Protein AF-A0A812TVC8-F1 (afdb_monomer_lite)

Structure (mmCIF, N/CA/C/O backbone):
data_AF-A0A812TVC8-F1
#
_entry.id   AF-A0A812TVC8-F1
#
loop_
_atom_site.group_PDB
_atom_site.id
_atom_site.type_symbol
_atom_site.label_atom_id
_atom_site.label_alt_id
_atom_site.label_comp_id
_atom_site.label_asym_id
_atom_site.label_entity_id
_atom_site.label_seq_id
_atom_site.pdbx_PDB_ins_code
_atom_site.Cartn_x
_atom_site.Cartn_y
_atom_site.Cartn_z
_atom_site.occupancy
_atom_site.B_iso_or_equiv
_atom_site.auth_seq_id
_atom_site.auth_comp_id
_atom_site.auth_asym_id
_atom_site.auth_atom_id
_atom_site.pdbx_PDB_model_num
ATOM 1 N N . SER A 1 1 ? 29.551 -0.393 -5.820 1.00 38.16 1 SER A N 1
ATOM 2 C CA . SER A 1 1 ? 29.315 0.946 -6.394 1.00 38.16 1 SER A CA 1
ATOM 3 C C . SER A 1 1 ? 30.578 1.394 -7.109 1.00 38.16 1 SER A C 1
ATOM 5 O O . SER A 1 1 ? 31.666 1.016 -6.686 1.00 38.16 1 SER A O 1
ATOM 7 N N . LEU A 1 2 ? 30.450 2.122 -8.221 1.00 43.50 2 LEU A N 1
ATOM 8 C CA . LEU A 1 2 ? 31.591 2.760 -8.879 1.00 43.50 2 LEU A CA 1
ATOM 9 C C . LEU A 1 2 ? 31.985 3.988 -8.045 1.00 43.50 2 LEU A C 1
ATOM 11 O O . LEU A 1 2 ? 31.112 4.779 -7.695 1.00 43.50 2 LEU A O 1
ATOM 15 N N . ASP A 1 3 ? 33.259 4.116 -7.686 1.00 65.12 3 ASP A N 1
ATOM 16 C CA . ASP A 1 3 ? 33.740 5.249 -6.896 1.00 65.12 3 ASP A CA 1
ATOM 17 C C . ASP A 1 3 ? 34.135 6.397 -7.831 1.00 65.12 3 ASP A C 1
ATOM 19 O O . ASP A 1 3 ? 35.151 6.318 -8.528 1.00 65.12 3 ASP A O 1
ATOM 23 N N . GLY A 1 4 ? 33.321 7.456 -7.862 1.00 63.16 4 GLY A N 1
ATOM 24 C CA . GLY A 1 4 ? 33.544 8.623 -8.720 1.00 63.16 4 GLY A CA 1
ATOM 25 C C . GLY A 1 4 ? 34.904 9.291 -8.494 1.00 63.16 4 GLY A C 1
ATOM 26 O O . GLY A 1 4 ? 35.454 9.889 -9.417 1.00 63.16 4 GLY A O 1
ATOM 27 N N . ARG A 1 5 ? 35.497 9.121 -7.307 1.00 75.94 5 ARG A N 1
ATOM 28 C CA . ARG A 1 5 ? 36.811 9.668 -6.930 1.00 75.94 5 ARG A CA 1
ATOM 29 C C . ARG A 1 5 ? 37.983 9.069 -7.701 1.00 75.94 5 ARG A C 1
ATOM 31 O O . ARG A 1 5 ? 39.081 9.603 -7.662 1.00 75.94 5 ARG A O 1
ATOM 38 N N . ARG A 1 6 ? 37.767 7.942 -8.382 1.00 62.69 6 ARG A N 1
ATOM 39 C CA . ARG A 1 6 ? 38.802 7.224 -9.144 1.00 62.69 6 ARG A CA 1
ATOM 40 C C . ARG A 1 6 ? 38.420 6.991 -10.601 1.00 62.69 6 ARG A C 1
ATOM 42 O O . ARG A 1 6 ? 39.092 6.261 -11.321 1.00 62.69 6 ARG A O 1
ATOM 49 N N . PHE A 1 7 ? 37.312 7.575 -11.034 1.00 61.03 7 PHE A N 1
ATOM 50 C CA . PHE A 1 7 ? 36.757 7.376 -12.362 1.00 61.03 7 PHE A CA 1
ATOM 51 C C . PHE A 1 7 ? 37.639 7.934 -13.488 1.00 61.03 7 PHE A C 1
ATOM 53 O O . PHE A 1 7 ? 37.784 7.272 -14.512 1.00 61.03 7 PHE A O 1
ATOM 60 N N . GLY A 1 8 ? 38.288 9.085 -13.296 1.00 51.28 8 GLY A N 1
ATOM 61 C CA . GLY A 1 8 ? 39.205 9.655 -14.289 1.00 51.28 8 GLY A CA 1
ATOM 62 C C . GLY A 1 8 ? 40.413 8.790 -14.585 1.00 51.28 8 GLY A C 1
ATOM 63 O O . GLY A 1 8 ? 40.807 8.677 -15.740 1.00 51.28 8 GLY A O 1
ATOM 64 N N . GLU A 1 9 ? 40.939 8.091 -13.576 1.00 61.34 9 GLU A N 1
ATOM 65 C CA . GLU A 1 9 ? 42.008 7.102 -13.770 1.00 61.34 9 GLU A CA 1
ATOM 66 C C . GLU A 1 9 ? 41.560 5.960 -14.698 1.00 61.34 9 GLU A C 1
ATOM 68 O O . GLU A 1 9 ? 42.371 5.366 -15.405 1.00 61.34 9 GLU A O 1
ATOM 73 N N . LEU A 1 10 ? 40.262 5.639 -14.691 1.00 47.75 10 LEU A N 1
ATOM 74 C CA . LEU A 1 10 ? 39.676 4.528 -15.439 1.00 47.75 10 LEU A CA 1
ATOM 75 C C . LEU A 1 10 ? 39.182 4.937 -16.833 1.00 47.75 10 LEU A C 1
ATOM 77 O O . LEU A 1 10 ? 39.028 4.071 -17.695 1.00 47.75 10 LEU A O 1
ATOM 81 N N . CYS A 1 11 ? 38.879 6.218 -17.047 1.00 53.41 11 CYS A N 1
ATOM 82 C CA . CYS A 1 11 ? 38.308 6.760 -18.282 1.00 53.41 11 CYS A CA 1
ATOM 83 C C . CYS A 1 11 ? 38.910 8.141 -18.619 1.00 53.41 11 CYS A C 1
ATOM 85 O O . CYS A 1 11 ? 38.163 9.121 -18.670 1.00 53.41 11 CYS A O 1
ATOM 87 N N . PRO A 1 12 ? 40.238 8.245 -18.827 1.00 65.94 12 PRO A N 1
ATOM 88 C CA . PRO A 1 12 ? 40.891 9.524 -19.086 1.00 65.94 12 PRO A CA 1
ATOM 89 C C . PRO A 1 12 ? 40.427 10.119 -20.419 1.00 65.94 12 PRO A C 1
ATOM 91 O O . PRO A 1 12 ? 40.328 9.409 -21.418 1.00 65.94 12 PRO A O 1
ATOM 94 N N . GLU A 1 13 ? 40.149 11.423 -20.420 1.00 72.06 13 GLU A N 1
ATOM 95 C CA . GLU A 1 13 ? 39.767 12.215 -21.604 1.00 72.06 13 GLU A CA 1
ATOM 96 C C . GLU A 1 13 ? 38.592 11.657 -22.429 1.00 72.06 13 GLU A C 1
ATOM 98 O O . GLU A 1 13 ? 38.476 11.903 -23.630 1.00 72.06 13 GLU A O 1
ATOM 103 N N . ALA A 1 14 ? 37.701 10.905 -21.789 1.00 58.75 14 ALA A N 1
ATOM 104 C CA . ALA A 1 14 ? 36.600 10.214 -22.448 1.00 58.75 14 ALA A CA 1
ATOM 105 C C . ALA A 1 14 ? 35.333 11.071 -22.597 1.00 58.75 14 ALA A C 1
ATOM 107 O O . ALA A 1 14 ? 34.407 10.663 -23.300 1.00 58.75 14 ALA A O 1
ATOM 108 N N . PHE A 1 15 ? 35.269 12.229 -21.933 1.00 62.53 15 PHE A N 1
ATOM 109 C CA . PHE A 1 15 ? 34.038 13.008 -21.827 1.00 62.53 15 PHE A CA 1
ATOM 110 C C . PHE A 1 15 ? 34.186 14.436 -22.332 1.00 62.53 15 PHE A C 1
ATOM 112 O O . PHE A 1 15 ? 35.142 15.146 -22.018 1.00 62.53 15 PHE A O 1
ATOM 119 N N . ASP A 1 16 ? 33.166 14.856 -23.072 1.00 67.44 16 ASP A N 1
ATOM 120 C CA . ASP A 1 16 ? 33.021 16.191 -23.650 1.00 67.44 16 ASP A CA 1
ATOM 121 C C . ASP A 1 16 ? 32.506 17.195 -22.617 1.00 67.44 16 ASP A C 1
ATOM 123 O O . ASP A 1 16 ? 32.857 18.375 -22.643 1.00 67.44 16 ASP A O 1
ATOM 127 N N . ALA A 1 17 ? 31.667 16.707 -21.707 1.00 72.88 17 ALA A N 1
ATOM 128 C CA . ALA A 1 17 ? 31.116 17.454 -20.597 1.00 72.88 17 ALA A CA 1
ATOM 129 C C . ALA A 1 17 ? 30.914 16.526 -19.395 1.00 72.88 17 ALA A C 1
ATOM 131 O O . ALA A 1 17 ? 30.543 15.363 -19.569 1.00 72.88 17 ALA A O 1
ATOM 132 N N . ILE A 1 18 ? 31.140 17.032 -18.185 1.00 79.56 18 ILE A N 1
ATOM 133 C CA . ILE A 1 18 ? 30.958 16.276 -16.942 1.00 79.56 18 ILE A CA 1
ATOM 134 C C . ILE A 1 18 ? 30.238 17.158 -15.922 1.00 79.56 18 ILE A C 1
ATOM 136 O O . ILE A 1 18 ? 30.681 18.266 -15.630 1.00 79.56 18 ILE A O 1
ATOM 140 N N . LEU A 1 19 ? 29.143 16.651 -15.356 1.00 87.00 19 LEU A N 1
ATOM 141 C CA . LEU A 1 19 ? 28.493 17.246 -14.191 1.00 87.00 19 LEU A CA 1
ATOM 142 C C . LEU A 1 19 ? 29.013 16.558 -12.927 1.00 87.00 19 LEU A C 1
ATOM 144 O O . LEU A 1 19 ? 28.875 15.345 -12.774 1.00 87.00 19 LEU A O 1
ATOM 148 N N . VAL A 1 20 ? 29.589 17.339 -12.024 1.00 86.12 20 VAL A N 1
ATOM 149 C CA . VAL A 1 20 ? 30.042 16.904 -10.706 1.00 86.12 20 VAL A CA 1
ATOM 150 C C . VAL A 1 20 ? 29.033 17.408 -9.679 1.00 86.12 20 VAL A C 1
ATOM 152 O O . VAL A 1 20 ? 29.177 18.503 -9.138 1.00 86.12 20 VAL A O 1
ATOM 155 N N . ASP A 1 21 ? 27.998 16.600 -9.450 1.00 85.31 21 ASP A N 1
ATOM 156 C CA . ASP A 1 21 ? 27.045 16.774 -8.350 1.00 85.31 21 ASP A CA 1
ATOM 157 C C . ASP A 1 21 ? 27.645 16.155 -7.084 1.00 85.31 21 ASP A C 1
ATOM 159 O O . ASP A 1 21 ? 27.558 14.944 -6.854 1.00 85.31 21 ASP A O 1
ATOM 163 N N . ALA A 1 22 ? 28.393 16.964 -6.335 1.00 81.50 22 ALA A N 1
ATOM 164 C CA . ALA A 1 22 ? 29.203 16.453 -5.241 1.00 81.50 22 ALA A CA 1
ATOM 165 C C . ALA A 1 22 ? 28.414 16.385 -3.926 1.00 81.50 22 ALA A C 1
ATOM 167 O O . ALA A 1 22 ? 27.613 17.280 -3.631 1.00 81.50 22 ALA A O 1
ATOM 168 N N . PRO A 1 23 ? 28.664 15.356 -3.092 1.00 83.50 23 PRO A N 1
ATOM 169 C CA . PRO A 1 23 ? 28.097 15.317 -1.755 1.00 83.50 23 PRO A CA 1
ATOM 170 C C . PRO A 1 23 ? 28.577 16.545 -0.971 1.00 83.50 23 PRO A C 1
ATOM 172 O O . PRO A 1 23 ? 29.719 16.981 -1.115 1.00 83.50 23 PRO A O 1
ATOM 175 N N . CYS A 1 24 ? 27.669 17.143 -0.205 1.00 83.75 24 CYS A N 1
ATOM 176 C CA . CYS A 1 24 ? 27.845 18.455 0.403 1.00 83.75 24 CYS A CA 1
ATOM 177 C C . CYS A 1 24 ? 27.212 18.482 1.803 1.00 83.75 24 CYS A C 1
ATOM 179 O O . CYS A 1 24 ? 26.330 17.670 2.101 1.00 83.75 24 CYS A O 1
ATOM 181 N N . SER A 1 25 ? 27.615 19.426 2.652 1.00 80.12 25 SER A N 1
ATOM 182 C CA . SER A 1 25 ? 27.023 19.647 3.985 1.00 80.12 25 SER A CA 1
ATOM 183 C C . SER A 1 25 ? 25.516 19.979 3.961 1.00 80.12 25 SER A C 1
ATOM 185 O O . SER A 1 25 ? 24.783 19.646 4.894 1.00 80.12 25 SER A O 1
ATOM 187 N N . GLY A 1 26 ? 25.020 20.566 2.867 1.00 78.50 26 GLY A N 1
ATOM 188 C CA . GLY A 1 26 ? 23.594 20.624 2.530 1.00 78.50 26 GLY A CA 1
ATOM 189 C C . GLY A 1 26 ? 22.808 21.805 3.100 1.00 78.50 26 GLY A C 1
ATOM 190 O O . GLY A 1 26 ? 21.576 21.739 3.106 1.00 78.50 26 GLY A O 1
ATOM 191 N N . GLU A 1 27 ? 23.454 22.888 3.550 1.00 71.62 27 GLU A N 1
ATOM 192 C CA . GLU A 1 27 ? 22.769 24.040 4.170 1.00 71.62 27 GLU A CA 1
ATOM 193 C C . GLU A 1 27 ? 21.831 24.776 3.202 1.00 71.62 27 GLU A C 1
ATOM 195 O O . GLU A 1 27 ? 20.895 25.457 3.626 1.00 71.62 27 GLU A O 1
ATOM 200 N N . GLY A 1 28 ? 22.031 24.615 1.893 1.00 70.31 28 GLY A N 1
ATOM 201 C CA . GLY A 1 28 ? 21.137 25.139 0.866 1.00 70.31 28 GLY A CA 1
ATOM 202 C C . GLY A 1 28 ? 19.722 24.553 0.922 1.00 70.31 28 GLY A C 1
ATOM 203 O O . GLY A 1 28 ? 18.795 25.207 0.450 1.00 70.31 28 GLY A O 1
ATOM 204 N N . ASN A 1 29 ? 19.530 23.390 1.562 1.00 74.38 29 ASN A N 1
ATOM 205 C CA . ASN A 1 29 ? 18.238 22.699 1.693 1.00 74.38 29 ASN A CA 1
ATOM 206 C C . ASN A 1 29 ? 17.404 23.119 2.918 1.00 74.38 29 ASN A C 1
ATOM 208 O O . ASN A 1 29 ? 16.426 22.451 3.267 1.00 74.38 29 ASN A O 1
ATOM 212 N N . ILE A 1 30 ? 17.785 24.196 3.610 1.00 68.25 30 ILE A N 1
ATOM 213 C CA . ILE A 1 30 ? 17.183 24.619 4.883 1.00 68.25 30 ILE A CA 1
ATOM 214 C C . ILE A 1 30 ? 15.657 24.787 4.846 1.00 68.25 30 ILE A C 1
ATOM 216 O O . ILE A 1 30 ? 14.977 24.617 5.860 1.00 68.25 30 ILE A O 1
ATOM 220 N N . ARG A 1 31 ? 15.086 25.116 3.683 1.00 66.94 31 ARG A N 1
ATOM 221 C CA . ARG A 1 31 ? 13.638 25.313 3.562 1.00 66.94 31 ARG A CA 1
ATOM 222 C C . ARG A 1 31 ? 12.880 23.986 3.570 1.00 66.94 31 ARG A C 1
ATOM 224 O O . ARG A 1 31 ? 11.744 23.952 4.039 1.00 66.94 31 ARG A O 1
ATOM 231 N N . LYS A 1 32 ? 13.499 22.911 3.073 1.00 68.56 32 LYS A N 1
ATOM 232 C CA . LYS A 1 32 ? 12.971 21.536 3.112 1.00 68.56 32 LYS A CA 1
ATOM 233 C C . LYS A 1 32 ? 13.297 20.826 4.417 1.00 68.56 32 LYS A C 1
ATOM 235 O O . LYS A 1 32 ? 12.471 20.063 4.909 1.00 68.56 32 LYS A O 1
ATOM 240 N N . ASP A 1 33 ? 14.482 21.075 4.966 1.00 70.81 33 ASP A N 1
ATOM 241 C CA . ASP A 1 33 ? 14.923 20.495 6.228 1.00 70.81 33 ASP A CA 1
ATOM 242 C C . ASP A 1 33 ? 15.541 21.560 7.148 1.00 70.81 33 ASP A C 1
ATOM 244 O O . ASP A 1 33 ? 16.736 21.853 7.051 1.00 70.81 33 ASP A O 1
ATOM 248 N N . PRO A 1 34 ? 14.759 22.101 8.099 1.00 67.19 34 PRO A N 1
ATOM 249 C CA . PRO A 1 34 ? 15.251 23.066 9.080 1.00 67.19 34 PRO A CA 1
ATOM 250 C C . PRO A 1 34 ? 16.409 22.550 9.948 1.00 67.19 34 PRO A C 1
ATOM 252 O O . PRO A 1 34 ? 17.129 23.358 10.528 1.00 67.19 34 PRO A O 1
ATOM 255 N N . LYS A 1 35 ? 16.612 21.224 10.034 1.00 63.25 35 LYS A N 1
ATOM 256 C CA . LYS A 1 35 ? 17.720 20.596 10.775 1.00 63.25 35 LYS A CA 1
ATOM 257 C C . LYS A 1 35 ? 19.020 20.521 9.971 1.00 63.25 35 LYS A C 1
ATOM 259 O O . LYS A 1 35 ? 20.018 20.012 10.476 1.00 63.25 35 LYS A O 1
ATOM 264 N N . ALA A 1 36 ? 19.046 21.023 8.732 1.00 61.81 36 ALA A N 1
ATOM 265 C CA . ALA A 1 36 ? 20.266 21.101 7.926 1.00 61.81 36 ALA A CA 1
ATOM 266 C C . ALA A 1 36 ? 21.391 21.889 8.631 1.00 61.81 36 ALA A C 1
ATOM 268 O O . ALA A 1 36 ? 22.558 21.559 8.453 1.00 61.81 36 ALA A O 1
ATOM 269 N N . PHE A 1 37 ? 21.054 22.853 9.499 1.00 59.69 37 PHE A N 1
ATOM 270 C CA . PHE A 1 37 ? 22.034 23.590 10.307 1.00 59.69 37 PHE A CA 1
ATOM 271 C C . PHE A 1 37 ? 22.721 22.752 11.394 1.00 59.69 37 PHE A C 1
ATOM 273 O O . PHE A 1 37 ? 23.867 23.031 11.729 1.00 59.69 37 PHE A O 1
ATOM 280 N N . ASP A 1 38 ? 22.063 21.725 11.935 1.00 60.62 38 ASP A N 1
ATOM 281 C CA . ASP A 1 38 ? 22.617 20.930 13.040 1.00 60.62 38 ASP A CA 1
ATOM 282 C C . ASP A 1 38 ? 23.748 19.996 12.566 1.00 60.62 38 ASP A C 1
ATOM 284 O O . ASP A 1 38 ? 24.612 19.606 13.349 1.00 60.62 38 ASP A O 1
ATOM 288 N N . ARG A 1 39 ? 23.776 19.671 11.265 1.00 57.72 39 ARG A N 1
ATOM 289 C CA . ARG A 1 39 ? 24.796 18.828 10.609 1.00 57.72 39 ARG A CA 1
ATOM 290 C C . ARG A 1 39 ? 26.118 19.556 10.330 1.00 57.72 39 ARG A C 1
ATOM 292 O O . ARG A 1 39 ? 27.076 18.961 9.856 1.00 57.72 39 ARG A O 1
ATOM 299 N N . TRP A 1 40 ? 26.183 20.845 10.646 1.00 57.88 40 TRP A N 1
ATOM 300 C CA . TRP A 1 40 ? 27.311 21.728 10.354 1.00 57.88 40 TRP A CA 1
ATOM 301 C C . TRP A 1 40 ? 28.484 21.616 11.349 1.00 57.88 40 TRP A C 1
ATOM 303 O O . TRP A 1 40 ? 29.537 22.213 11.131 1.00 57.88 40 TRP A O 1
ATOM 313 N N . ALA A 1 41 ? 28.346 20.867 12.448 1.00 51.97 41 ALA A N 1
ATOM 314 C CA . ALA A 1 41 ? 29.351 20.814 13.512 1.00 51.97 41 ALA A CA 1
ATOM 315 C C . ALA A 1 41 ? 30.647 20.063 13.106 1.00 51.97 41 ALA A C 1
ATOM 317 O O . ALA A 1 41 ? 30.875 18.923 13.491 1.00 51.97 41 ALA A O 1
ATOM 318 N N . GLY A 1 42 ? 31.520 20.744 12.354 1.00 49.78 42 GLY A N 1
ATOM 319 C CA . GLY A 1 42 ? 32.983 20.593 12.312 1.00 49.78 42 GLY A CA 1
ATOM 320 C C . GLY A 1 42 ? 33.581 19.377 11.592 1.00 49.78 42 GLY A C 1
ATOM 321 O O . GLY A 1 42 ? 34.513 19.547 10.805 1.00 49.78 42 GLY A O 1
ATOM 322 N N . GLU A 1 43 ? 33.082 18.166 11.838 1.00 51.12 43 GLU A N 1
ATOM 323 C CA . GLU A 1 43 ? 33.714 16.928 11.344 1.00 51.12 43 GLU A CA 1
ATOM 324 C C . GLU A 1 43 ? 33.214 16.513 9.949 1.00 51.12 43 GLU A C 1
ATOM 326 O O . GLU A 1 43 ? 34.005 16.042 9.128 1.00 51.12 43 GLU A O 1
ATOM 331 N N . ASP A 1 44 ? 31.948 16.792 9.616 1.00 58.41 44 ASP A N 1
ATOM 332 C CA . ASP A 1 44 ? 31.373 16.412 8.318 1.00 58.41 44 ASP A CA 1
ATOM 333 C C . ASP A 1 44 ? 31.929 17.257 7.155 1.00 58.41 44 ASP A C 1
ATOM 335 O O . ASP A 1 44 ? 32.337 16.693 6.140 1.00 58.41 44 ASP A O 1
ATOM 339 N N . ALA A 1 45 ? 32.054 18.583 7.294 1.00 61.50 45 ALA A N 1
ATOM 340 C CA . ALA A 1 45 ? 32.452 19.471 6.188 1.00 61.50 45 ALA A CA 1
ATOM 341 C C . ALA A 1 45 ? 33.869 19.191 5.645 1.00 61.50 45 ALA A C 1
ATOM 343 O O . ALA A 1 45 ? 34.098 19.228 4.436 1.00 61.50 45 ALA A O 1
ATOM 344 N N . THR A 1 46 ? 34.820 18.855 6.522 1.00 68.50 46 THR A N 1
ATOM 345 C CA . THR A 1 46 ? 36.199 18.526 6.117 1.00 68.50 46 THR A CA 1
ATOM 346 C C . THR A 1 46 ? 36.251 17.213 5.330 1.00 68.50 46 THR A C 1
ATOM 348 O O . THR A 1 46 ? 36.948 17.125 4.318 1.00 68.50 46 THR A O 1
ATOM 351 N N . SER A 1 47 ? 35.471 16.209 5.749 1.00 74.19 47 SER A N 1
ATOM 352 C CA . SER A 1 47 ? 35.369 14.932 5.032 1.00 74.19 47 SER A CA 1
ATOM 353 C C . SER A 1 47 ? 34.710 15.096 3.655 1.00 74.19 47 SER A C 1
ATOM 355 O O . SER A 1 47 ? 35.174 14.507 2.678 1.00 74.19 47 SER A O 1
ATOM 357 N N . GLN A 1 48 ? 33.696 15.965 3.547 1.00 80.25 48 GLN A N 1
ATOM 358 C CA . GLN A 1 48 ? 33.050 16.289 2.273 1.00 80.25 48 GLN A CA 1
ATOM 359 C C . GLN A 1 48 ? 33.993 17.049 1.338 1.00 80.25 48 GLN A C 1
ATOM 361 O O . GLN A 1 48 ? 34.089 16.689 0.169 1.00 80.25 48 GLN A O 1
ATOM 366 N N . CYS A 1 49 ? 34.766 18.015 1.847 1.00 79.44 49 CYS A N 1
ATOM 367 C CA . CYS A 1 49 ? 35.772 18.739 1.060 1.00 79.44 49 CYS A CA 1
ATOM 368 C C . CYS A 1 49 ? 36.807 17.793 0.437 1.00 79.44 49 CYS A C 1
ATOM 370 O O . CYS A 1 49 ? 37.181 17.955 -0.724 1.00 79.44 49 CYS A O 1
ATOM 372 N N . GLN A 1 50 ? 37.259 16.786 1.190 1.00 80.81 50 GLN A N 1
ATOM 373 C CA . GLN A 1 50 ? 38.198 15.797 0.668 1.00 80.81 50 GLN A CA 1
ATOM 374 C C . GLN A 1 50 ? 37.572 14.983 -0.474 1.00 80.81 50 GLN A C 1
ATOM 376 O O . GLN A 1 50 ? 38.170 14.854 -1.542 1.00 80.81 50 GLN A O 1
ATOM 381 N N . VAL A 1 51 ? 36.346 14.491 -0.282 1.00 82.81 51 VAL A N 1
ATOM 382 C CA . VAL A 1 51 ? 35.619 13.736 -1.314 1.00 82.81 51 VAL A CA 1
ATOM 383 C C . VAL A 1 51 ? 35.346 14.599 -2.551 1.00 82.81 51 VAL A C 1
ATOM 385 O O . VAL A 1 51 ? 35.538 14.129 -3.670 1.00 82.81 51 VAL A O 1
ATOM 388 N N . GLN A 1 52 ? 34.951 15.861 -2.374 1.00 87.31 52 GLN A N 1
ATOM 389 C CA . GLN A 1 52 ? 34.738 16.835 -3.450 1.00 87.31 52 GLN A CA 1
ATOM 390 C C . GLN A 1 52 ? 36.018 17.075 -4.259 1.00 87.31 52 GLN A C 1
ATOM 392 O O . GLN A 1 52 ? 35.979 17.022 -5.489 1.00 87.31 52 GLN A O 1
ATOM 397 N N . SER A 1 53 ? 37.159 17.272 -3.589 1.00 85.31 53 SER A N 1
ATOM 398 C CA . SER A 1 53 ? 38.459 17.448 -4.251 1.00 85.31 53 SER A CA 1
ATOM 399 C C . SER A 1 53 ? 38.838 16.221 -5.083 1.00 85.31 53 SER A C 1
ATOM 401 O O . SER A 1 53 ? 39.206 16.339 -6.253 1.00 85.31 53 SER A O 1
ATOM 403 N N . GLU A 1 54 ? 38.693 15.025 -4.508 1.00 85.38 54 GLU A N 1
ATOM 404 C CA . GLU A 1 54 ? 38.982 13.757 -5.183 1.00 85.38 54 GLU A CA 1
ATOM 405 C C . GLU A 1 54 ? 38.059 13.545 -6.400 1.00 85.38 54 GLU A C 1
ATOM 407 O O . GLU A 1 54 ? 38.518 13.134 -7.468 1.00 85.38 54 GLU A O 1
ATOM 412 N N . LEU A 1 55 ? 36.773 13.898 -6.286 1.00 87.06 55 LEU A N 1
ATOM 413 C CA . LEU A 1 55 ? 35.813 13.862 -7.394 1.00 87.06 55 LEU A CA 1
ATOM 414 C C . LEU A 1 55 ? 36.163 14.852 -8.507 1.00 87.06 55 LEU A C 1
ATOM 416 O O . LEU A 1 55 ? 36.131 14.473 -9.675 1.00 87.06 55 LEU A O 1
ATOM 420 N N . LEU A 1 56 ? 36.515 16.092 -8.167 1.00 86.12 56 LEU A N 1
ATOM 421 C CA . LEU A 1 56 ? 36.855 17.128 -9.143 1.00 86.12 56 LEU A CA 1
ATOM 422 C C . LEU A 1 56 ? 38.140 16.802 -9.904 1.00 86.12 56 LEU A C 1
ATOM 424 O O . LEU A 1 56 ? 38.162 16.909 -11.128 1.00 86.12 56 LEU A O 1
ATOM 428 N N . ARG A 1 57 ? 39.184 16.331 -9.214 1.00 87.62 57 ARG A N 1
ATOM 429 C CA . ARG A 1 57 ? 40.435 15.882 -9.850 1.00 87.62 57 ARG A CA 1
ATOM 430 C C . ARG A 1 57 ? 40.192 14.685 -10.767 1.00 87.62 57 ARG A C 1
ATOM 432 O O . ARG A 1 57 ? 40.661 14.665 -11.901 1.00 87.62 57 ARG A O 1
ATOM 439 N N . SER A 1 58 ? 39.416 13.709 -10.298 1.00 83.38 58 SER A N 1
ATOM 440 C CA . SER A 1 58 ? 39.003 12.550 -11.093 1.00 83.38 58 SER A CA 1
ATOM 441 C C . SER A 1 58 ? 38.202 12.970 -12.332 1.00 83.38 58 SER A C 1
ATOM 443 O O . SER A 1 58 ? 38.507 12.539 -13.442 1.00 83.38 58 SER A O 1
ATOM 445 N N . ALA A 1 59 ? 37.233 13.874 -12.186 1.00 83.44 59 ALA A N 1
ATOM 446 C CA . ALA A 1 59 ? 36.483 14.421 -13.310 1.00 83.44 59 ALA A CA 1
ATOM 447 C C . ALA A 1 59 ? 37.397 15.161 -14.298 1.00 83.44 59 ALA A C 1
ATOM 449 O O . ALA A 1 59 ? 37.259 14.972 -15.503 1.00 83.44 59 ALA A O 1
ATOM 450 N N . TRP A 1 60 ? 38.365 15.946 -13.813 1.00 88.50 60 TRP A N 1
ATOM 451 C CA . TRP A 1 60 ? 39.300 16.689 -14.664 1.00 88.50 60 TRP A CA 1
ATOM 452 C C . TRP A 1 60 ? 40.144 15.774 -15.550 1.00 88.50 60 TRP A C 1
ATOM 454 O O . TRP A 1 60 ? 40.289 16.012 -16.749 1.00 88.50 60 TRP A O 1
ATOM 464 N N . VAL A 1 61 ? 40.648 14.678 -14.978 1.00 80.94 61 VAL A N 1
ATOM 465 C CA . VAL A 1 61 ? 41.392 13.654 -15.726 1.00 80.94 61 VAL A CA 1
ATOM 466 C C . VAL A 1 61 ? 40.491 12.963 -16.757 1.00 80.94 61 VAL A C 1
ATOM 468 O O . VAL A 1 61 ? 40.938 12.663 -17.863 1.00 80.94 61 VAL A O 1
ATOM 471 N N . ALA A 1 62 ? 39.212 12.756 -16.437 1.00 74.44 62 ALA A N 1
ATOM 472 C CA . ALA A 1 62 ? 38.237 12.173 -17.359 1.00 74.44 62 ALA A CA 1
ATOM 473 C C . ALA A 1 62 ? 37.822 13.118 -18.506 1.00 74.44 62 ALA A C 1
ATOM 475 O O . ALA A 1 62 ? 37.276 12.666 -19.515 1.00 74.44 62 ALA A O 1
ATOM 476 N N . LEU A 1 63 ? 38.052 14.425 -18.362 1.00 78.69 63 LEU A N 1
ATOM 477 C CA . LEU A 1 63 ? 37.596 15.440 -19.304 1.00 78.69 63 LEU A CA 1
ATOM 478 C C . LEU A 1 63 ? 38.567 15.600 -20.476 1.00 78.69 63 LEU A C 1
ATOM 480 O O . LEU A 1 63 ? 39.777 15.787 -20.297 1.00 78.69 63 LEU A O 1
ATOM 484 N N . ARG A 1 64 ? 38.030 15.565 -21.699 1.00 81.69 64 ARG A N 1
ATOM 485 C CA . ARG A 1 64 ? 38.830 15.776 -22.908 1.00 81.69 64 ARG A CA 1
ATOM 486 C C . ARG A 1 64 ? 39.321 17.227 -23.022 1.00 81.69 64 ARG A C 1
ATOM 488 O O . ARG A 1 64 ? 38.654 18.137 -22.517 1.00 81.69 64 ARG A O 1
ATOM 495 N N . PRO A 1 65 ? 40.419 17.491 -23.750 1.00 85.25 65 PRO A N 1
ATOM 496 C CA . PRO A 1 65 ? 40.802 18.852 -24.118 1.00 85.25 65 PRO A CA 1
ATOM 497 C C . PRO A 1 65 ? 39.655 19.580 -24.838 1.00 85.25 65 PRO A C 1
ATOM 499 O O . PRO A 1 65 ? 39.039 19.045 -25.759 1.00 85.25 65 PRO A O 1
ATOM 502 N N . GLY A 1 66 ? 39.340 20.800 -24.405 1.00 83.50 66 GLY A N 1
ATOM 503 C CA . GLY A 1 66 ? 38.190 21.575 -24.881 1.00 83.50 66 GLY A CA 1
ATOM 504 C C . GLY A 1 66 ? 36.848 21.213 -24.229 1.00 83.50 66 GLY A C 1
ATOM 505 O O . GLY A 1 66 ? 35.850 21.877 -24.513 1.00 83.50 66 GLY A O 1
ATOM 506 N N . GLY A 1 67 ? 36.804 20.186 -23.374 1.00 84.75 67 GLY A N 1
ATOM 507 C CA . GLY A 1 67 ? 35.611 19.789 -22.629 1.00 84.75 67 GLY A CA 1
ATOM 508 C C . GLY A 1 67 ? 35.283 20.721 -21.461 1.00 84.75 67 GLY A C 1
ATOM 509 O O . GLY A 1 67 ? 36.085 21.584 -21.087 1.00 84.75 67 GLY A O 1
ATOM 510 N N . VAL A 1 68 ? 34.091 20.538 -20.884 1.00 84.62 68 VAL A N 1
ATOM 511 C CA . VAL A 1 68 ? 33.562 21.377 -19.795 1.00 84.62 68 VAL A CA 1
ATOM 512 C C . VAL A 1 68 ? 33.176 20.557 -18.558 1.00 84.62 68 VAL A C 1
ATOM 514 O O . VAL A 1 68 ? 32.459 19.567 -18.662 1.00 84.62 68 VAL A O 1
ATOM 517 N N . ILE A 1 69 ? 33.589 20.997 -17.370 1.00 90.06 69 ILE A N 1
ATOM 518 C CA . ILE A 1 69 ? 33.070 20.506 -16.088 1.00 90.06 69 ILE A CA 1
ATOM 519 C C . ILE A 1 69 ? 32.110 21.527 -15.500 1.00 90.06 69 ILE A C 1
ATOM 521 O O . ILE A 1 69 ? 32.440 22.703 -15.396 1.00 90.06 69 ILE A O 1
ATOM 525 N N . VAL A 1 70 ? 30.950 21.059 -15.054 1.00 89.75 70 VAL A N 1
ATOM 526 C CA . VAL A 1 70 ? 30.053 21.820 -14.186 1.00 89.75 70 VAL A CA 1
ATOM 527 C C . VAL A 1 70 ? 30.145 21.211 -12.798 1.00 89.75 70 VAL A C 1
ATOM 529 O O . VAL A 1 70 ? 29.792 20.053 -12.603 1.00 89.75 70 VAL A O 1
ATOM 532 N N . TYR A 1 71 ? 30.645 21.976 -11.840 1.00 91.62 71 TYR A N 1
ATOM 533 C CA . TYR A 1 71 ? 30.676 21.617 -10.432 1.00 91.62 71 TYR A CA 1
ATOM 534 C C . TYR A 1 71 ? 29.474 22.237 -9.737 1.00 91.62 71 TYR A C 1
ATOM 536 O O . TYR A 1 71 ? 29.285 23.450 -9.827 1.00 91.62 71 TYR A O 1
ATOM 544 N N . SER A 1 72 ? 28.672 21.426 -9.052 1.00 87.50 72 SER A N 1
ATOM 545 C CA . SER A 1 72 ? 27.512 21.913 -8.315 1.00 87.50 72 SER A CA 1
ATOM 546 C C . SER A 1 72 ? 27.422 21.307 -6.929 1.00 87.50 72 SER A C 1
ATOM 548 O O . SER A 1 72 ? 27.672 20.116 -6.741 1.00 87.50 72 SER A O 1
ATOM 550 N N . THR A 1 73 ? 26.984 22.123 -5.976 1.00 87.62 73 THR A N 1
ATOM 551 C CA . THR A 1 73 ? 26.701 21.674 -4.617 1.00 87.62 73 THR A CA 1
ATOM 552 C C . THR A 1 73 ? 25.436 22.328 -4.068 1.00 87.62 73 THR A C 1
ATOM 554 O O . THR A 1 73 ? 24.996 23.406 -4.475 1.00 87.62 73 THR A O 1
ATOM 557 N N . CYS A 1 74 ? 24.871 21.659 -3.074 1.00 84.31 74 CYS A N 1
ATOM 558 C CA . CYS A 1 74 ? 23.742 22.091 -2.262 1.00 84.31 74 CYS A CA 1
ATOM 559 C C . CYS A 1 74 ? 24.151 22.906 -1.017 1.00 84.31 74 CYS A C 1
ATOM 561 O O . CYS A 1 74 ? 23.378 22.996 -0.060 1.00 84.31 74 CYS A O 1
ATOM 563 N N . THR A 1 75 ? 25.377 23.438 -0.980 1.00 79.50 75 THR A N 1
ATOM 564 C CA . THR A 1 75 ? 25.935 24.172 0.166 1.00 79.50 75 THR A CA 1
ATOM 565 C C . THR A 1 75 ? 26.194 25.627 -0.200 1.00 79.50 75 THR A C 1
ATOM 567 O O . THR A 1 75 ? 26.445 25.972 -1.354 1.00 79.50 75 THR A O 1
ATOM 570 N N . LEU A 1 76 ? 26.120 26.501 0.803 1.00 75.31 76 LEU A N 1
ATOM 571 C CA . LEU A 1 76 ? 26.468 27.920 0.687 1.00 75.31 76 LEU A CA 1
ATOM 572 C C . LEU A 1 76 ? 27.868 28.216 1.259 1.00 75.31 76 LEU A C 1
ATOM 574 O O . LEU A 1 76 ? 28.286 29.374 1.307 1.00 75.31 76 LEU A O 1
ATOM 578 N N . ASN A 1 77 ? 28.580 27.180 1.709 1.00 78.88 77 ASN A N 1
ATOM 579 C CA . ASN A 1 77 ? 29.873 27.266 2.365 1.00 78.88 77 ASN A CA 1
ATOM 580 C C . ASN A 1 77 ? 31.018 27.462 1.360 1.00 78.88 77 ASN A C 1
ATOM 582 O O . ASN A 1 77 ? 31.183 26.688 0.419 1.00 78.88 77 ASN A O 1
ATOM 586 N N . ALA A 1 78 ? 31.879 28.448 1.612 1.00 79.75 78 ALA A N 1
ATOM 587 C CA . ALA A 1 78 ? 33.010 28.733 0.737 1.00 79.75 78 ALA A CA 1
ATOM 588 C C . ALA A 1 78 ? 34.132 27.680 0.770 1.00 79.75 78 ALA A C 1
ATOM 590 O O . ALA A 1 78 ? 34.910 27.591 -0.180 1.00 79.75 78 ALA A O 1
ATOM 591 N N . PHE A 1 79 ? 34.219 26.866 1.830 1.00 80.31 79 PHE A N 1
ATOM 592 C CA . PHE A 1 79 ? 35.211 25.787 1.922 1.00 80.31 79 PHE A CA 1
ATOM 593 C C . PHE A 1 79 ? 34.942 24.646 0.930 1.00 80.31 79 PHE A C 1
ATOM 595 O O . PHE A 1 79 ? 35.878 24.121 0.328 1.00 80.31 79 PHE A O 1
ATOM 602 N N . GLU A 1 80 ? 33.671 24.309 0.726 1.00 84.38 80 GLU A N 1
ATOM 603 C CA . GLU A 1 80 ? 33.220 23.251 -0.188 1.00 84.38 80 GLU A CA 1
ATOM 604 C C . GLU A 1 80 ? 33.036 23.773 -1.623 1.00 84.38 80 GLU A C 1
ATOM 606 O O . GLU A 1 80 ? 33.085 23.013 -2.586 1.00 84.38 80 GLU A O 1
ATOM 611 N N . ASN A 1 81 ? 32.891 25.089 -1.787 1.00 87.06 81 ASN A N 1
ATOM 612 C CA . ASN A 1 81 ? 32.586 25.720 -3.068 1.00 87.06 81 ASN A CA 1
ATOM 613 C C . ASN A 1 81 ? 33.803 26.398 -3.698 1.00 87.06 81 ASN A C 1
ATOM 615 O O . ASN A 1 81 ? 34.492 25.819 -4.543 1.00 87.06 81 ASN A O 1
ATOM 619 N N . GLU A 1 82 ? 34.087 27.640 -3.303 1.00 87.56 82 GLU A N 1
ATOM 620 C CA . GLU A 1 82 ? 35.131 28.443 -3.933 1.00 87.56 82 GLU A CA 1
ATOM 621 C C . GLU A 1 82 ? 36.528 27.913 -3.634 1.00 87.56 82 GLU A C 1
ATOM 623 O O . GLU A 1 82 ? 37.398 27.996 -4.494 1.00 87.56 82 GLU A O 1
ATOM 628 N N . ASN A 1 83 ? 36.766 27.350 -2.450 1.00 86.50 83 ASN A N 1
ATOM 629 C CA . ASN A 1 83 ? 38.080 26.802 -2.129 1.00 86.50 83 ASN A CA 1
ATOM 630 C C . ASN A 1 83 ? 38.374 25.526 -2.929 1.00 86.50 83 ASN A C 1
ATOM 632 O O . ASN A 1 83 ? 39.488 25.392 -3.429 1.00 86.50 83 ASN A O 1
ATOM 636 N N . GLN A 1 84 ? 37.387 24.643 -3.136 1.00 89.44 84 GLN A N 1
ATOM 637 C CA . GLN A 1 84 ? 37.553 23.480 -4.023 1.00 89.44 84 GLN A CA 1
ATOM 638 C C . GLN A 1 84 ? 37.748 23.908 -5.479 1.00 89.44 84 GLN A C 1
ATOM 640 O O . GLN A 1 84 ? 38.613 23.388 -6.179 1.00 89.44 84 GLN A O 1
ATOM 645 N N . SER A 1 85 ? 36.991 24.920 -5.905 1.00 89.19 85 SER A N 1
ATOM 646 C CA . SER A 1 85 ? 37.103 25.514 -7.239 1.00 89.19 85 SER A CA 1
ATOM 647 C C . SER A 1 85 ? 38.487 26.117 -7.496 1.00 89.19 85 SER A C 1
ATOM 649 O O . SER A 1 85 ? 39.068 25.892 -8.553 1.00 89.19 85 SER A O 1
ATOM 651 N N . ARG A 1 86 ? 39.038 26.857 -6.524 1.00 89.62 86 ARG A N 1
ATOM 652 C CA . ARG A 1 86 ? 40.395 27.418 -6.604 1.00 89.62 86 ARG A CA 1
ATOM 653 C C . ARG A 1 86 ? 41.461 26.333 -6.565 1.00 89.62 86 ARG A C 1
ATOM 655 O O . ARG A 1 86 ? 42.354 26.382 -7.395 1.00 89.62 86 ARG A O 1
ATOM 662 N N . SER A 1 87 ? 41.320 25.335 -5.686 1.00 86.81 87 SER A N 1
ATOM 663 C CA . SER A 1 87 ? 42.240 24.190 -5.653 1.00 86.81 87 SER A CA 1
ATOM 664 C C . SER A 1 87 ? 42.343 23.556 -7.035 1.00 86.81 87 SER A C 1
ATOM 666 O O . SER A 1 87 ? 43.444 23.406 -7.537 1.00 86.81 87 SER A O 1
ATOM 668 N N . LEU A 1 88 ? 41.215 23.280 -7.700 1.00 86.44 88 LEU A N 1
ATOM 669 C CA . LEU A 1 88 ? 41.229 22.703 -9.045 1.00 86.44 88 LEU A CA 1
ATOM 670 C C . LEU A 1 88 ? 42.006 23.568 -10.056 1.00 86.44 88 LEU A C 1
ATOM 672 O O . LEU A 1 88 ? 42.768 23.027 -10.850 1.00 86.44 88 LEU A O 1
ATOM 676 N N . LEU A 1 89 ? 41.833 24.893 -10.022 1.00 89.06 89 LEU A N 1
ATOM 677 C CA . LEU A 1 89 ? 42.568 25.820 -10.894 1.00 89.06 89 LEU A CA 1
ATOM 678 C C . LEU A 1 89 ? 44.073 25.854 -10.578 1.00 89.06 89 LEU A C 1
ATOM 680 O O . LEU A 1 89 ? 44.884 25.963 -11.495 1.00 89.06 89 LEU A O 1
ATOM 684 N N . ASP A 1 90 ? 44.444 25.749 -9.301 1.00 88.00 90 ASP A N 1
ATOM 685 C CA . ASP A 1 90 ? 45.842 25.707 -8.858 1.00 88.00 90 ASP A CA 1
ATOM 686 C C . ASP A 1 90 ? 46.516 24.380 -9.249 1.00 88.00 90 ASP A C 1
ATOM 688 O O . ASP A 1 90 ? 47.676 24.353 -9.662 1.00 88.00 90 ASP A O 1
ATOM 692 N N . ASP A 1 91 ? 45.776 23.275 -9.141 1.00 82.88 91 ASP A N 1
ATOM 693 C CA . ASP A 1 91 ? 46.240 21.924 -9.457 1.00 82.88 91 ASP A CA 1
ATOM 694 C C . ASP A 1 91 ? 46.385 21.684 -10.966 1.00 82.88 91 ASP A C 1
ATOM 696 O O . ASP A 1 91 ? 47.236 20.897 -11.392 1.00 82.88 91 ASP A O 1
ATOM 700 N N . PHE A 1 92 ? 45.560 22.353 -11.776 1.00 87.06 92 PHE A N 1
ATOM 701 C CA . PHE A 1 92 ? 45.489 22.160 -13.220 1.00 87.06 92 PHE A CA 1
ATOM 702 C C . PHE A 1 92 ? 45.579 23.501 -13.966 1.00 87.06 92 PHE A C 1
ATOM 704 O O . PHE A 1 92 ? 44.565 24.154 -14.208 1.00 87.06 92 PHE A O 1
ATOM 711 N N . PRO A 1 93 ? 46.781 23.910 -14.416 1.00 87.56 93 PRO A N 1
ATOM 712 C CA . PRO A 1 93 ? 46.983 25.176 -15.137 1.00 87.56 93 PRO A CA 1
ATOM 713 C C . PRO A 1 93 ? 46.251 25.276 -16.491 1.00 87.56 93 PRO A C 1
ATOM 715 O O . PRO A 1 93 ? 46.108 26.363 -17.070 1.00 87.56 93 PRO A O 1
ATOM 718 N N . ASP A 1 94 ? 45.823 24.134 -17.034 1.00 87.38 94 ASP A N 1
ATOM 719 C CA . ASP A 1 94 ? 44.991 24.032 -18.230 1.00 87.38 94 ASP A CA 1
ATOM 720 C C . ASP A 1 94 ? 43.490 24.199 -17.934 1.00 87.38 94 ASP A C 1
ATOM 722 O O . ASP A 1 94 ? 42.694 24.217 -18.876 1.00 87.38 94 ASP A O 1
ATOM 726 N N . ALA A 1 95 ? 43.103 24.377 -16.668 1.00 89.38 95 ALA A N 1
ATOM 727 C CA . ALA A 1 95 ? 41.751 24.711 -16.251 1.00 89.38 95 ALA A CA 1
ATOM 728 C C . ALA A 1 95 ? 41.458 26.208 -16.371 1.00 89.38 95 ALA A C 1
ATOM 730 O O . ALA A 1 95 ? 42.253 27.069 -15.994 1.00 89.38 95 ALA A O 1
ATOM 731 N N . GLU A 1 96 ? 40.277 26.522 -16.894 1.00 91.75 96 GLU A N 1
ATOM 732 C CA . GLU A 1 96 ? 39.793 27.889 -17.045 1.00 91.75 96 GLU A CA 1
ATOM 733 C C . GLU A 1 96 ? 38.358 28.007 -16.531 1.00 91.75 96 GLU A C 1
ATOM 735 O O . GLU A 1 96 ? 37.435 27.414 -17.095 1.00 91.75 96 GLU A O 1
ATOM 740 N N . LEU A 1 97 ? 38.162 28.794 -15.470 1.00 90.69 97 LEU A N 1
ATOM 741 C CA . LEU A 1 97 ? 36.833 29.113 -14.952 1.00 90.69 97 LEU A CA 1
ATOM 742 C C . LEU A 1 97 ? 36.065 29.955 -15.979 1.00 90.69 97 LEU A C 1
ATOM 744 O O . LEU A 1 97 ? 36.567 30.953 -16.490 1.00 90.69 97 LEU A O 1
ATOM 748 N N . GLN A 1 98 ? 34.849 29.527 -16.289 1.00 87.94 98 GLN A N 1
ATOM 749 C CA . GLN A 1 98 ? 33.957 30.174 -17.238 1.00 87.94 98 GLN A CA 1
ATOM 750 C C . GLN A 1 98 ? 33.028 31.131 -16.487 1.00 87.94 98 GLN A C 1
ATOM 752 O O . GLN A 1 98 ? 32.306 30.706 -15.588 1.00 87.94 98 GLN A O 1
ATOM 757 N N . SER A 1 99 ? 33.020 32.400 -16.892 1.00 82.12 99 SER A N 1
ATOM 758 C CA . SER A 1 99 ? 32.079 33.422 -16.420 1.00 82.12 99 SER A CA 1
ATOM 759 C C . SER A 1 99 ? 30.979 33.700 -17.456 1.00 82.12 99 SER A C 1
ATOM 761 O O . SER A 1 99 ? 31.035 33.250 -18.603 1.00 82.12 99 SER A O 1
ATOM 763 N N . GLY A 1 100 ? 29.947 34.434 -17.051 1.00 72.19 100 GLY A N 1
ATOM 764 C CA . GLY A 1 100 ? 28.793 34.822 -17.857 1.00 72.19 100 GLY A CA 1
ATOM 765 C C . GLY A 1 100 ? 27.635 33.823 -17.843 1.00 72.19 100 GLY A C 1
ATOM 766 O O . GLY A 1 100 ? 26.674 34.013 -18.593 1.00 72.19 100 GLY A O 1
ATOM 767 N N . LEU A 1 101 ? 27.689 32.775 -17.013 1.00 70.81 101 LEU A N 1
ATOM 768 C CA . LEU A 1 101 ? 26.607 31.792 -16.887 1.00 70.81 101 LEU A CA 1
ATOM 769 C C . LEU A 1 101 ? 25.316 32.446 -16.370 1.00 70.81 101 LEU A C 1
ATOM 771 O O . LEU A 1 101 ? 24.232 32.153 -16.874 1.00 70.81 101 LEU A O 1
ATOM 775 N N . GLY A 1 102 ? 25.425 33.380 -15.420 1.00 65.69 102 GLY A N 1
ATOM 776 C CA . GLY A 1 102 ? 24.287 34.151 -14.928 1.00 65.69 102 GLY A CA 1
ATOM 777 C C . GLY A 1 102 ? 23.683 35.004 -16.038 1.00 65.69 102 GLY A C 1
ATOM 778 O O . GLY A 1 102 ? 22.473 34.983 -16.241 1.00 65.69 102 GLY A O 1
ATOM 779 N N . CYS A 1 103 ? 24.513 35.674 -16.840 1.00 69.75 103 CYS A N 1
ATOM 780 C CA . CYS A 1 103 ? 24.049 36.445 -17.997 1.00 69.75 103 CYS A CA 1
ATOM 781 C C . CYS A 1 103 ? 23.323 35.579 -19.045 1.00 69.75 103 CYS A C 1
ATOM 783 O O . CYS A 1 103 ? 22.292 35.999 -19.566 1.00 69.75 103 CYS A O 1
ATOM 785 N N . GLN A 1 104 ? 23.817 34.370 -19.333 1.00 67.81 104 GLN A N 1
ATOM 786 C CA . GLN A 1 104 ? 23.186 33.438 -20.282 1.00 67.81 104 GLN A CA 1
ATOM 787 C C . GLN A 1 104 ? 21.830 32.915 -19.796 1.00 67.81 104 GLN A C 1
ATOM 789 O O . GLN A 1 104 ? 20.932 32.681 -20.602 1.00 67.81 104 GLN A O 1
ATOM 794 N N . LEU A 1 105 ? 21.682 32.747 -18.482 1.00 67.00 105 LEU A N 1
ATOM 795 C CA . LEU A 1 105 ? 20.456 32.271 -17.845 1.00 67.00 105 LEU A CA 1
ATOM 796 C C . LEU A 1 105 ? 19.476 33.403 -17.488 1.00 67.00 105 LEU A C 1
ATOM 798 O O . LEU A 1 105 ? 18.403 33.127 -16.957 1.00 67.00 105 LEU A O 1
ATOM 802 N N . GLY A 1 106 ? 19.825 34.666 -17.763 1.00 73.06 106 GLY A N 1
ATOM 803 C CA . GLY A 1 106 ? 19.014 35.831 -17.389 1.00 73.06 106 GLY A CA 1
ATOM 804 C C . GLY A 1 106 ? 19.003 36.133 -15.884 1.00 73.06 106 GLY A C 1
ATOM 805 O O . GLY A 1 106 ? 18.050 36.730 -15.397 1.00 73.06 106 GLY A O 1
ATOM 806 N N . LEU A 1 107 ? 20.041 35.705 -15.163 1.00 75.50 107 LEU A N 1
ATOM 807 C CA . LEU A 1 107 ? 20.218 35.778 -13.707 1.00 75.50 107 LEU A CA 1
ATOM 808 C C . LEU A 1 107 ? 21.592 36.378 -13.346 1.00 75.50 107 LEU A C 1
ATOM 810 O O . LEU A 1 107 ? 22.314 35.866 -12.485 1.00 75.50 107 LEU A O 1
ATOM 814 N N . ALA A 1 108 ? 22.003 37.431 -14.055 1.00 77.06 108 ALA A N 1
ATOM 815 C CA . ALA A 1 108 ? 23.327 38.047 -13.916 1.00 77.06 108 ALA A CA 1
ATOM 816 C C . ALA A 1 108 ? 23.611 38.545 -12.485 1.00 77.06 108 ALA A C 1
ATOM 818 O O . ALA A 1 108 ? 24.750 38.545 -12.032 1.00 77.06 108 ALA A O 1
ATOM 819 N N . GLU A 1 109 ? 22.570 38.922 -11.744 1.00 78.50 109 GLU A N 1
ATOM 820 C CA . GLU A 1 109 ? 22.627 39.394 -10.359 1.00 78.50 109 GLU A CA 1
ATOM 821 C C . GLU A 1 109 ? 23.026 38.322 -9.328 1.00 78.50 109 GLU A C 1
ATOM 823 O O . GLU A 1 109 ? 23.267 38.640 -8.159 1.00 78.50 109 GLU A O 1
ATOM 828 N N . LEU A 1 110 ? 23.066 37.054 -9.743 1.00 77.12 110 LEU A N 1
ATOM 829 C CA . LEU A 1 110 ? 23.437 35.904 -8.916 1.00 77.12 110 LEU A CA 1
ATOM 830 C C . LEU A 1 110 ? 24.854 35.402 -9.197 1.00 77.12 110 LEU A C 1
ATOM 832 O O . LEU A 1 110 ? 25.331 34.490 -8.516 1.00 77.12 110 LEU A O 1
ATOM 836 N N . GLU A 1 111 ? 25.521 35.989 -10.189 1.00 81.19 111 GLU A N 1
ATOM 837 C CA . GLU A 1 111 ? 26.900 35.682 -10.524 1.00 81.19 111 GLU A CA 1
ATOM 838 C C . GLU A 1 111 ? 27.857 36.541 -9.689 1.00 81.19 111 GLU A C 1
ATOM 840 O O . GLU A 1 111 ? 27.659 37.746 -9.511 1.00 81.19 111 GLU A O 1
ATOM 845 N N . THR A 1 112 ? 28.890 35.919 -9.129 1.00 82.00 112 THR A N 1
ATOM 846 C CA . THR A 1 112 ? 29.935 36.629 -8.397 1.00 82.00 112 THR A CA 1
ATOM 847 C C . THR A 1 112 ? 30.931 37.262 -9.376 1.00 82.00 112 THR A C 1
ATOM 849 O O . THR A 1 112 ? 31.057 36.796 -10.510 1.00 82.00 112 THR A O 1
ATOM 852 N N . PRO A 1 113 ? 31.687 38.298 -8.964 1.00 79.06 113 PRO A N 1
ATOM 853 C CA . PRO A 1 113 ? 32.716 38.910 -9.811 1.00 79.06 113 PRO A CA 1
ATOM 854 C C . PRO A 1 113 ? 33.771 37.922 -10.326 1.00 79.06 113 PRO A C 1
ATOM 856 O O . PRO A 1 113 ? 34.373 38.142 -11.373 1.00 79.06 113 PRO A O 1
ATOM 859 N N . GLU A 1 114 ? 33.999 36.839 -9.587 1.00 80.19 114 GLU A N 1
ATOM 860 C CA . GLU A 1 114 ? 34.925 35.764 -9.930 1.00 80.19 114 GLU A CA 1
ATOM 861 C C . GLU A 1 114 ? 34.356 34.776 -10.964 1.00 80.19 114 GLU A C 1
ATOM 863 O O . GLU A 1 114 ? 35.116 33.965 -11.479 1.00 80.19 114 GLU A O 1
ATOM 868 N N . GLY A 1 115 ? 33.059 34.840 -11.292 1.00 80.81 115 GLY A N 1
ATOM 869 C CA . GLY A 1 115 ? 32.401 33.967 -12.274 1.00 80.81 115 GLY A CA 1
ATOM 870 C C . GLY A 1 115 ? 31.651 32.769 -11.681 1.00 80.81 115 GLY A C 1
ATOM 871 O O . GLY A 1 115 ? 31.259 31.864 -12.414 1.00 80.81 115 GLY A O 1
ATOM 872 N N . PHE A 1 116 ? 31.445 32.731 -10.360 1.00 85.06 116 PHE A N 1
ATOM 873 C CA . PHE A 1 116 ? 30.656 31.679 -9.716 1.00 85.06 116 PHE A CA 1
ATOM 874 C C . PHE A 1 116 ? 29.173 32.026 -9.687 1.00 85.06 116 PHE A C 1
ATOM 876 O O . PHE A 1 116 ? 28.808 33.185 -9.522 1.00 85.06 116 PHE A O 1
ATOM 883 N N . PHE A 1 117 ? 28.299 31.027 -9.752 1.00 84.19 117 PHE A N 1
ATOM 884 C CA . PHE A 1 117 ? 26.858 31.241 -9.678 1.00 84.19 117 PHE A CA 1
ATOM 885 C C . PHE A 1 117 ? 26.308 30.797 -8.321 1.00 84.19 117 PHE A C 1
ATOM 887 O O . PHE A 1 117 ? 26.500 29.651 -7.909 1.00 84.19 117 PHE A O 1
ATOM 894 N N . ARG A 1 118 ? 25.618 31.701 -7.615 1.00 80.81 118 ARG A N 1
ATOM 895 C CA . ARG A 1 118 ? 25.083 31.448 -6.270 1.00 80.81 118 ARG A CA 1
ATOM 896 C C . ARG A 1 118 ? 23.602 31.767 -6.177 1.00 80.81 118 ARG A C 1
ATOM 898 O O . ARG A 1 118 ? 23.187 32.923 -6.265 1.00 80.81 118 ARG A O 1
ATOM 905 N N . VAL A 1 119 ? 22.814 30.755 -5.838 1.00 78.50 119 VAL A N 1
ATOM 906 C CA . VAL A 1 119 ? 21.399 30.934 -5.525 1.00 78.50 119 VAL A CA 1
ATOM 907 C C . VAL A 1 119 ? 21.207 30.983 -4.022 1.00 78.50 119 VAL A C 1
ATOM 909 O O . VAL A 1 119 ? 21.470 30.024 -3.302 1.00 78.50 119 VAL A O 1
ATOM 912 N N . TRP A 1 120 ? 20.728 32.129 -3.544 1.00 73.75 120 TRP A N 1
ATOM 913 C CA . TRP A 1 120 ? 20.420 32.332 -2.135 1.00 73.75 120 TRP A CA 1
ATOM 914 C C . TRP A 1 120 ? 18.944 32.025 -1.859 1.00 73.75 120 TRP A C 1
ATOM 916 O O . TRP A 1 120 ? 18.078 32.651 -2.484 1.00 73.75 120 TRP A O 1
ATOM 926 N N . PRO A 1 121 ? 18.625 31.166 -0.868 1.00 71.75 121 PRO A N 1
ATOM 927 C CA . PRO A 1 121 ? 17.245 30.750 -0.613 1.00 71.75 121 PRO A CA 1
ATOM 928 C C . PRO A 1 121 ? 16.260 31.897 -0.343 1.00 71.75 121 PRO A C 1
ATOM 930 O O . PRO A 1 121 ? 15.072 31.814 -0.661 1.00 71.75 121 PRO A O 1
ATOM 933 N N . HIS A 1 122 ? 16.760 32.985 0.251 1.00 67.69 122 HIS A N 1
ATOM 934 C CA . HIS A 1 122 ? 15.983 34.171 0.613 1.00 67.69 122 HIS A CA 1
ATOM 935 C C . HIS A 1 122 ? 15.813 35.174 -0.538 1.00 67.69 122 HIS A C 1
ATOM 937 O O . HIS A 1 122 ? 14.934 36.025 -0.457 1.00 67.69 122 HIS A O 1
ATOM 943 N N . LYS A 1 123 ? 16.627 35.093 -1.602 1.00 65.88 123 LYS A N 1
ATOM 944 C CA . LYS A 1 123 ? 16.560 36.028 -2.740 1.00 65.88 123 LYS A CA 1
ATOM 945 C C . LYS A 1 123 ? 15.603 35.563 -3.833 1.00 65.88 123 LYS A C 1
ATOM 947 O O . LYS A 1 123 ? 14.912 36.388 -4.413 1.00 65.88 123 LYS A O 1
ATOM 952 N N . LEU A 1 124 ? 15.552 34.256 -4.088 1.00 65.69 124 LEU A N 1
ATOM 953 C CA . LEU A 1 124 ? 14.748 33.672 -5.171 1.00 65.69 124 LEU A CA 1
ATOM 954 C C . LEU A 1 124 ? 13.595 32.783 -4.692 1.00 65.69 124 LEU A C 1
ATOM 956 O O . LEU A 1 124 ? 12.884 32.196 -5.501 1.00 65.69 124 LEU A O 1
ATOM 960 N N . ASN A 1 125 ? 13.395 32.673 -3.379 1.00 70.88 125 ASN A N 1
ATOM 961 C CA . ASN A 1 125 ? 12.361 31.832 -2.783 1.00 70.88 125 ASN A CA 1
ATOM 962 C C . ASN A 1 125 ? 12.456 30.326 -3.155 1.00 70.88 125 ASN A C 1
ATOM 964 O O . ASN A 1 125 ? 11.442 29.629 -3.164 1.00 70.88 125 ASN A O 1
ATOM 968 N N . VAL A 1 126 ? 13.664 29.823 -3.428 1.00 74.00 126 VAL A N 1
ATOM 969 C CA . VAL A 1 126 ? 13.981 28.420 -3.782 1.00 74.00 126 VAL A CA 1
ATOM 970 C C . VAL A 1 126 ? 15.030 27.836 -2.822 1.00 74.00 126 VAL A C 1
ATOM 972 O O . VAL A 1 126 ? 15.430 28.516 -1.880 1.00 74.00 126 VAL A O 1
ATOM 975 N N . GLU A 1 127 ? 15.464 26.586 -3.015 1.00 75.75 127 GLU A N 1
ATOM 976 C CA . GLU A 1 127 ? 16.634 26.049 -2.295 1.00 75.75 127 GLU A CA 1
ATOM 977 C C . GLU A 1 127 ? 17.927 26.725 -2.768 1.00 75.75 127 GLU A C 1
ATOM 979 O O . GLU A 1 127 ? 18.021 27.205 -3.899 1.00 75.75 127 GLU A O 1
ATOM 984 N N . GLY A 1 128 ? 18.922 26.771 -1.890 1.00 75.19 128 GLY A N 1
ATOM 985 C CA . GLY A 1 128 ? 20.222 27.360 -2.174 1.00 75.19 128 GLY A CA 1
ATOM 986 C C . GLY A 1 128 ? 21.160 26.369 -2.844 1.00 75.19 128 GLY A C 1
ATOM 987 O O . GLY A 1 128 ? 21.195 25.198 -2.470 1.00 75.19 128 GLY A O 1
ATOM 988 N N . PHE A 1 129 ? 21.930 26.840 -3.818 1.00 83.62 129 PHE A N 1
ATOM 989 C CA . PHE A 1 129 ? 22.934 26.026 -4.497 1.00 83.62 129 PHE A CA 1
ATOM 990 C C . PHE A 1 129 ? 24.054 26.890 -5.077 1.00 83.62 129 PHE A C 1
ATOM 992 O O . PHE A 1 129 ? 23.876 28.087 -5.337 1.00 83.62 129 PHE A O 1
ATOM 999 N N . PHE A 1 130 ? 25.208 26.262 -5.269 1.00 88.12 130 PHE A N 1
ATOM 1000 C CA . PHE A 1 130 ? 26.402 26.843 -5.868 1.00 88.12 130 PHE A CA 1
ATOM 1001 C C . PHE A 1 130 ? 26.745 26.106 -7.161 1.00 88.12 130 PHE A C 1
ATOM 1003 O O . PHE A 1 130 ? 26.617 24.882 -7.223 1.00 88.12 130 PHE A O 1
ATOM 1010 N N . VAL A 1 131 ? 27.194 26.847 -8.178 1.00 88.12 131 VAL A N 1
ATOM 1011 C CA . VAL A 1 131 ? 27.691 26.284 -9.437 1.00 88.12 131 VAL A CA 1
ATOM 1012 C C . VAL A 1 131 ? 28.972 26.990 -9.879 1.00 88.12 131 VAL A C 1
ATOM 1014 O O . VAL A 1 131 ? 29.043 28.220 -9.900 1.00 88.12 131 VAL A O 1
ATOM 1017 N N . ALA A 1 132 ? 29.957 26.201 -10.301 1.00 88.62 132 ALA A N 1
ATOM 1018 C CA . ALA A 1 132 ? 31.153 26.650 -11.005 1.00 88.62 132 ALA A CA 1
ATOM 1019 C C . ALA A 1 132 ? 31.307 25.870 -12.317 1.00 88.62 132 ALA A C 1
ATOM 1021 O O . ALA A 1 132 ? 31.034 24.673 -12.371 1.00 88.62 132 ALA A O 1
ATOM 1022 N N . CYS A 1 133 ? 31.741 26.535 -13.385 1.00 90.75 133 CYS A N 1
ATOM 1023 C CA . CYS A 1 133 ? 31.910 25.920 -14.698 1.00 90.75 133 CYS A CA 1
ATOM 1024 C C . CYS A 1 133 ? 33.357 26.080 -15.157 1.00 90.75 133 CYS A C 1
ATOM 1026 O O . CYS A 1 133 ? 33.868 27.191 -15.192 1.00 90.75 133 CYS A O 1
ATOM 1028 N N . PHE A 1 134 ? 34.021 24.994 -15.526 1.00 91.50 134 PHE A N 1
ATOM 1029 C CA . PHE A 1 134 ? 35.430 24.986 -15.905 1.00 91.50 134 PHE A CA 1
ATOM 1030 C C . PHE A 1 134 ? 35.599 24.403 -17.300 1.00 91.50 134 PHE A C 1
ATOM 1032 O O . PHE A 1 134 ? 34.937 23.432 -17.654 1.00 91.50 134 PHE A O 1
ATOM 1039 N N . ARG A 1 135 ? 36.523 24.950 -18.085 1.00 91.19 135 ARG A N 1
ATOM 1040 C CA . ARG A 1 135 ? 36.891 24.435 -19.404 1.00 91.19 135 ARG A CA 1
ATOM 1041 C C . ARG A 1 135 ? 38.356 24.029 -19.420 1.00 91.19 135 ARG A C 1
ATOM 1043 O O . ARG A 1 135 ? 39.201 24.770 -18.925 1.00 91.19 135 ARG A O 1
ATOM 1050 N N . LYS A 1 136 ? 38.655 22.874 -20.013 1.00 91.88 136 LYS A N 1
ATOM 1051 C CA . LYS A 1 136 ? 40.034 22.410 -20.217 1.00 91.88 136 LYS A CA 1
ATOM 1052 C C . LYS A 1 136 ? 40.585 22.981 -21.521 1.00 91.88 136 LYS A C 1
ATOM 1054 O O . LYS A 1 136 ? 39.955 22.832 -22.570 1.00 91.88 136 LYS A O 1
ATOM 1059 N N . LYS A 1 137 ? 41.737 23.654 -21.489 1.00 87.25 137 LYS A N 1
ATOM 1060 C CA . LYS A 1 137 ? 42.349 24.279 -22.676 1.00 87.25 137 LYS A CA 1
ATOM 1061 C C . LYS A 1 137 ? 42.720 23.228 -23.727 1.00 87.25 137 LYS A C 1
ATOM 1063 O O . LYS A 1 137 ? 43.164 22.129 -23.413 1.00 87.25 137 LYS A O 1
ATOM 1068 N N . ALA A 1 138 ? 42.552 23.573 -25.003 1.00 66.75 138 ALA A N 1
ATOM 1069 C CA . ALA A 1 138 ? 42.665 22.634 -26.124 1.00 66.75 138 ALA A CA 1
ATOM 1070 C C . ALA A 1 138 ? 44.113 22.288 -26.557 1.00 66.75 138 ALA A C 1
ATOM 1072 O O . ALA A 1 138 ? 44.325 21.860 -27.688 1.00 66.75 138 ALA A O 1
ATOM 1073 N N . GLY A 1 139 ? 45.128 22.442 -25.701 1.00 61.62 139 GLY A N 1
ATOM 1074 C CA . GLY A 1 139 ? 46.497 22.087 -26.079 1.00 61.62 139 GLY A CA 1
ATOM 1075 C C . GLY A 1 139 ? 47.508 22.152 -24.940 1.00 61.62 139 GLY A C 1
ATOM 1076 O O . GLY A 1 139 ? 47.765 23.227 -24.409 1.00 61.62 139 GLY A O 1
ATOM 1077 N N . GLY A 1 140 ? 48.127 21.007 -24.630 1.00 47.25 140 GLY A N 1
ATOM 1078 C CA . GLY A 1 140 ? 49.334 20.939 -23.802 1.00 47.25 140 GLY A CA 1
ATOM 1079 C C . GLY A 1 140 ? 49.370 19.766 -22.827 1.00 47.25 140 GLY A C 1
ATOM 1080 O O . GLY A 1 140 ? 49.192 19.969 -21.636 1.00 47.25 140 GLY A O 1
ATOM 1081 N N . GLY A 1 141 ? 49.662 18.557 -23.319 1.00 40.34 141 GLY A N 1
ATOM 1082 C CA . GLY A 1 141 ? 50.028 17.426 -22.458 1.00 40.34 141 GLY A CA 1
ATOM 1083 C C . GLY A 1 141 ? 49.565 16.075 -22.986 1.00 40.34 141 GLY A C 1
ATOM 1084 O O . GLY A 1 141 ? 48.586 15.527 -22.502 1.00 40.34 141 GLY A O 1
ATOM 1085 N N . GLY A 1 142 ? 50.274 15.514 -23.969 1.00 50.34 142 GLY A N 1
ATOM 1086 C CA . GLY A 1 142 ? 50.131 14.088 -24.261 1.00 50.34 142 GLY A CA 1
ATOM 1087 C C . GLY A 1 142 ? 50.700 13.263 -23.103 1.00 50.34 142 GLY A C 1
ATOM 1088 O O . GLY A 1 142 ? 51.839 13.492 -22.697 1.00 50.34 142 GLY A O 1
ATOM 1089 N N . VAL A 1 143 ? 49.935 12.298 -22.590 1.00 42.22 143 VAL A N 1
ATOM 1090 C CA . VAL A 1 143 ? 50.425 11.270 -21.653 1.00 42.22 143 VAL A CA 1
ATOM 1091 C C . VAL A 1 143 ? 49.885 9.891 -22.081 1.00 42.22 143 VAL A C 1
ATOM 1093 O O . VAL A 1 143 ? 49.004 9.807 -22.934 1.00 42.22 143 VAL A O 1
ATOM 1096 N N . PRO A 1 144 ? 50.531 8.801 -21.641 1.00 35.31 144 PRO A N 1
ATOM 1097 C CA . PRO A 1 144 ? 51.063 7.746 -22.489 1.00 35.31 144 PRO A CA 1
ATOM 1098 C C . PRO A 1 144 ? 49.967 6.808 -23.006 1.00 35.31 144 PRO A C 1
ATOM 1100 O O . PRO A 1 144 ? 49.035 6.454 -22.287 1.00 35.31 144 PRO A O 1
ATOM 1103 N N . GLN A 1 145 ? 50.147 6.298 -24.225 1.00 38.00 145 GLN A N 1
ATOM 1104 C CA . GLN A 1 145 ? 49.418 5.114 -24.677 1.00 38.00 145 GLN A CA 1
ATOM 1105 C C . GLN A 1 145 ? 49.576 3.993 -23.642 1.00 38.00 145 GLN A C 1
ATOM 1107 O O . GLN A 1 145 ? 50.676 3.463 -23.450 1.00 38.00 145 GLN A O 1
ATOM 1112 N N . SER A 1 146 ? 48.478 3.606 -22.991 1.00 33.72 146 SER A N 1
ATOM 1113 C CA . SER A 1 146 ? 48.440 2.336 -22.286 1.00 33.72 146 SER A CA 1
ATOM 1114 C C . SER A 1 146 ? 48.530 1.232 -23.339 1.00 33.72 146 SER A C 1
ATOM 1116 O O . SER A 1 146 ? 47.731 1.143 -24.273 1.00 33.72 146 SER A O 1
ATOM 1118 N N . LYS A 1 147 ? 49.578 0.409 -23.230 1.00 31.97 147 LYS A N 1
ATOM 1119 C CA . LYS A 1 147 ? 49.674 -0.847 -23.975 1.00 31.97 147 LYS A CA 1
ATOM 1120 C C . LYS A 1 147 ? 48.407 -1.647 -23.694 1.00 31.97 147 LYS A C 1
ATOM 1122 O O . LYS A 1 147 ? 48.045 -1.818 -22.531 1.00 31.97 147 LYS A O 1
ATOM 1127 N N . GLY A 1 148 ? 47.758 -2.103 -24.764 1.00 46.09 148 GLY A N 1
ATOM 1128 C CA . GLY A 1 148 ? 46.526 -2.873 -24.688 1.00 46.09 148 GLY A CA 1
ATOM 1129 C C . GLY A 1 148 ? 46.641 -4.012 -23.681 1.00 46.09 148 GLY A C 1
ATOM 1130 O O . GLY A 1 148 ? 47.583 -4.802 -23.729 1.00 46.09 148 GLY A O 1
ATOM 1131 N N . SER A 1 149 ? 45.672 -4.089 -22.778 1.00 38.16 149 SER A N 1
ATOM 1132 C CA . SER A 1 149 ? 45.379 -5.309 -22.047 1.00 38.16 149 SER A CA 1
ATOM 1133 C C . SER A 1 149 ? 43.950 -5.730 -22.368 1.00 38.16 149 SER A C 1
ATOM 1135 O O . SER A 1 149 ? 43.021 -4.926 -22.447 1.00 38.16 149 SER A O 1
ATOM 1137 N N . GLU A 1 150 ? 43.830 -7.014 -22.668 1.00 46.88 150 GLU A N 1
ATOM 1138 C CA . GLU A 1 150 ? 42.636 -7.725 -23.092 1.00 46.88 150 GLU A CA 1
ATOM 1139 C C . GLU A 1 150 ? 41.522 -7.585 -22.048 1.00 46.88 150 GLU A C 1
ATOM 1141 O O . GLU A 1 150 ? 41.493 -8.297 -21.050 1.00 46.88 150 GLU A O 1
ATOM 1146 N N . LEU A 1 151 ? 40.577 -6.674 -22.273 1.00 43.53 151 LEU A N 1
ATOM 1147 C CA . LEU A 1 151 ? 39.389 -6.554 -21.421 1.00 43.53 151 LEU A CA 1
ATOM 1148 C C . LEU A 1 151 ? 38.280 -7.554 -21.796 1.00 43.53 151 LEU A C 1
ATOM 1150 O O . LEU A 1 151 ? 37.238 -7.554 -21.148 1.00 43.53 151 LEU A O 1
ATOM 1154 N N . TRP A 1 152 ? 38.479 -8.410 -22.811 1.00 53.91 152 TRP A N 1
ATOM 1155 C CA . TRP A 1 152 ? 37.454 -9.371 -23.239 1.00 53.91 152 TRP A CA 1
ATOM 1156 C C . TRP A 1 152 ? 38.008 -10.612 -23.978 1.00 53.91 152 TRP A C 1
ATOM 1158 O O . TRP A 1 152 ? 38.045 -10.638 -25.211 1.00 53.91 152 TRP A O 1
ATOM 1168 N N . PRO A 1 153 ? 38.446 -11.665 -23.266 1.00 56.56 153 PRO A N 1
ATOM 1169 C CA . PRO A 1 153 ? 39.086 -12.828 -23.886 1.00 56.56 153 PRO A CA 1
ATOM 1170 C C . PRO A 1 153 ? 38.138 -13.692 -24.735 1.00 56.56 153 PRO A C 1
ATOM 1172 O O . PRO A 1 153 ? 38.613 -14.362 -25.647 1.00 56.56 153 PRO A O 1
ATOM 1175 N N . GLN A 1 154 ? 36.818 -13.668 -24.501 1.00 61.25 154 GLN A N 1
ATOM 1176 C CA . GLN A 1 154 ? 35.861 -14.551 -25.192 1.00 61.25 154 GLN A CA 1
ATOM 1177 C C . GLN A 1 154 ? 35.336 -14.048 -26.549 1.00 61.25 154 GLN A C 1
ATOM 1179 O O . GLN A 1 154 ? 34.765 -14.840 -27.295 1.00 61.25 154 GLN A O 1
ATOM 1184 N N . PHE A 1 155 ? 35.541 -12.775 -26.905 1.00 67.69 155 PHE A N 1
ATOM 1185 C CA . PHE A 1 155 ? 35.121 -12.231 -28.205 1.00 67.69 155 PHE A CA 1
ATOM 1186 C C . PHE A 1 155 ? 36.325 -11.794 -29.034 1.00 67.69 155 PHE A C 1
ATOM 1188 O O . PHE A 1 155 ? 37.381 -11.415 -28.520 1.00 67.69 155 PHE A O 1
ATOM 1195 N N . GLN A 1 156 ? 36.161 -11.855 -30.348 1.00 76.00 156 GLN A N 1
ATOM 1196 C CA . GLN A 1 156 ? 37.118 -11.352 -31.320 1.00 76.00 156 GLN A CA 1
ATOM 1197 C C . GLN A 1 156 ? 36.386 -10.483 -32.337 1.00 76.00 156 GLN A C 1
ATOM 1199 O O . GLN A 1 156 ? 35.336 -10.861 -32.845 1.00 76.00 156 GLN A O 1
ATOM 1204 N N . ARG A 1 157 ? 36.943 -9.316 -32.665 1.00 73.81 157 ARG A N 1
ATOM 1205 C CA . ARG A 1 157 ? 36.381 -8.469 -33.720 1.00 73.81 157 ARG A CA 1
ATOM 1206 C C . ARG A 1 157 ? 36.444 -9.190 -35.069 1.00 73.81 157 ARG A C 1
ATOM 1208 O O . ARG A 1 157 ? 37.497 -9.730 -35.414 1.00 73.81 157 ARG A O 1
ATOM 1215 N N . LEU A 1 158 ? 35.342 -9.172 -35.825 1.00 77.69 158 LEU A N 1
ATOM 1216 C CA . LEU A 1 158 ? 35.342 -9.694 -37.192 1.00 77.69 158 LEU A CA 1
ATOM 1217 C C . LEU A 1 158 ? 36.289 -8.862 -38.070 1.00 77.69 158 LEU A C 1
ATOM 1219 O O . LEU A 1 158 ? 36.250 -7.628 -37.996 1.00 77.69 158 LEU A O 1
ATOM 1223 N N . PRO A 1 159 ? 37.107 -9.502 -38.923 1.00 82.06 159 PRO A N 1
ATOM 1224 C CA . PRO A 1 159 ? 37.833 -8.801 -39.974 1.00 82.06 159 PRO A CA 1
ATOM 1225 C C . PRO A 1 159 ? 36.871 -7.999 -40.857 1.00 82.06 159 PRO A C 1
ATOM 1227 O O . PRO A 1 159 ? 35.775 -8.463 -41.164 1.00 82.06 159 PRO A O 1
ATOM 1230 N N . GLU A 1 160 ? 37.289 -6.815 -41.305 1.00 77.69 160 GLU A N 1
ATOM 1231 C CA . GLU A 1 160 ? 36.409 -5.894 -42.043 1.00 77.69 160 GLU A CA 1
ATOM 1232 C C . GLU A 1 160 ? 35.879 -6.494 -43.356 1.00 77.69 160 GLU A C 1
ATOM 1234 O O . GLU A 1 160 ? 34.752 -6.220 -43.762 1.00 77.69 160 GLU A O 1
ATOM 1239 N N . THR A 1 161 ? 36.661 -7.367 -43.995 1.00 79.88 161 THR A N 1
ATOM 1240 C CA . THR A 1 161 ? 36.260 -8.108 -45.199 1.00 79.88 161 THR A CA 1
ATOM 1241 C C . THR A 1 161 ? 35.083 -9.047 -44.932 1.00 79.88 161 THR A C 1
ATOM 1243 O O . THR A 1 161 ? 34.131 -9.084 -45.709 1.00 79.88 161 THR A O 1
ATOM 1246 N N . GLU A 1 162 ? 35.118 -9.769 -43.812 1.00 81.44 162 GLU A N 1
ATOM 1247 C CA . GLU A 1 162 ? 34.063 -10.696 -43.402 1.00 81.44 162 GLU A CA 1
ATOM 1248 C C . GLU A 1 162 ? 32.840 -9.948 -42.858 1.00 81.44 162 GLU A C 1
ATOM 1250 O O . GLU A 1 162 ? 31.706 -10.265 -43.212 1.00 81.44 162 GLU A O 1
ATOM 1255 N N . ALA A 1 163 ? 33.071 -8.899 -42.063 1.00 78.88 163 ALA A N 1
ATOM 1256 C CA . ALA A 1 163 ? 32.019 -8.017 -41.574 1.00 78.88 163 ALA A CA 1
ATOM 1257 C C . ALA A 1 163 ? 31.238 -7.386 -42.737 1.00 78.88 163 ALA A C 1
ATOM 1259 O O . ALA A 1 163 ? 30.011 -7.366 -42.709 1.00 78.88 163 ALA A O 1
ATOM 1260 N N . SER A 1 164 ? 31.931 -6.917 -43.778 1.00 80.75 164 SER A N 1
ATOM 1261 C CA . SER A 1 164 ? 31.304 -6.309 -44.958 1.00 80.75 164 SER A CA 1
ATOM 1262 C C . SER A 1 164 ? 30.453 -7.307 -45.747 1.00 80.75 164 SER A C 1
ATOM 1264 O O . SER A 1 164 ? 29.334 -6.977 -46.135 1.00 80.75 164 SER A O 1
ATOM 1266 N N . ALA A 1 165 ? 30.942 -8.536 -45.942 1.00 82.75 165 ALA A N 1
ATOM 1267 C CA . ALA A 1 165 ? 30.188 -9.591 -46.619 1.00 82.75 165 ALA A CA 1
ATOM 1268 C C . ALA A 1 165 ? 28.928 -9.991 -45.834 1.00 82.75 165 ALA A C 1
ATOM 1270 O O . ALA A 1 165 ? 27.853 -10.142 -46.416 1.00 82.75 165 ALA A O 1
ATOM 1271 N N . LEU A 1 166 ? 29.037 -10.101 -44.506 1.00 80.06 166 LEU A N 1
ATOM 1272 C CA . LEU A 1 166 ? 27.895 -10.428 -43.658 1.00 80.06 166 LEU A CA 1
ATOM 1273 C C . LEU A 1 166 ? 26.859 -9.300 -43.632 1.00 80.06 166 LEU A C 1
ATOM 1275 O O . LEU A 1 166 ? 25.665 -9.574 -43.699 1.00 80.06 166 LEU A O 1
ATOM 1279 N N . ARG A 1 167 ? 27.302 -8.038 -43.589 1.00 80.81 167 ARG A N 1
ATOM 1280 C CA . ARG A 1 167 ? 26.403 -6.882 -43.713 1.00 80.81 167 ARG A CA 1
ATOM 1281 C C . ARG A 1 167 ? 25.673 -6.885 -45.047 1.00 80.81 167 ARG A C 1
ATOM 1283 O O . ARG A 1 167 ? 24.476 -6.646 -45.055 1.00 80.81 167 ARG A O 1
ATOM 1290 N N . ALA A 1 168 ? 26.364 -7.164 -46.153 1.00 81.56 168 ALA A N 1
ATOM 1291 C CA . ALA A 1 168 ? 25.739 -7.220 -47.473 1.00 81.56 168 ALA A CA 1
ATOM 1292 C C . ALA A 1 168 ? 24.635 -8.287 -47.527 1.00 81.56 168 ALA A C 1
ATOM 1294 O O . ALA A 1 168 ? 23.513 -7.975 -47.914 1.00 81.56 168 ALA A O 1
ATOM 1295 N N . ARG A 1 169 ? 24.923 -9.497 -47.032 1.00 81.12 169 ARG A N 1
ATOM 1296 C CA . ARG A 1 169 ? 23.934 -10.580 -46.918 1.00 81.12 169 ARG A CA 1
ATOM 1297 C C . ARG A 1 169 ? 22.768 -10.208 -45.993 1.00 81.12 169 ARG A C 1
ATOM 1299 O O . ARG A 1 169 ? 21.617 -10.406 -46.350 1.00 81.12 169 ARG A O 1
ATOM 1306 N N . ALA A 1 170 ? 23.044 -9.622 -44.827 1.00 71.00 170 ALA A N 1
ATOM 1307 C CA . ALA A 1 170 ? 22.000 -9.200 -43.892 1.00 71.00 170 ALA A CA 1
ATOM 1308 C C . ALA A 1 170 ? 21.120 -8.071 -44.459 1.00 71.00 170 ALA A C 1
ATOM 1310 O O . ALA A 1 170 ? 19.927 -8.041 -44.188 1.00 71.00 170 ALA A O 1
ATOM 1311 N N . ILE A 1 171 ? 21.675 -7.154 -45.258 1.00 76.81 171 ILE A N 1
ATOM 1312 C CA . ILE A 1 171 ? 20.906 -6.112 -45.957 1.00 76.81 171 ILE A CA 1
ATOM 1313 C C . ILE A 1 171 ? 20.026 -6.726 -47.050 1.00 76.81 171 ILE A C 1
ATOM 1315 O O . ILE A 1 171 ? 18.896 -6.279 -47.223 1.00 76.81 171 ILE A O 1
ATOM 1319 N N . GLU A 1 172 ? 20.518 -7.736 -47.767 1.00 78.94 172 GLU A N 1
ATOM 1320 C CA . GLU A 1 172 ? 19.746 -8.452 -48.788 1.00 78.94 172 GLU A CA 1
ATOM 1321 C C . GLU A 1 172 ? 18.558 -9.209 -48.172 1.00 78.94 172 GLU A C 1
ATOM 1323 O O . GLU A 1 172 ? 17.438 -9.093 -48.666 1.00 78.94 172 GLU A O 1
ATOM 1328 N N . ASP A 1 173 ? 18.776 -9.888 -47.042 1.00 65.38 173 ASP A N 1
ATOM 1329 C CA . ASP A 1 173 ? 17.749 -10.692 -46.369 1.00 65.38 173 ASP A CA 1
ATOM 1330 C C . ASP A 1 173 ? 16.780 -9.853 -45.501 1.00 65.38 173 ASP A C 1
ATOM 1332 O O . ASP A 1 173 ? 15.606 -10.200 -45.371 1.00 65.38 173 ASP A O 1
ATOM 1336 N N . LEU A 1 174 ? 17.242 -8.747 -44.894 1.00 59.25 174 LEU A N 1
ATOM 1337 C CA . LEU A 1 174 ? 16.482 -7.952 -43.904 1.00 59.25 174 LEU A CA 1
ATOM 1338 C C . LEU A 1 174 ? 16.131 -6.527 -44.372 1.00 59.25 174 LEU A C 1
ATOM 1340 O O . LEU A 1 174 ? 15.485 -5.771 -43.644 1.00 59.25 174 LEU A O 1
ATOM 1344 N N . GLY A 1 175 ? 16.578 -6.115 -45.558 1.00 62.59 175 GLY A N 1
ATOM 1345 C CA . GLY A 1 175 ? 16.307 -4.806 -46.164 1.00 62.59 175 GLY A CA 1
ATOM 1346 C C . GLY A 1 175 ? 17.109 -3.625 -45.597 1.00 62.59 175 GLY A C 1
ATOM 1347 O O . GLY A 1 175 ? 17.362 -2.661 -46.318 1.00 62.59 175 GLY A O 1
ATOM 1348 N N . SER A 1 176 ? 17.541 -3.661 -44.332 1.00 60.44 176 SER A N 1
ATOM 1349 C CA . SER A 1 176 ? 18.402 -2.622 -43.745 1.00 60.44 176 SER A CA 1
ATOM 1350 C C . SER A 1 176 ? 19.255 -3.158 -42.595 1.00 60.44 176 SER A C 1
ATOM 1352 O O . SER A 1 176 ? 18.821 -4.032 -41.849 1.00 60.44 176 SER A O 1
ATOM 1354 N N . PHE A 1 177 ? 20.474 -2.631 -42.441 1.00 64.19 177 PHE A N 1
ATOM 1355 C CA . PHE A 1 177 ? 21.397 -3.064 -41.392 1.00 64.19 177 PHE A CA 1
ATOM 1356 C C . PHE A 1 177 ? 22.366 -1.933 -40.988 1.00 64.19 177 PHE A C 1
ATOM 1358 O O . PHE A 1 177 ? 22.861 -1.218 -41.865 1.00 64.19 177 PHE A O 1
ATOM 1365 N N . PRO A 1 178 ? 22.669 -1.740 -39.690 1.00 59.31 178 PRO A N 1
ATOM 1366 C CA . PRO A 1 178 ? 23.534 -0.651 -39.236 1.00 59.31 178 PRO A CA 1
ATOM 1367 C C . PRO A 1 178 ? 24.969 -0.796 -39.764 1.00 59.31 178 PRO A C 1
ATOM 1369 O O . PRO A 1 178 ? 25.632 -1.816 -39.562 1.00 59.31 178 PRO A O 1
ATOM 1372 N N . SER A 1 179 ? 25.470 0.246 -40.434 1.00 58.31 179 SER A N 1
ATOM 1373 C CA . SER A 1 179 ? 26.761 0.226 -41.138 1.00 58.31 179 SER A CA 1
ATOM 1374 C C . SER A 1 179 ? 27.976 0.461 -40.234 1.00 58.31 179 SER A C 1
ATOM 1376 O O . SER A 1 179 ? 29.062 -0.011 -40.553 1.00 58.31 179 SER A O 1
ATOM 1378 N N . SER A 1 180 ? 27.808 1.144 -39.097 1.00 59.75 180 SER A N 1
ATOM 1379 C CA . SER A 1 180 ? 28.912 1.579 -38.222 1.00 59.75 180 SER A CA 1
ATOM 1380 C C . SER A 1 180 ? 29.141 0.710 -36.979 1.00 59.75 180 SER A C 1
ATOM 1382 O O . SER A 1 180 ? 30.176 0.837 -36.328 1.00 59.75 180 SER A O 1
ATOM 1384 N N . ALA A 1 181 ? 28.203 -0.174 -36.632 1.00 60.62 181 ALA A N 1
ATOM 1385 C CA . ALA A 1 181 ? 28.277 -0.977 -35.412 1.00 60.62 181 ALA A CA 1
ATOM 1386 C C . ALA A 1 181 ? 29.277 -2.140 -35.565 1.00 60.62 181 ALA A C 1
ATOM 1388 O O . ALA A 1 181 ? 29.163 -2.888 -36.540 1.00 60.62 181 ALA A O 1
ATOM 1389 N N . PRO A 1 182 ? 30.245 -2.339 -34.651 1.00 66.69 182 PRO A N 1
ATOM 1390 C CA . PRO A 1 182 ? 31.222 -3.416 -34.769 1.00 66.69 182 PRO A CA 1
ATOM 1391 C C . PRO A 1 182 ? 30.568 -4.800 -34.637 1.00 66.69 182 PRO A C 1
ATOM 1393 O O . PRO A 1 182 ? 29.695 -5.011 -33.795 1.00 66.69 182 PRO A O 1
ATOM 1396 N N . LEU A 1 183 ? 31.019 -5.743 -35.471 1.00 73.69 183 LEU A N 1
ATOM 1397 C CA . LEU A 1 183 ? 30.618 -7.150 -35.423 1.00 73.69 183 LEU A CA 1
ATOM 1398 C C . LEU A 1 183 ? 31.672 -7.969 -34.677 1.00 73.69 183 LEU A C 1
ATOM 1400 O O . LEU A 1 183 ? 32.873 -7.834 -34.937 1.00 73.69 183 LEU A O 1
ATOM 1404 N N . LEU A 1 184 ? 31.223 -8.807 -33.747 1.00 74.31 184 LEU A N 1
ATOM 1405 C CA . LEU A 1 184 ? 32.088 -9.596 -32.870 1.00 74.31 184 LEU A CA 1
ATOM 1406 C C . LEU A 1 184 ? 31.772 -11.085 -33.029 1.00 74.31 184 LEU A C 1
ATOM 1408 O O . LEU A 1 184 ? 30.607 -11.465 -33.026 1.00 74.31 184 LEU A O 1
ATOM 1412 N N . ARG A 1 185 ? 32.801 -11.926 -33.143 1.00 80.88 185 ARG A N 1
ATOM 1413 C CA . ARG A 1 185 ? 32.679 -13.385 -33.095 1.00 80.88 185 ARG A CA 1
ATOM 1414 C C . ARG A 1 185 ? 32.929 -13.883 -31.689 1.00 80.88 185 ARG A C 1
ATOM 1416 O O . ARG A 1 185 ? 33.951 -13.542 -31.085 1.00 80.88 185 ARG A O 1
ATOM 1423 N N . GLU A 1 186 ? 32.038 -14.725 -31.196 1.00 76.25 186 GLU A N 1
ATOM 1424 C CA . GLU A 1 186 ? 32.269 -15.481 -29.974 1.00 76.25 186 GLU A CA 1
ATOM 1425 C C . GLU A 1 186 ? 33.266 -16.609 -30.229 1.00 76.25 186 GLU A C 1
ATOM 1427 O O . GLU A 1 186 ? 33.078 -17.435 -31.121 1.00 76.25 186 GLU A O 1
ATOM 1432 N N . ARG A 1 187 ? 34.342 -16.669 -29.441 1.00 73.19 187 ARG A N 1
ATOM 1433 C CA . ARG A 1 187 ? 35.421 -17.644 -29.654 1.00 73.19 187 ARG A CA 1
ATOM 1434 C C . ARG A 1 187 ? 35.011 -19.088 -29.362 1.00 73.19 187 ARG A C 1
ATOM 1436 O O . ARG A 1 187 ? 35.635 -19.993 -29.905 1.00 73.19 187 ARG A O 1
ATOM 1443 N N . HIS A 1 188 ? 34.011 -19.306 -28.506 1.00 69.50 188 HIS A N 1
ATOM 1444 C CA . HIS A 1 188 ? 33.602 -20.648 -28.077 1.00 69.50 188 HIS A CA 1
ATOM 1445 C C . HIS A 1 188 ? 32.476 -21.249 -28.925 1.00 69.50 188 HIS A C 1
ATOM 1447 O O . HIS A 1 188 ? 32.557 -22.426 -29.259 1.00 69.50 188 HIS A O 1
ATOM 1453 N N . GLN A 1 189 ? 31.453 -20.464 -29.280 1.00 70.06 189 GLN A N 1
ATOM 1454 C CA . GLN A 1 189 ? 30.287 -20.953 -30.035 1.00 70.06 189 GLN A CA 1
ATOM 1455 C C . GLN A 1 189 ? 30.366 -20.635 -31.535 1.00 70.06 189 GLN A C 1
ATOM 1457 O O . GLN A 1 189 ? 29.764 -21.332 -32.341 1.00 70.06 189 GLN A O 1
ATOM 1462 N N . GLY A 1 190 ? 31.153 -19.629 -31.932 1.00 74.56 190 GLY A N 1
ATOM 1463 C CA . GLY A 1 190 ? 31.281 -19.208 -33.330 1.00 74.56 190 GLY A CA 1
ATOM 1464 C C . GLY A 1 190 ? 30.223 -18.202 -33.789 1.00 74.56 190 GLY A C 1
ATOM 1465 O O . GLY A 1 190 ? 30.382 -17.651 -34.883 1.00 74.56 190 GLY A O 1
ATOM 1466 N N . ASP A 1 191 ? 29.226 -17.923 -32.943 1.00 81.25 191 ASP A N 1
ATOM 1467 C CA . ASP A 1 191 ? 28.166 -16.937 -33.159 1.00 81.25 191 ASP A CA 1
ATOM 1468 C C . ASP A 1 191 ? 28.737 -15.546 -33.476 1.00 81.25 191 ASP A C 1
ATOM 1470 O O . ASP A 1 191 ? 29.767 -15.124 -32.927 1.00 81.25 191 ASP A O 1
ATOM 1474 N N . VAL A 1 192 ? 28.049 -14.811 -34.355 1.00 81.12 192 VAL A N 1
ATOM 1475 C CA . VAL A 1 192 ? 28.397 -13.433 -34.727 1.00 81.12 192 VAL A CA 1
ATOM 1476 C C . VAL A 1 192 ? 27.350 -12.463 -34.203 1.00 81.12 192 VAL A C 1
ATOM 1478 O O . VAL A 1 192 ? 26.155 -12.599 -34.459 1.00 81.12 192 VAL A O 1
ATOM 1481 N N . TRP A 1 193 ? 27.831 -11.438 -33.509 1.00 73.62 193 TRP A N 1
ATOM 1482 C CA . TRP A 1 193 ? 27.031 -10.534 -32.700 1.00 73.62 193 TRP A CA 1
ATOM 1483 C C . TRP A 1 193 ? 27.122 -9.095 -33.192 1.00 73.62 193 TRP A C 1
ATOM 1485 O O . TRP A 1 193 ? 28.204 -8.622 -33.561 1.00 73.62 193 TRP A O 1
ATOM 1495 N N . LEU A 1 194 ? 26.000 -8.376 -33.116 1.00 68.00 194 LEU A N 1
ATOM 1496 C CA . LEU A 1 194 ? 25.965 -6.926 -33.264 1.00 68.00 194 LEU A CA 1
ATOM 1497 C C . LEU A 1 194 ? 26.270 -6.278 -31.923 1.00 68.00 194 LEU A C 1
ATOM 1499 O O . LEU A 1 194 ? 25.502 -6.425 -30.970 1.00 68.00 194 LEU A O 1
ATOM 1503 N N . CYS A 1 195 ? 27.353 -5.511 -31.855 1.00 63.16 195 CYS A N 1
ATOM 1504 C CA . CYS A 1 195 ? 27.592 -4.676 -30.692 1.00 63.16 195 CYS A CA 1
ATOM 1505 C C . CYS A 1 195 ? 26.713 -3.422 -30.774 1.00 63.16 195 CYS A C 1
ATOM 1507 O O . CYS A 1 195 ? 26.811 -2.653 -31.730 1.00 63.16 195 CYS A O 1
ATOM 1509 N N . ALA A 1 196 ? 25.888 -3.186 -29.751 1.00 50.97 196 ALA A N 1
ATOM 1510 C CA . ALA A 1 196 ? 25.045 -1.991 -29.655 1.00 50.97 196 ALA A CA 1
ATOM 1511 C C . ALA A 1 196 ? 25.850 -0.688 -29.455 1.00 50.97 196 ALA A C 1
ATOM 1513 O O . ALA A 1 196 ? 25.288 0.402 -29.543 1.00 50.97 196 ALA A O 1
ATOM 1514 N N . PHE A 1 197 ? 27.162 -0.787 -29.202 1.00 52.03 197 PHE A N 1
ATOM 1515 C CA . PHE A 1 197 ? 28.037 0.357 -28.966 1.00 52.03 197 PHE A CA 1
ATOM 1516 C C . PHE A 1 197 ? 28.972 0.613 -30.157 1.00 52.03 197 PHE A C 1
ATOM 1518 O O . PHE A 1 197 ? 29.647 -0.309 -30.619 1.00 52.03 197 PHE A O 1
ATOM 1525 N N . PRO A 1 198 ? 29.073 1.865 -30.636 1.00 46.56 198 PRO A N 1
ATOM 1526 C CA . PRO A 1 198 ? 29.864 2.199 -31.819 1.00 46.56 198 PRO A CA 1
ATOM 1527 C C . PRO A 1 198 ? 31.391 2.194 -31.601 1.00 46.56 198 PRO A C 1
ATOM 1529 O O . PRO A 1 198 ? 32.126 2.320 -32.577 1.00 46.56 198 PRO A O 1
ATOM 1532 N N . CYS A 1 199 ? 31.901 2.046 -30.369 1.00 47.75 199 CYS A N 1
ATOM 1533 C CA . CYS A 1 199 ? 33.339 2.109 -30.062 1.00 47.75 199 CYS A CA 1
ATOM 1534 C C . CYS A 1 199 ? 33.905 0.803 -29.462 1.00 47.75 199 CYS A C 1
ATOM 1536 O O . CYS A 1 199 ? 33.254 0.130 -28.664 1.00 47.75 199 CYS A O 1
ATOM 1538 N N . TRP A 1 200 ? 35.143 0.451 -29.848 1.00 48.03 200 TRP A N 1
ATOM 1539 C CA . TRP A 1 200 ? 35.901 -0.688 -29.310 1.00 48.03 200 TRP A CA 1
ATOM 1540 C C . TRP A 1 200 ? 37.361 -0.300 -28.998 1.00 48.03 200 TRP A C 1
ATOM 1542 O O . TRP A 1 200 ? 38.002 0.289 -29.875 1.00 48.03 200 TRP A O 1
ATOM 1552 N N . PRO A 1 201 ? 37.925 -0.698 -27.834 1.00 50.78 201 PRO A N 1
ATOM 1553 C CA . PRO A 1 201 ? 37.269 -1.424 -26.735 1.00 50.78 201 PRO A CA 1
ATOM 1554 C C . PRO A 1 201 ? 36.232 -0.550 -26.000 1.00 50.78 201 PRO A C 1
ATOM 1556 O O . PRO A 1 201 ? 36.373 0.674 -26.007 1.00 50.78 201 PRO A O 1
ATOM 1559 N N . PRO A 1 202 ? 35.181 -1.135 -25.387 1.00 45.56 202 PRO A N 1
ATOM 1560 C CA . PRO A 1 202 ? 34.249 -0.370 -24.565 1.00 45.56 202 PRO A CA 1
ATOM 1561 C C . PRO A 1 202 ? 34.989 0.254 -23.365 1.00 45.56 202 PRO A C 1
ATOM 1563 O O . PRO A 1 202 ? 35.964 -0.329 -22.880 1.00 45.56 202 PRO A O 1
ATOM 1566 N N . PRO A 1 203 ? 34.545 1.416 -22.852 1.00 47.31 203 PRO A N 1
ATOM 1567 C CA . PRO A 1 203 ? 35.174 2.058 -21.698 1.00 47.31 203 PRO A CA 1
ATOM 1568 C C . PRO A 1 203 ? 35.241 1.115 -20.482 1.00 47.31 203 PRO A C 1
ATOM 1570 O O . PRO A 1 203 ? 34.283 0.394 -20.199 1.00 47.31 203 PRO A O 1
ATOM 1573 N N . ALA A 1 204 ? 36.329 1.144 -19.703 1.00 40.44 204 ALA A N 1
ATOM 1574 C CA . ALA A 1 204 ? 36.528 0.244 -18.553 1.00 40.44 204 ALA A CA 1
ATOM 1575 C C . ALA A 1 204 ? 35.441 0.368 -17.458 1.00 40.44 204 ALA A C 1
ATOM 1577 O O . ALA A 1 204 ? 35.219 -0.559 -16.677 1.00 40.44 204 ALA A O 1
ATOM 1578 N N . ALA A 1 205 ? 34.721 1.493 -17.414 1.00 39.09 205 ALA A N 1
ATOM 1579 C CA . ALA A 1 205 ? 33.560 1.684 -16.548 1.00 39.09 205 ALA A CA 1
ATOM 1580 C C . ALA A 1 205 ? 32.348 0.827 -16.953 1.00 39.09 205 ALA A C 1
ATOM 1582 O O . ALA A 1 205 ? 31.621 0.357 -16.076 1.00 39.09 205 ALA A O 1
ATOM 1583 N N . PHE A 1 206 ? 32.177 0.552 -18.253 1.00 38.03 206 PHE A N 1
ATOM 1584 C CA . PHE A 1 206 ? 31.214 -0.440 -18.726 1.00 38.03 206 PHE A CA 1
ATOM 1585 C C . PHE A 1 206 ? 31.680 -1.848 -18.352 1.00 38.03 206 PHE A C 1
ATOM 1587 O O . PHE A 1 206 ? 30.869 -2.587 -17.813 1.00 38.03 206 PHE A O 1
ATOM 1594 N N . ALA A 1 207 ? 32.983 -2.156 -18.465 1.00 37.78 207 ALA A N 1
ATOM 1595 C CA . ALA A 1 207 ? 33.580 -3.460 -18.126 1.00 37.78 207 ALA A CA 1
ATOM 1596 C C . ALA A 1 207 ? 33.275 -3.969 -16.690 1.00 37.78 207 ALA A C 1
ATOM 1598 O O . ALA A 1 207 ? 33.192 -5.175 -16.457 1.00 37.78 207 ALA A O 1
ATOM 1599 N N . ARG A 1 208 ? 33.102 -3.065 -15.707 1.00 35.16 208 ARG A N 1
ATOM 1600 C CA . ARG A 1 208 ? 32.804 -3.421 -14.298 1.00 35.16 208 ARG A CA 1
ATOM 1601 C C . ARG A 1 208 ? 31.315 -3.565 -13.969 1.00 35.16 208 ARG A C 1
ATOM 1603 O O . ARG A 1 208 ? 30.996 -4.265 -13.014 1.00 35.16 208 ARG A O 1
ATOM 1610 N N . LEU A 1 209 ? 30.423 -2.920 -14.724 1.00 35.53 209 LEU A N 1
ATOM 1611 C CA . LEU A 1 209 ? 28.973 -3.169 -14.664 1.00 35.53 209 LEU A CA 1
ATOM 1612 C C . LEU A 1 209 ? 28.580 -4.358 -15.564 1.00 35.53 209 LEU A C 1
ATOM 1614 O O . LEU A 1 209 ? 27.603 -5.046 -15.288 1.00 35.53 209 LEU A O 1
ATOM 1618 N N . SER A 1 210 ? 29.384 -4.627 -16.597 1.00 38.44 210 SER A N 1
ATOM 1619 C CA . SER A 1 210 ? 29.201 -5.659 -17.619 1.00 38.44 210 SER A CA 1
ATOM 1620 C C . SER A 1 210 ? 29.860 -6.999 -17.329 1.00 38.44 210 SER A C 1
ATOM 1622 O O . SER A 1 210 ? 29.636 -7.946 -18.076 1.00 38.44 210 SER A O 1
ATOM 1624 N N . SER A 1 211 ? 30.711 -7.103 -16.307 1.00 41.22 211 SER A N 1
ATOM 1625 C CA . SER A 1 211 ? 31.397 -8.364 -15.993 1.00 41.22 211 SER A CA 1
ATOM 1626 C C . SER A 1 211 ? 30.423 -9.480 -15.599 1.00 41.22 211 SER A C 1
ATOM 1628 O O . SER A 1 211 ? 30.797 -10.652 -15.599 1.00 41.22 211 SER A O 1
ATOM 1630 N N . LEU A 1 212 ? 29.171 -9.120 -15.296 1.00 43.09 212 LEU A N 1
ATOM 1631 C CA . LEU A 1 212 ? 28.117 -10.047 -14.922 1.00 43.09 212 LEU A CA 1
ATOM 1632 C C . LEU A 1 212 ? 26.972 -10.163 -15.923 1.00 43.09 212 LEU A C 1
ATOM 1634 O O . LEU A 1 212 ? 26.301 -11.166 -15.810 1.00 43.09 212 LEU A O 1
ATOM 1638 N N . VAL A 1 213 ? 26.701 -9.223 -16.840 1.00 43.62 213 VAL A N 1
ATOM 1639 C CA . VAL A 1 213 ? 25.585 -9.321 -17.815 1.00 43.62 213 VAL A CA 1
ATOM 1640 C C . VAL A 1 213 ? 25.834 -8.374 -19.003 1.00 43.62 213 VAL A C 1
ATOM 1642 O O . VAL A 1 213 ? 26.034 -7.182 -18.765 1.00 43.62 213 VAL A O 1
ATOM 1645 N N . GLN A 1 214 ? 25.776 -8.833 -20.264 1.00 55.88 214 GLN A N 1
ATOM 1646 C CA . GLN A 1 214 ? 25.818 -7.959 -21.461 1.00 55.88 214 GLN A CA 1
ATOM 1647 C C . GLN A 1 214 ? 24.831 -8.343 -22.568 1.00 55.88 214 GLN A C 1
ATOM 1649 O O . GLN A 1 214 ? 24.910 -9.480 -23.023 1.00 55.88 214 GLN A O 1
ATOM 1654 N N . PRO A 1 215 ? 23.965 -7.418 -23.038 1.00 49.28 215 PRO A N 1
ATOM 1655 C CA . PRO A 1 215 ? 23.054 -7.664 -24.154 1.00 49.28 215 PRO A CA 1
ATOM 1656 C C . PRO A 1 215 ? 23.778 -7.551 -25.496 1.00 49.28 215 PRO A C 1
ATOM 1658 O O . PRO A 1 215 ? 24.453 -6.557 -25.767 1.00 49.28 215 PRO A O 1
ATOM 1661 N N . GLY A 1 216 ? 23.576 -8.532 -26.366 1.00 59.72 216 GLY A N 1
ATOM 1662 C CA . GLY A 1 216 ? 23.952 -8.461 -27.771 1.00 59.72 216 GLY A CA 1
ATOM 1663 C C . GLY A 1 216 ? 22.873 -9.088 -28.647 1.00 59.72 216 GLY A C 1
ATOM 1664 O O . GLY A 1 216 ? 22.128 -9.962 -28.203 1.00 59.72 216 GLY A O 1
ATOM 1665 N N . ILE A 1 217 ? 22.774 -8.623 -29.891 1.00 61.12 217 ILE A N 1
ATOM 1666 C CA . ILE A 1 217 ? 21.909 -9.254 -30.892 1.00 61.12 217 ILE A CA 1
ATOM 1667 C C . ILE A 1 217 ? 22.765 -10.302 -31.593 1.00 61.12 217 ILE A C 1
ATOM 1669 O O . ILE A 1 217 ? 23.748 -9.938 -32.247 1.00 61.12 217 ILE A O 1
ATOM 1673 N N . CYS A 1 218 ? 22.434 -11.583 -31.430 1.00 71.31 218 CYS A N 1
ATOM 1674 C CA . CYS A 1 218 ? 23.029 -12.633 -32.245 1.00 71.31 218 CYS A CA 1
ATOM 1675 C C . CYS A 1 218 ? 22.449 -12.491 -33.652 1.00 71.31 218 CYS A C 1
ATOM 1677 O O . CYS A 1 218 ? 21.236 -12.392 -33.813 1.00 71.31 218 CYS A O 1
ATOM 1679 N N . ILE A 1 219 ? 23.319 -12.399 -34.653 1.00 72.62 219 ILE A N 1
ATOM 1680 C CA . ILE A 1 219 ? 22.922 -12.213 -36.053 1.00 72.62 219 ILE A CA 1
ATOM 1681 C C . ILE A 1 219 ? 23.197 -13.474 -36.847 1.00 72.62 219 ILE A C 1
ATOM 1683 O O . ILE A 1 219 ? 22.473 -13.756 -37.790 1.00 72.62 219 ILE A O 1
ATOM 1687 N N . VAL A 1 220 ? 24.237 -14.223 -36.483 1.00 80.38 220 VAL A N 1
ATOM 1688 C CA . VAL A 1 220 ? 24.567 -15.507 -37.098 1.00 80.38 220 VAL A CA 1
ATOM 1689 C C . VAL A 1 220 ? 24.810 -16.506 -35.991 1.00 80.38 220 VAL A C 1
ATOM 1691 O O . VAL A 1 220 ? 25.682 -16.272 -35.155 1.00 80.38 220 VAL A O 1
ATOM 1694 N N . ASP A 1 221 ? 24.059 -17.598 -36.006 1.00 78.62 221 ASP A N 1
ATOM 1695 C CA . ASP A 1 221 ? 24.264 -18.702 -35.076 1.00 78.62 221 ASP A CA 1
ATOM 1696 C C . ASP A 1 221 ? 25.460 -19.585 -35.485 1.00 78.62 221 ASP A C 1
ATOM 1698 O O . ASP A 1 221 ? 26.025 -19.462 -36.578 1.00 78.62 221 ASP A O 1
ATOM 1702 N N . ALA A 1 222 ? 25.834 -20.523 -34.618 1.00 75.25 222 ALA A N 1
ATOM 1703 C CA . ALA A 1 222 ? 26.924 -21.470 -34.840 1.00 75.25 222 ALA A CA 1
ATOM 1704 C C . ALA A 1 222 ? 26.775 -22.315 -36.123 1.00 75.25 222 ALA A C 1
ATOM 1706 O O . ALA A 1 222 ? 27.764 -22.850 -36.628 1.00 75.25 222 ALA A O 1
ATOM 1707 N N . ASN A 1 223 ? 25.559 -22.428 -36.670 1.00 77.12 223 ASN A N 1
ATOM 1708 C CA . ASN A 1 223 ? 25.267 -23.169 -37.897 1.00 77.12 223 ASN A CA 1
ATOM 1709 C C . ASN A 1 223 ? 25.348 -22.287 -39.157 1.00 77.12 223 ASN A C 1
ATOM 1711 O O . ASN A 1 223 ? 25.183 -22.788 -40.271 1.00 77.12 223 ASN A O 1
ATOM 1715 N N . GLY A 1 224 ? 25.610 -20.984 -39.010 1.00 76.94 224 GLY A N 1
ATOM 1716 C CA . GLY A 1 224 ? 25.708 -20.030 -40.115 1.00 76.94 224 GLY A CA 1
ATOM 1717 C C . GLY A 1 224 ? 24.363 -19.457 -40.579 1.00 76.94 224 GLY A C 1
ATOM 1718 O O . GLY A 1 224 ? 24.314 -18.767 -41.613 1.00 76.94 224 GLY A O 1
ATOM 1719 N N . ALA A 1 225 ? 23.279 -19.728 -39.847 1.00 77.00 225 ALA A N 1
ATOM 1720 C CA . ALA A 1 225 ? 21.950 -19.205 -40.132 1.00 77.00 225 ALA A CA 1
ATOM 1721 C C . ALA A 1 225 ? 21.779 -17.805 -39.533 1.00 77.00 225 ALA A C 1
ATOM 1723 O O . ALA A 1 225 ? 22.304 -17.507 -38.460 1.00 77.00 225 ALA A O 1
ATOM 1724 N N . LEU A 1 226 ? 21.044 -16.937 -40.238 1.00 76.38 226 LEU A N 1
ATOM 1725 C CA . LEU A 1 226 ? 20.704 -15.622 -39.701 1.00 76.38 226 LEU A CA 1
ATOM 1726 C C . LEU A 1 226 ? 19.647 -15.767 -38.602 1.00 76.38 226 LEU A C 1
ATOM 1728 O O . LEU A 1 226 ? 18.667 -16.488 -38.778 1.00 76.38 226 LEU A O 1
ATOM 1732 N N . THR A 1 227 ? 19.833 -15.055 -37.495 1.00 67.56 227 THR A N 1
ATOM 1733 C CA . THR A 1 227 ? 18.905 -15.036 -36.358 1.00 67.56 227 THR A CA 1
ATOM 1734 C C . THR A 1 227 ? 18.676 -13.603 -35.870 1.00 67.56 227 THR A C 1
ATOM 1736 O O . THR A 1 227 ? 19.469 -12.705 -36.145 1.00 67.56 227 THR A O 1
ATOM 1739 N N . SER A 1 228 ? 17.544 -13.369 -35.203 1.00 59.28 228 SER A N 1
ATOM 1740 C CA . SER A 1 228 ? 17.173 -12.086 -34.583 1.00 59.28 228 SER A CA 1
ATOM 1741 C C . SER A 1 228 ? 17.114 -12.190 -33.056 1.00 59.28 228 SER A C 1
ATOM 1743 O O . SER A 1 228 ? 16.393 -11.442 -32.395 1.00 59.28 228 SER A O 1
ATOM 1745 N N . GLU A 1 229 ? 17.804 -13.179 -32.496 1.00 55.88 229 GLU A N 1
ATOM 1746 C CA . GLU A 1 229 ? 17.729 -13.527 -31.085 1.00 55.88 229 GLU A CA 1
ATOM 1747 C C . GLU A 1 229 ? 18.619 -12.605 -30.236 1.00 55.88 229 GLU A C 1
ATOM 1749 O O . GLU A 1 229 ? 19.807 -12.421 -30.513 1.00 55.88 229 GLU A O 1
ATOM 1754 N N . ILE A 1 230 ? 18.050 -12.025 -29.175 1.00 55.09 230 ILE A N 1
ATOM 1755 C CA . ILE A 1 230 ? 18.801 -11.221 -28.206 1.00 55.09 230 ILE A CA 1
ATOM 1756 C C . ILE A 1 230 ? 19.314 -12.154 -27.116 1.00 55.09 230 ILE A C 1
ATOM 1758 O O . ILE A 1 230 ? 18.540 -12.891 -26.499 1.00 55.09 230 ILE A O 1
ATOM 1762 N N . ARG A 1 231 ? 20.617 -12.110 -26.855 1.00 58.44 231 ARG A N 1
ATOM 1763 C CA . ARG A 1 231 ? 21.253 -12.957 -25.848 1.00 58.44 231 ARG A CA 1
ATOM 1764 C C . ARG A 1 231 ? 22.101 -12.126 -24.894 1.00 58.44 231 ARG A C 1
ATOM 1766 O O . ARG A 1 231 ? 22.640 -11.078 -25.253 1.00 58.44 231 ARG A O 1
ATOM 1773 N N . LEU A 1 232 ? 22.179 -12.586 -23.650 1.00 56.19 232 LEU A N 1
ATOM 1774 C CA . LEU A 1 232 ? 22.836 -11.901 -22.545 1.00 56.19 232 LEU A CA 1
ATOM 1775 C C . LEU A 1 232 ? 23.991 -12.737 -22.004 1.00 56.19 232 LEU A C 1
ATOM 1777 O O . LEU A 1 232 ? 23.789 -13.865 -21.573 1.00 56.19 232 LEU A O 1
ATOM 1781 N N . VAL A 1 233 ? 25.205 -12.191 -21.983 1.00 54.00 233 VAL A N 1
ATOM 1782 C CA . VAL A 1 233 ? 26.374 -12.911 -21.451 1.00 54.00 233 VAL A CA 1
ATOM 1783 C C . VAL A 1 233 ? 26.523 -12.631 -19.964 1.00 54.00 233 VAL A C 1
ATOM 1785 O O . VAL A 1 233 ? 26.879 -11.514 -19.592 1.00 54.00 233 VAL A O 1
ATOM 1788 N N . VAL A 1 234 ? 26.282 -13.643 -19.128 1.00 52.62 234 VAL A N 1
ATOM 1789 C CA . VAL A 1 234 ? 26.356 -13.573 -17.667 1.00 52.62 234 VAL A CA 1
ATOM 1790 C C . VAL A 1 234 ? 27.503 -14.417 -17.136 1.00 52.62 234 VAL A C 1
ATOM 1792 O O . VAL A 1 234 ? 27.459 -15.641 -17.210 1.00 52.62 234 VAL A O 1
ATOM 1795 N N . GLY A 1 235 ? 28.558 -13.781 -16.612 1.00 52.50 235 GLY A N 1
ATOM 1796 C CA . GLY A 1 235 ? 29.666 -14.492 -15.957 1.00 52.50 235 GLY A CA 1
ATOM 1797 C C . GLY A 1 235 ? 30.327 -15.585 -16.814 1.00 52.50 235 GLY A C 1
ATOM 1798 O O . GLY A 1 235 ? 30.770 -16.595 -16.276 1.00 52.50 235 GLY A O 1
ATOM 1799 N N . GLY A 1 236 ? 30.356 -15.412 -18.142 1.00 55.81 236 GLY A N 1
ATOM 1800 C CA . GLY A 1 236 ? 30.911 -16.381 -19.098 1.00 55.81 236 GLY A CA 1
ATOM 1801 C C . GLY A 1 236 ? 29.909 -17.379 -19.695 1.00 55.81 236 GLY A C 1
ATOM 1802 O O . GLY A 1 236 ? 30.315 -18.187 -20.521 1.00 55.81 236 GLY A O 1
ATOM 1803 N N . SER A 1 237 ? 28.626 -17.320 -19.324 1.00 55.12 237 SER A N 1
ATOM 1804 C CA . SER A 1 237 ? 27.545 -18.131 -19.916 1.00 55.12 237 SER A CA 1
ATOM 1805 C C . SER A 1 237 ? 26.582 -17.254 -20.719 1.00 55.12 237 SER A C 1
ATOM 1807 O O . SER A 1 237 ? 26.295 -16.132 -20.308 1.00 55.12 237 SER A O 1
ATOM 1809 N N . SER A 1 238 ? 26.072 -17.735 -21.853 1.00 59.22 238 SER A N 1
ATOM 1810 C CA . SER A 1 238 ? 25.058 -17.037 -22.655 1.00 59.22 238 SER A CA 1
ATOM 1811 C C . SER A 1 238 ? 23.651 -17.426 -22.198 1.00 59.22 238 SER A C 1
ATOM 1813 O O . SER A 1 238 ? 23.334 -18.611 -22.187 1.00 59.22 238 SER A O 1
ATOM 1815 N N . LEU A 1 239 ? 22.814 -16.447 -21.862 1.00 57.06 239 LEU A N 1
ATOM 1816 C CA . LEU A 1 239 ? 21.380 -16.617 -21.636 1.00 57.06 239 LEU A CA 1
ATOM 1817 C C . LEU A 1 239 ? 20.610 -16.147 -22.867 1.00 57.06 239 LEU A C 1
ATOM 1819 O O . LEU A 1 239 ? 20.893 -15.080 -23.420 1.00 57.06 239 LEU A O 1
ATOM 1823 N N . THR A 1 240 ? 19.617 -16.921 -23.272 1.00 62.16 240 THR A N 1
ATOM 1824 C CA . THR A 1 240 ? 18.633 -16.536 -24.286 1.00 62.16 240 THR A CA 1
ATOM 1825 C C . THR A 1 240 ? 17.662 -15.481 -23.750 1.00 62.16 240 THR A C 1
ATOM 1827 O O . THR A 1 240 ? 17.587 -15.216 -22.545 1.00 62.16 240 THR A O 1
ATOM 1830 N N . SER A 1 241 ? 16.893 -14.863 -24.650 1.00 48.22 241 SER A N 1
ATOM 1831 C CA . SER A 1 241 ? 15.832 -13.915 -24.271 1.00 48.22 241 SER A CA 1
ATOM 1832 C C . SER A 1 241 ? 14.817 -14.532 -23.295 1.00 48.22 241 SER A C 1
ATOM 1834 O O . SER A 1 241 ? 14.325 -13.843 -22.403 1.00 48.22 241 SER A O 1
ATOM 1836 N N . GLU A 1 242 ? 14.528 -15.827 -23.446 1.00 51.59 242 GLU A N 1
ATOM 1837 C CA . GLU A 1 242 ? 13.584 -16.576 -22.611 1.00 51.59 242 GLU A CA 1
ATOM 1838 C C . GLU A 1 242 ? 14.155 -16.831 -21.205 1.00 51.59 242 GLU A C 1
ATOM 1840 O O . GLU A 1 242 ? 13.518 -16.504 -20.204 1.00 51.59 242 GLU A O 1
ATOM 1845 N N . GLU A 1 243 ? 15.408 -17.284 -21.115 1.00 50.69 243 GLU A N 1
ATOM 1846 C CA . GLU A 1 243 ? 16.090 -17.543 -19.837 1.00 50.69 243 GLU A CA 1
ATOM 1847 C C . GLU A 1 243 ? 16.345 -16.262 -19.026 1.00 50.69 243 GLU A C 1
ATOM 1849 O O . GLU A 1 243 ? 16.335 -16.278 -17.792 1.00 50.69 243 GLU A O 1
ATOM 1854 N N . TRP A 1 244 ? 16.552 -15.124 -19.696 1.00 52.28 244 TRP A N 1
ATOM 1855 C CA . TRP A 1 244 ? 16.688 -13.839 -19.013 1.00 52.28 244 TRP A CA 1
ATOM 1856 C C . TRP A 1 244 ? 15.380 -13.352 -18.391 1.00 52.28 244 TRP A C 1
ATOM 1858 O O . TRP A 1 244 ? 15.403 -12.857 -17.262 1.00 52.28 244 TRP A O 1
ATOM 1868 N N . LEU A 1 245 ? 14.254 -13.490 -19.099 1.00 44.06 245 LEU A N 1
ATOM 1869 C CA . LEU A 1 245 ? 12.943 -13.097 -18.576 1.00 44.06 245 LEU A CA 1
ATOM 1870 C C . LEU A 1 245 ? 12.627 -13.862 -17.286 1.00 44.06 245 LEU A C 1
ATOM 1872 O O . LEU A 1 245 ? 12.242 -13.244 -16.292 1.00 44.06 245 LEU A O 1
ATOM 1876 N N . GLU A 1 246 ? 12.907 -15.167 -17.256 1.00 46.28 246 GLU A N 1
ATOM 1877 C CA . GLU A 1 246 ? 12.756 -15.978 -16.044 1.00 46.28 246 GLU A CA 1
ATOM 1878 C C . GLU A 1 246 ? 13.683 -15.539 -14.897 1.00 46.28 246 GLU A C 1
ATOM 1880 O O . GLU A 1 246 ? 13.299 -15.592 -13.724 1.00 46.28 246 GLU A O 1
ATOM 1885 N N . LEU A 1 247 ? 14.915 -15.117 -15.199 1.00 43.69 247 LEU A N 1
ATOM 1886 C CA . LEU A 1 247 ? 15.882 -14.663 -14.195 1.00 43.69 247 LEU A CA 1
ATOM 1887 C C . LEU A 1 247 ? 15.514 -13.281 -13.631 1.00 43.69 247 LEU A C 1
ATOM 1889 O O . LEU A 1 247 ? 15.642 -13.043 -12.430 1.00 43.69 247 LEU A O 1
ATOM 1893 N N . HIS A 1 248 ? 15.038 -12.375 -14.487 1.00 43.31 248 HIS A N 1
ATOM 1894 C CA . HIS A 1 248 ? 14.617 -11.027 -14.112 1.00 43.31 248 HIS A CA 1
ATOM 1895 C C . HIS A 1 248 ? 13.359 -11.048 -13.234 1.00 43.31 248 HIS A C 1
ATOM 1897 O O . HIS A 1 248 ? 13.312 -10.366 -12.208 1.00 43.31 248 HIS A O 1
ATOM 1903 N N . GLU A 1 249 ? 12.385 -11.897 -13.576 1.00 40.19 249 GLU A N 1
ATOM 1904 C CA . GLU A 1 249 ? 11.160 -12.107 -12.796 1.00 40.19 249 GLU A CA 1
ATOM 1905 C C . GLU A 1 249 ? 11.462 -12.660 -11.390 1.00 40.19 249 GLU A C 1
ATOM 1907 O O . GLU A 1 249 ? 10.823 -12.275 -10.410 1.00 40.19 249 GLU A O 1
ATOM 1912 N N . LYS A 1 250 ? 12.517 -13.477 -11.260 1.00 37.69 250 LYS A N 1
ATOM 1913 C CA . LYS A 1 250 ? 13.012 -13.994 -9.972 1.00 37.69 250 LYS A CA 1
ATOM 1914 C C . LYS A 1 250 ? 13.855 -12.986 -9.170 1.00 37.69 250 LYS A C 1
ATOM 1916 O O . LYS A 1 250 ? 13.989 -13.165 -7.960 1.00 37.69 250 LYS A O 1
ATOM 1921 N N . ALA A 1 251 ? 14.423 -11.950 -9.799 1.00 32.19 251 ALA A N 1
ATOM 1922 C CA . ALA A 1 251 ? 15.412 -11.047 -9.185 1.00 32.19 251 ALA A CA 1
ATOM 1923 C C . ALA A 1 251 ? 14.899 -9.634 -8.816 1.00 32.19 251 ALA A C 1
ATOM 1925 O O . ALA A 1 251 ? 15.612 -8.894 -8.139 1.00 32.19 251 ALA A O 1
ATOM 1926 N N . GLY A 1 252 ? 13.682 -9.246 -9.215 1.00 36.81 252 GLY A N 1
ATOM 1927 C CA . GLY A 1 252 ? 12.962 -8.090 -8.650 1.00 36.81 252 GLY A CA 1
ATOM 1928 C C . GLY A 1 252 ? 13.598 -6.690 -8.809 1.00 36.81 252 GLY A C 1
ATOM 1929 O O . GLY A 1 252 ? 13.503 -5.883 -7.884 1.00 36.81 252 GLY A O 1
ATOM 1930 N N . GLY A 1 253 ? 14.249 -6.365 -9.935 1.00 36.44 253 GLY A N 1
ATOM 1931 C CA . GLY A 1 253 ? 14.818 -5.019 -10.197 1.00 36.44 253 GLY A CA 1
ATOM 1932 C C . GLY A 1 253 ? 13.792 -4.014 -10.768 1.00 36.44 253 GLY A C 1
ATOM 1933 O O . GLY A 1 253 ? 12.832 -4.430 -11.396 1.00 36.44 253 GLY A O 1
ATOM 1934 N N . GLY A 1 254 ? 13.885 -2.682 -10.641 1.00 36.97 254 GLY A N 1
ATOM 1935 C CA . GLY A 1 254 ? 14.836 -1.804 -9.957 1.00 36.97 254 GLY A CA 1
ATOM 1936 C C . GLY A 1 254 ? 14.925 -0.415 -10.629 1.00 36.97 254 GLY A C 1
ATOM 1937 O O . GLY A 1 254 ? 15.696 -0.279 -11.565 1.00 36.97 254 GLY A O 1
ATOM 1938 N N . LEU A 1 255 ? 14.205 0.608 -10.127 1.00 38.03 255 LEU A N 1
ATOM 1939 C CA . LEU A 1 255 ? 14.494 2.066 -10.206 1.00 38.03 255 LEU A CA 1
ATOM 1940 C C . LEU A 1 255 ? 13.682 2.815 -9.109 1.00 38.03 255 LEU A C 1
ATOM 1942 O O . LEU A 1 255 ? 12.763 3.599 -9.346 1.00 38.03 255 LEU A O 1
ATOM 1946 N N . GLY A 1 256 ? 14.009 2.540 -7.840 1.00 39.22 256 GLY A N 1
ATOM 1947 C CA . GLY A 1 256 ? 13.219 2.952 -6.664 1.00 39.22 256 GLY A CA 1
ATOM 1948 C C . GLY A 1 256 ? 13.313 4.423 -6.216 1.00 39.22 256 GLY A C 1
ATOM 1949 O O . GLY A 1 256 ? 12.532 4.838 -5.365 1.00 39.22 256 GLY A O 1
ATOM 1950 N N . ALA A 1 257 ? 14.248 5.229 -6.733 1.00 35.88 257 ALA A N 1
ATOM 1951 C CA . ALA A 1 257 ? 14.547 6.546 -6.144 1.00 35.88 257 ALA A CA 1
ATOM 1952 C C . ALA A 1 257 ? 13.633 7.697 -6.622 1.00 35.88 257 ALA A C 1
ATOM 1954 O O . ALA A 1 257 ? 13.265 8.545 -5.813 1.00 35.88 257 ALA A O 1
ATOM 1955 N N . LYS A 1 258 ? 13.210 7.725 -7.898 1.00 38.25 258 LYS A N 1
ATOM 1956 C CA . LYS A 1 258 ? 12.214 8.703 -8.398 1.00 38.25 258 LYS A CA 1
ATOM 1957 C C . LYS A 1 258 ? 10.769 8.208 -8.267 1.00 38.25 258 LYS A C 1
ATOM 1959 O O . LYS A 1 258 ? 9.879 9.021 -8.049 1.00 38.25 258 LYS A O 1
ATOM 1964 N N . SER A 1 259 ? 10.536 6.894 -8.281 1.00 40.44 259 SER A N 1
ATOM 1965 C CA . SER A 1 259 ? 9.214 6.311 -8.006 1.00 40.44 259 SER A CA 1
ATOM 1966 C C . SER A 1 259 ? 8.762 6.528 -6.553 1.00 40.44 259 SER A C 1
ATOM 1968 O O . SER A 1 259 ? 7.569 6.674 -6.296 1.00 40.44 259 SER A O 1
ATOM 1970 N N . LEU A 1 260 ? 9.696 6.670 -5.598 1.00 38.19 260 LEU A N 1
ATOM 1971 C CA . LEU A 1 260 ? 9.372 7.108 -4.234 1.00 38.19 260 LEU A CA 1
ATOM 1972 C C . LEU A 1 260 ? 8.857 8.557 -4.169 1.00 38.19 260 LEU A C 1
ATOM 1974 O O . LEU A 1 260 ? 8.025 8.848 -3.314 1.00 38.19 260 LEU A O 1
ATOM 1978 N N . ALA A 1 261 ? 9.305 9.447 -5.066 1.00 41.28 261 ALA A N 1
ATOM 1979 C CA . ALA A 1 261 ? 8.863 10.846 -5.114 1.00 41.28 261 ALA A CA 1
ATOM 1980 C C . ALA A 1 261 ? 7.406 10.999 -5.595 1.00 41.28 261 ALA A C 1
ATOM 1982 O O . ALA A 1 261 ? 6.782 12.030 -5.357 1.00 41.28 261 ALA A O 1
ATOM 1983 N N . LEU A 1 262 ? 6.846 9.956 -6.217 1.00 47.81 262 LEU A N 1
ATOM 1984 C CA . LEU A 1 262 ? 5.437 9.884 -6.609 1.00 47.81 262 LEU A CA 1
ATOM 1985 C C . LEU A 1 262 ? 4.512 9.549 -5.423 1.00 47.81 262 LEU A C 1
ATOM 1987 O O . LEU A 1 262 ? 3.305 9.787 -5.490 1.00 47.81 262 LEU A O 1
ATOM 1991 N N . ARG A 1 263 ? 5.043 8.997 -4.319 1.00 45.62 263 ARG A N 1
ATOM 1992 C CA . ARG A 1 263 ? 4.227 8.617 -3.157 1.00 45.62 263 ARG A CA 1
ATOM 1993 C C . ARG A 1 263 ? 3.769 9.860 -2.393 1.00 45.62 263 ARG A C 1
ATOM 1995 O O . ARG A 1 263 ? 4.575 10.558 -1.790 1.00 45.62 263 ARG A O 1
ATOM 2002 N N . GLY A 1 264 ? 2.454 10.077 -2.351 1.00 51.22 264 GLY A N 1
ATOM 2003 C CA . GLY A 1 264 ? 1.820 11.161 -1.586 1.00 51.22 264 GLY A CA 1
ATOM 2004 C C . GLY A 1 264 ? 1.229 12.281 -2.442 1.00 51.22 264 GLY A C 1
ATOM 2005 O O . GLY A 1 264 ? 0.531 13.139 -1.908 1.00 51.22 264 GLY A O 1
ATOM 2006 N N . LEU A 1 265 ? 1.448 12.247 -3.758 1.00 62.66 265 LEU A N 1
ATOM 2007 C CA . LEU A 1 265 ? 0.700 13.061 -4.712 1.00 62.66 265 LEU A CA 1
ATOM 2008 C C . LEU A 1 265 ? -0.695 12.448 -4.930 1.00 62.66 265 LEU A C 1
ATOM 2010 O O . LEU A 1 265 ? -0.838 11.225 -4.951 1.00 62.66 265 LEU A O 1
ATOM 2014 N N . GLY A 1 266 ? -1.722 13.288 -5.096 1.00 74.06 266 GLY A N 1
ATOM 2015 C CA . GLY A 1 266 ? -3.024 12.839 -5.613 1.00 74.06 266 GLY A CA 1
ATOM 2016 C C . GLY A 1 266 ? -2.899 12.333 -7.054 1.00 74.06 266 GLY A C 1
ATOM 2017 O O . GLY A 1 266 ? -1.872 12.562 -7.699 1.00 74.06 266 GLY A O 1
ATOM 2018 N N . ALA A 1 267 ? -3.927 11.680 -7.588 1.00 82.81 267 ALA A N 1
ATOM 2019 C CA . ALA A 1 267 ? -3.883 10.991 -8.878 1.00 82.81 267 ALA A CA 1
ATOM 2020 C C . ALA A 1 267 ? -3.409 11.899 -10.030 1.00 82.81 267 ALA A C 1
ATOM 2022 O O . ALA A 1 267 ? -2.510 11.538 -10.792 1.00 82.81 267 ALA A O 1
ATOM 2023 N N . ALA A 1 268 ? -3.907 13.139 -10.086 1.00 81.00 268 ALA A N 1
ATOM 2024 C CA . ALA A 1 268 ? -3.481 14.142 -11.068 1.00 81.00 268 ALA A CA 1
ATOM 2025 C C . ALA A 1 268 ? -2.022 14.617 -10.890 1.00 81.00 268 ALA A C 1
ATOM 2027 O O . ALA A 1 268 ? -1.385 15.071 -11.840 1.00 81.00 268 ALA A O 1
ATOM 2028 N N . GLY A 1 269 ? -1.485 14.568 -9.668 1.00 77.31 269 GLY A N 1
ATOM 2029 C CA . GLY A 1 269 ? -0.075 14.857 -9.399 1.00 77.31 269 GLY A CA 1
ATOM 2030 C C . GLY A 1 269 ? 0.819 13.687 -9.804 1.00 77.31 269 GLY A C 1
ATOM 2031 O O . GLY A 1 269 ? 1.788 13.887 -10.527 1.00 77.31 269 GLY A O 1
ATOM 2032 N N . ALA A 1 270 ? 0.443 12.467 -9.414 1.00 78.19 270 ALA A N 1
ATOM 2033 C CA . ALA A 1 270 ? 1.168 11.252 -9.769 1.00 78.19 270 ALA A CA 1
ATOM 2034 C C . ALA A 1 270 ? 1.237 11.056 -11.295 1.00 78.19 270 ALA A C 1
ATOM 2036 O O . ALA A 1 270 ? 2.298 10.725 -11.823 1.00 78.19 270 ALA A O 1
ATOM 2037 N N . ARG A 1 271 ? 0.140 11.339 -12.015 1.00 82.75 271 ARG A N 1
ATOM 2038 C CA . ARG A 1 271 ? 0.101 11.258 -13.480 1.00 82.75 271 ARG A CA 1
ATOM 2039 C C . ARG A 1 271 ? 1.002 12.286 -14.164 1.00 82.75 271 ARG A C 1
ATOM 2041 O O . ARG A 1 271 ? 1.794 11.905 -15.018 1.00 82.75 271 ARG A O 1
ATOM 2048 N N . ARG A 1 272 ? 0.951 13.555 -13.744 1.00 79.56 272 ARG A N 1
ATOM 2049 C CA . ARG A 1 272 ? 1.849 14.597 -14.276 1.00 79.56 272 ARG A CA 1
ATOM 2050 C C . ARG A 1 272 ? 3.315 14.239 -14.079 1.00 79.56 272 ARG A C 1
ATOM 2052 O O . ARG A 1 272 ? 4.109 14.394 -14.994 1.00 79.56 272 ARG A O 1
ATOM 2059 N N . SER A 1 273 ? 3.676 13.701 -12.921 1.00 66.56 273 SER A N 1
ATOM 2060 C CA . SER A 1 273 ? 5.059 13.297 -12.677 1.00 66.56 273 SER A CA 1
ATOM 2061 C C . SER A 1 273 ? 5.486 12.073 -13.502 1.00 66.56 273 SER A C 1
ATOM 2063 O O . SER A 1 273 ? 6.649 11.987 -13.890 1.00 66.56 273 SER A O 1
ATOM 2065 N N . LEU A 1 274 ? 4.569 11.155 -13.840 1.00 72.38 274 LEU A N 1
ATOM 2066 C CA . LEU A 1 274 ? 4.838 10.078 -14.807 1.00 72.38 274 LEU A CA 1
ATOM 2067 C C . LEU A 1 274 ? 5.101 10.640 -16.217 1.00 72.38 274 LEU A C 1
ATOM 2069 O O . LEU A 1 274 ? 6.023 10.196 -16.902 1.00 72.38 274 LEU A O 1
ATOM 2073 N N . GLU A 1 275 ? 4.331 11.646 -16.636 1.00 77.62 275 GLU A N 1
ATOM 2074 C CA . GLU A 1 275 ? 4.527 12.358 -17.906 1.00 77.62 275 GLU A CA 1
ATOM 2075 C C . GLU A 1 275 ? 5.851 13.137 -17.921 1.00 77.62 275 GLU A C 1
ATOM 2077 O O . GLU A 1 275 ? 6.606 13.046 -18.888 1.00 77.62 275 GLU A O 1
ATOM 2082 N N . GLU A 1 276 ? 6.193 13.832 -16.833 1.00 64.81 276 GLU A N 1
ATOM 2083 C CA . GLU A 1 276 ? 7.473 14.532 -16.663 1.00 64.81 276 GLU A CA 1
ATOM 2084 C C . GLU A 1 276 ? 8.669 13.569 -16.712 1.00 64.81 276 GLU A C 1
ATOM 2086 O O . GLU A 1 276 ? 9.699 13.901 -17.306 1.00 64.81 276 GLU A O 1
ATOM 2091 N N . MET A 1 277 ? 8.543 12.362 -16.136 1.00 60.94 277 MET A N 1
ATOM 2092 C CA . MET A 1 277 ? 9.569 11.317 -16.245 1.00 60.94 277 MET A CA 1
ATOM 2093 C C . MET A 1 277 ? 9.823 10.953 -17.709 1.00 60.94 277 MET A C 1
ATOM 2095 O O . MET A 1 277 ? 10.978 10.937 -18.137 1.00 60.94 277 MET A O 1
ATOM 2099 N N . ARG A 1 278 ? 8.762 10.750 -18.494 1.00 63.06 278 ARG A N 1
ATOM 2100 C CA . ARG A 1 278 ? 8.884 10.456 -19.929 1.00 63.06 278 ARG A CA 1
ATOM 2101 C C . ARG A 1 278 ? 9.438 11.631 -20.725 1.00 63.06 278 ARG A C 1
ATOM 2103 O O . ARG A 1 278 ? 10.311 11.429 -21.564 1.00 63.06 278 ARG A O 1
ATOM 2110 N N . ALA A 1 279 ? 8.976 12.850 -20.443 1.00 58.59 279 ALA A N 1
ATOM 2111 C CA . ALA A 1 279 ? 9.473 14.071 -21.078 1.00 58.59 279 ALA A CA 1
ATOM 2112 C C . ALA A 1 279 ? 10.968 14.300 -20.793 1.00 58.59 279 ALA A C 1
ATOM 2114 O O . ALA A 1 279 ? 11.685 14.847 -21.624 1.00 58.59 279 ALA A O 1
ATOM 2115 N N . SER A 1 280 ? 11.446 13.816 -19.644 1.00 44.28 280 SER A N 1
ATOM 2116 C CA . SER A 1 280 ? 12.856 13.840 -19.240 1.00 44.28 280 SER A CA 1
ATOM 2117 C C . SER A 1 280 ? 13.663 12.627 -19.735 1.00 44.28 280 SER A C 1
ATOM 2119 O O . SER A 1 280 ? 14.758 12.389 -19.229 1.00 44.28 280 SER A O 1
ATOM 2121 N N . LEU A 1 281 ? 13.132 11.846 -20.687 1.00 45.25 281 LEU A N 1
ATOM 2122 C CA . LEU A 1 281 ? 13.746 10.634 -21.255 1.00 45.25 281 LEU A CA 1
ATOM 2123 C C . LEU A 1 281 ? 14.053 9.525 -20.226 1.00 45.25 281 LEU A C 1
ATOM 2125 O O . LEU A 1 281 ? 14.902 8.667 -20.465 1.00 45.25 281 LEU A O 1
ATOM 2129 N N . LEU A 1 282 ? 13.358 9.511 -19.085 1.00 49.88 282 LEU A N 1
ATOM 2130 C CA . LEU A 1 282 ? 13.427 8.422 -18.110 1.00 49.88 282 LEU A CA 1
ATOM 2131 C C . LEU A 1 282 ? 12.349 7.391 -18.430 1.00 49.88 282 LEU A C 1
ATOM 2133 O O . LEU A 1 282 ? 11.192 7.749 -18.641 1.00 49.88 282 LEU A O 1
ATOM 2137 N N . THR A 1 283 ? 12.710 6.111 -18.424 1.00 53.44 283 THR A N 1
ATOM 2138 C CA . THR A 1 283 ? 11.774 5.013 -18.687 1.00 53.44 283 THR A CA 1
ATOM 2139 C C . THR A 1 283 ? 11.023 4.651 -17.401 1.00 53.44 283 THR A C 1
ATOM 2141 O O . THR A 1 283 ? 11.664 4.209 -16.444 1.00 53.44 283 THR A O 1
ATOM 2144 N N . PRO A 1 284 ? 9.690 4.842 -17.324 1.00 64.19 284 PRO A N 1
ATOM 2145 C CA . PRO A 1 284 ? 8.927 4.399 -16.164 1.00 64.19 284 PRO A CA 1
ATOM 2146 C C . PRO A 1 284 ? 8.935 2.872 -16.064 1.00 64.19 284 PRO A C 1
ATOM 2148 O O . PRO A 1 284 ? 8.790 2.180 -17.068 1.00 64.19 284 PRO A O 1
ATOM 2151 N N . ASP A 1 285 ? 9.085 2.357 -14.849 1.00 65.88 285 ASP A N 1
ATOM 2152 C CA . ASP A 1 285 ? 9.073 0.927 -14.542 1.00 65.88 285 ASP A CA 1
ATOM 2153 C C . ASP A 1 285 ? 7.747 0.504 -13.884 1.00 65.88 285 ASP A C 1
ATOM 2155 O O . ASP A 1 285 ? 6.875 1.327 -13.586 1.00 65.88 285 ASP A O 1
ATOM 2159 N N . VAL A 1 286 ? 7.599 -0.793 -13.600 1.00 74.31 286 VAL A N 1
ATOM 2160 C CA . VAL A 1 286 ? 6.417 -1.353 -12.918 1.00 74.31 286 VAL A CA 1
ATOM 2161 C C . VAL A 1 286 ? 6.115 -0.625 -11.600 1.00 74.31 286 VAL A C 1
ATOM 2163 O O . VAL A 1 286 ? 4.954 -0.418 -11.250 1.00 74.31 286 VAL A O 1
ATOM 2166 N N . VAL A 1 287 ? 7.144 -0.196 -10.863 1.00 74.44 287 VAL A N 1
ATOM 2167 C CA . VAL A 1 287 ? 6.988 0.513 -9.583 1.00 74.44 287 VAL A CA 1
ATOM 2168 C C . VAL A 1 287 ? 6.417 1.920 -9.788 1.00 74.44 287 VAL A C 1
ATOM 2170 O O . VAL A 1 287 ? 5.564 2.359 -9.011 1.00 74.44 287 VAL A O 1
ATOM 2173 N N . SER A 1 288 ? 6.847 2.613 -10.841 1.00 71.81 288 SER A N 1
ATOM 2174 C CA . SER A 1 288 ? 6.341 3.930 -11.239 1.00 71.81 288 SER A CA 1
ATOM 2175 C C . SER A 1 288 ? 4.848 3.859 -11.565 1.00 71.81 288 SER A C 1
ATOM 2177 O O . SER A 1 288 ? 4.056 4.586 -10.964 1.00 71.81 288 SER A O 1
ATOM 2179 N N . TYR A 1 289 ? 4.446 2.905 -12.411 1.00 82.38 289 TYR A N 1
ATOM 2180 C CA . TYR A 1 289 ? 3.033 2.670 -12.732 1.00 82.38 289 TYR A CA 1
ATOM 2181 C C . TYR A 1 289 ? 2.214 2.251 -11.512 1.00 82.38 289 TYR A C 1
ATOM 2183 O O . TYR A 1 289 ? 1.158 2.827 -11.270 1.00 82.38 289 TYR A O 1
ATOM 2191 N N . ASN A 1 290 ? 2.716 1.327 -10.686 1.00 85.69 290 ASN A N 1
ATOM 2192 C CA . ASN A 1 290 ? 2.026 0.913 -9.460 1.00 85.69 290 ASN A CA 1
ATOM 2193 C C . ASN A 1 290 ? 1.789 2.083 -8.501 1.00 85.69 290 ASN A C 1
ATOM 2195 O O . ASN A 1 290 ? 0.781 2.112 -7.802 1.00 85.69 290 ASN A O 1
ATOM 2199 N N . THR A 1 291 ? 2.690 3.064 -8.471 1.00 81.88 291 THR A N 1
ATOM 2200 C CA . THR A 1 291 ? 2.512 4.244 -7.619 1.00 81.88 291 THR A CA 1
ATOM 2201 C C . THR A 1 291 ? 1.401 5.156 -8.137 1.00 81.88 291 THR A C 1
ATOM 2203 O O . THR A 1 291 ? 0.596 5.645 -7.346 1.00 81.88 291 THR A O 1
ATOM 2206 N N . VAL A 1 292 ? 1.312 5.346 -9.456 1.00 88.25 292 VAL A N 1
ATOM 2207 C CA . VAL A 1 292 ? 0.214 6.100 -10.080 1.00 88.25 292 VAL A CA 1
ATOM 2208 C C . VAL A 1 292 ? -1.114 5.356 -9.912 1.00 88.25 292 VAL A C 1
ATOM 2210 O O . VAL A 1 292 ? -2.095 5.961 -9.482 1.00 88.25 292 VAL A O 1
ATOM 2213 N N . LEU A 1 293 ? -1.133 4.041 -10.154 1.00 91.31 293 LEU A N 1
ATOM 2214 C CA . LEU A 1 293 ? -2.292 3.175 -9.915 1.00 91.31 293 LEU A CA 1
ATOM 2215 C C . LEU A 1 293 ? -2.802 3.302 -8.472 1.00 91.31 293 LEU A C 1
ATOM 2217 O O . LEU A 1 293 ? -4.002 3.460 -8.257 1.00 91.31 293 LEU A O 1
ATOM 2221 N N . ASP A 1 294 ? -1.906 3.271 -7.480 1.00 89.38 294 ASP A N 1
ATOM 2222 C CA . ASP A 1 294 ? -2.274 3.368 -6.060 1.00 89.38 294 ASP A CA 1
ATOM 2223 C C . ASP A 1 294 ? -2.873 4.740 -5.710 1.00 89.38 294 ASP A C 1
ATOM 2225 O O . ASP A 1 294 ? -3.787 4.826 -4.886 1.00 89.38 294 ASP A O 1
ATOM 2229 N N . ALA A 1 295 ? -2.416 5.816 -6.360 1.00 89.69 295 ALA A N 1
ATOM 2230 C CA . ALA A 1 295 ? -3.000 7.146 -6.198 1.00 89.69 295 ALA A CA 1
ATOM 2231 C C . ALA A 1 295 ? -4.455 7.194 -6.704 1.00 89.69 295 ALA A C 1
ATOM 2233 O O . ALA A 1 295 ? -5.339 7.630 -5.964 1.00 89.69 295 ALA A O 1
ATOM 2234 N N . PHE A 1 296 ? -4.726 6.662 -7.902 1.00 91.62 296 PHE A N 1
ATOM 2235 C CA . PHE A 1 296 ? -6.091 6.544 -8.439 1.00 91.62 296 PHE A CA 1
ATOM 2236 C C . PHE A 1 296 ? -6.978 5.633 -7.579 1.00 91.62 296 PHE A C 1
ATOM 2238 O O . PHE A 1 296 ? -8.116 5.984 -7.257 1.00 91.62 296 PHE A O 1
ATOM 2245 N N . ALA A 1 297 ? -6.443 4.500 -7.112 1.00 91.62 297 ALA A N 1
ATOM 2246 C CA . ALA A 1 297 ? -7.163 3.597 -6.218 1.00 91.62 297 ALA A CA 1
ATOM 2247 C C . ALA A 1 297 ? -7.576 4.294 -4.912 1.00 91.62 297 ALA A C 1
ATOM 2249 O O . ALA A 1 297 ? -8.701 4.125 -4.435 1.00 91.62 297 ALA A O 1
ATOM 2250 N N . LYS A 1 298 ? -6.697 5.117 -4.326 1.00 90.06 298 LYS A N 1
ATOM 2251 C CA . LYS A 1 298 ? -6.994 5.871 -3.098 1.00 90.06 298 LYS A CA 1
ATOM 2252 C C . LYS A 1 298 ? -8.115 6.888 -3.272 1.00 90.06 298 LYS A C 1
ATOM 2254 O O . LYS A 1 298 ? -8.893 7.055 -2.332 1.00 90.06 298 LYS A O 1
ATOM 2259 N N . GLU A 1 299 ? -8.213 7.496 -4.448 1.00 91.56 299 GLU A N 1
ATOM 2260 C CA . GLU A 1 299 ? -9.273 8.437 -4.829 1.00 91.56 299 GLU A CA 1
ATOM 2261 C C . GLU A 1 299 ? -10.564 7.744 -5.298 1.00 91.56 299 GLU A C 1
ATOM 2263 O O . GLU A 1 299 ? -11.548 8.420 -5.583 1.00 91.56 299 GLU A O 1
ATOM 2268 N N . ALA A 1 300 ? -10.591 6.404 -5.313 1.00 91.38 300 ALA A N 1
ATOM 2269 C CA . ALA A 1 300 ? -11.699 5.593 -5.821 1.00 91.38 300 ALA A CA 1
ATOM 2270 C C . ALA A 1 300 ? -12.028 5.852 -7.307 1.00 91.38 300 ALA A C 1
ATOM 2272 O O . ALA A 1 300 ? -13.141 5.570 -7.752 1.00 91.38 300 ALA A O 1
ATOM 2273 N N . ASP A 1 301 ? -11.058 6.342 -8.083 1.00 92.56 301 ASP A N 1
ATOM 2274 C CA . ASP A 1 301 ? -11.182 6.526 -9.528 1.00 92.56 301 ASP A CA 1
ATOM 2275 C C . ASP A 1 301 ? -10.693 5.271 -10.262 1.00 92.56 301 ASP A C 1
ATOM 2277 O O . ASP A 1 301 ? -9.528 5.121 -10.639 1.00 92.56 301 ASP A O 1
ATOM 2281 N N . ALA A 1 302 ? -11.620 4.334 -10.445 1.00 94.31 302 ALA A N 1
ATOM 2282 C CA . ALA A 1 302 ? -11.353 3.086 -11.145 1.00 94.31 302 ALA A CA 1
ATOM 2283 C C . ALA A 1 302 ? -11.101 3.275 -12.652 1.00 94.31 302 ALA A C 1
ATOM 2285 O O . ALA A 1 302 ? -10.398 2.462 -13.246 1.00 94.31 302 ALA A O 1
ATOM 2286 N N . ALA A 1 303 ? -11.652 4.323 -13.274 1.00 94.50 303 ALA A N 1
ATOM 2287 C CA . ALA A 1 303 ? -11.464 4.571 -14.702 1.00 94.50 303 ALA A CA 1
ATOM 2288 C C . ALA A 1 303 ? -10.032 5.040 -14.984 1.00 94.50 303 ALA A C 1
ATOM 2290 O O . ALA A 1 303 ? -9.372 4.509 -15.876 1.00 94.50 303 ALA A O 1
ATOM 2291 N N . GLY A 1 304 ? -9.526 5.971 -14.170 1.00 93.56 304 GLY A N 1
ATOM 2292 C CA . GLY A 1 304 ? -8.130 6.394 -14.229 1.00 93.56 304 GLY A CA 1
ATOM 2293 C C . GLY A 1 304 ? -7.160 5.252 -13.917 1.00 93.56 304 GLY A C 1
ATOM 2294 O O . GLY A 1 304 ? -6.169 5.080 -14.624 1.00 93.56 304 GLY A O 1
ATOM 2295 N N . ALA A 1 305 ? -7.470 4.411 -12.922 1.00 94.81 305 ALA A N 1
ATOM 2296 C CA . ALA A 1 305 ? -6.664 3.225 -12.627 1.00 94.81 305 ALA A CA 1
ATOM 2297 C C . ALA A 1 305 ? -6.620 2.235 -13.808 1.00 94.81 305 ALA A C 1
ATOM 2299 O O . ALA A 1 305 ? -5.543 1.757 -14.156 1.00 94.81 305 ALA A O 1
ATOM 2300 N N . GLN A 1 306 ? -7.756 1.965 -14.461 1.00 95.31 306 GLN A N 1
ATOM 2301 C CA . GLN A 1 306 ? -7.794 1.095 -15.639 1.00 95.31 306 GLN A CA 1
ATOM 2302 C C . GLN A 1 306 ? -6.958 1.671 -16.788 1.00 95.31 306 GLN A C 1
ATOM 2304 O O . GLN A 1 306 ? -6.137 0.959 -17.354 1.00 95.31 306 GLN A O 1
ATOM 2309 N N . GLN A 1 307 ? -7.078 2.974 -17.061 1.00 94.50 307 GLN A N 1
ATOM 2310 C CA . GLN A 1 307 ? -6.291 3.628 -18.107 1.00 94.50 307 GLN A CA 1
ATOM 2311 C C . GLN A 1 307 ? -4.780 3.467 -17.881 1.00 94.50 307 GLN A C 1
ATOM 2313 O O . GLN A 1 307 ? -4.040 3.198 -18.820 1.00 94.50 307 GLN A O 1
ATOM 2318 N N . VAL A 1 308 ? -4.314 3.615 -16.637 1.00 93.00 308 VAL A N 1
ATOM 2319 C CA . VAL A 1 308 ? -2.891 3.459 -16.294 1.00 93.00 308 VAL A CA 1
ATOM 2320 C C . VAL A 1 308 ? -2.438 1.999 -16.427 1.00 93.00 308 VAL A C 1
ATOM 2322 O O . VAL A 1 308 ? -1.290 1.749 -16.795 1.00 93.00 308 VAL A O 1
ATOM 2325 N N . MET A 1 309 ? -3.319 1.034 -16.150 1.00 93.69 309 MET A N 1
ATOM 2326 C CA . MET A 1 309 ? -3.046 -0.392 -16.359 1.00 93.69 309 MET A CA 1
ATOM 2327 C C . MET A 1 309 ? -2.907 -0.720 -17.851 1.00 93.69 309 MET A C 1
ATOM 2329 O O . MET A 1 309 ? -1.956 -1.396 -18.239 1.00 93.69 309 MET A O 1
ATOM 2333 N N . ASP A 1 310 ? -3.817 -0.213 -18.682 1.00 93.12 310 ASP A N 1
ATOM 2334 C CA . ASP A 1 310 ? -3.790 -0.414 -20.134 1.00 93.12 310 ASP A CA 1
ATOM 2335 C C . ASP A 1 310 ? -2.518 0.204 -20.735 1.00 93.12 310 ASP A C 1
ATOM 2337 O O . ASP A 1 310 ? -1.783 -0.445 -21.474 1.00 93.12 310 ASP A O 1
ATOM 2341 N N . GLU A 1 311 ? -2.180 1.421 -20.308 1.00 89.19 311 GLU A N 1
ATOM 2342 C CA . GLU A 1 311 ? -0.962 2.139 -20.689 1.00 89.19 311 GLU A CA 1
ATOM 2343 C C . GLU A 1 311 ? 0.321 1.384 -20.282 1.00 89.19 311 GLU A C 1
ATOM 2345 O O . GLU A 1 311 ? 1.294 1.317 -21.039 1.00 89.19 311 GLU A O 1
ATOM 2350 N N . MET A 1 312 ? 0.331 0.759 -19.101 1.00 86.19 312 MET A N 1
ATOM 2351 C CA . MET A 1 312 ? 1.433 -0.101 -18.665 1.00 86.19 312 MET A CA 1
ATOM 2352 C C . MET A 1 312 ? 1.639 -1.272 -19.641 1.00 86.19 312 MET A C 1
ATOM 2354 O O . MET A 1 312 ? 2.774 -1.528 -20.048 1.00 86.19 312 MET A O 1
ATOM 2358 N N . VAL A 1 313 ? 0.554 -1.926 -20.066 1.00 85.75 313 VAL A N 1
ATOM 2359 C CA . VAL A 1 313 ? 0.588 -3.035 -21.035 1.00 85.75 313 VAL A CA 1
ATOM 2360 C C . VAL A 1 313 ? 1.033 -2.558 -22.421 1.00 85.75 313 VAL A C 1
ATOM 2362 O O . VAL A 1 313 ? 1.880 -3.201 -23.042 1.00 85.75 313 VAL A O 1
ATOM 2365 N N . GLU A 1 314 ? 0.527 -1.415 -22.893 1.00 83.00 314 GLU A N 1
ATOM 2366 C CA . GLU A 1 314 ? 0.919 -0.806 -24.175 1.00 83.00 314 GLU A CA 1
ATOM 2367 C C . GLU A 1 314 ? 2.416 -0.476 -24.224 1.00 83.00 314 GLU A C 1
ATOM 2369 O O . GLU A 1 314 ? 3.064 -0.651 -25.256 1.00 83.00 314 GLU A O 1
ATOM 2374 N N . THR A 1 315 ? 3.002 -0.076 -23.091 1.00 66.06 315 THR A N 1
ATOM 2375 C CA . THR A 1 315 ? 4.455 0.144 -22.966 1.00 66.06 315 THR A CA 1
ATOM 2376 C C . THR A 1 315 ? 5.279 -1.142 -22.824 1.00 66.06 315 THR A C 1
ATOM 2378 O O . THR A 1 315 ? 6.458 -1.082 -22.480 1.00 66.06 315 THR A O 1
ATOM 2381 N N . THR A 1 316 ? 4.699 -2.310 -23.127 1.00 71.12 316 THR A N 1
ATOM 2382 C CA . THR A 1 316 ? 5.307 -3.657 -23.061 1.00 71.12 316 THR A CA 1
ATOM 2383 C C . THR A 1 316 ? 5.733 -4.118 -21.664 1.00 71.12 316 THR A C 1
ATOM 2385 O O . THR A 1 316 ? 6.347 -5.178 -21.515 1.00 71.12 316 THR A O 1
ATOM 2388 N N . LEU A 1 317 ? 5.374 -3.368 -20.616 1.00 72.81 317 LEU A N 1
ATOM 2389 C CA . LEU A 1 317 ? 5.574 -3.800 -19.238 1.00 72.81 317 LEU A CA 1
ATOM 2390 C C . LEU A 1 317 ? 4.504 -4.822 -18.866 1.00 72.81 317 LEU A C 1
ATOM 2392 O O . LEU A 1 317 ? 3.328 -4.657 -19.177 1.00 72.81 317 LEU A O 1
ATOM 2396 N N . ARG A 1 318 ? 4.907 -5.876 -18.154 1.00 78.81 318 ARG A N 1
ATOM 2397 C CA . ARG A 1 318 ? 3.982 -6.904 -17.666 1.00 78.81 318 ARG A CA 1
ATOM 2398 C C . ARG A 1 318 ? 3.446 -6.510 -16.288 1.00 78.81 318 ARG A C 1
ATOM 2400 O O . ARG A 1 318 ? 4.245 -6.396 -15.354 1.00 78.81 318 ARG A O 1
ATOM 2407 N N . PRO A 1 319 ? 2.128 -6.297 -16.130 1.00 82.06 319 PRO A N 1
ATOM 2408 C CA . PRO A 1 319 ? 1.538 -6.074 -14.819 1.00 82.06 319 PRO A CA 1
ATOM 2409 C C . PRO A 1 319 ? 1.759 -7.278 -13.904 1.00 82.06 319 PRO A C 1
ATOM 2411 O O . PRO A 1 319 ? 1.577 -8.423 -14.308 1.00 82.06 319 PRO A O 1
ATOM 2414 N N . GLY A 1 320 ? 2.166 -7.011 -12.664 1.00 84.50 320 GLY A N 1
ATOM 2415 C CA . GLY A 1 320 ? 2.429 -8.049 -11.668 1.00 84.50 320 GLY A CA 1
ATOM 2416 C C . GLY A 1 320 ? 1.305 -8.183 -10.640 1.00 84.50 320 GLY A C 1
ATOM 2417 O O . GLY A 1 320 ? 0.287 -7.490 -10.695 1.00 84.50 320 GLY A O 1
ATOM 2418 N N . VAL A 1 321 ? 1.534 -9.024 -9.625 1.00 87.69 321 VAL A N 1
ATOM 2419 C CA . VAL A 1 321 ? 0.613 -9.232 -8.487 1.00 87.69 321 VAL A CA 1
ATOM 2420 C C . VAL A 1 321 ? 0.178 -7.910 -7.847 1.00 87.69 321 VAL A C 1
ATOM 2422 O O . VAL A 1 321 ? -0.998 -7.721 -7.535 1.00 87.69 321 VAL A O 1
ATOM 2425 N N . ILE A 1 322 ? 1.118 -6.977 -7.671 1.00 86.88 322 ILE A N 1
ATOM 2426 C CA . ILE A 1 322 ? 0.855 -5.667 -7.062 1.00 86.88 322 ILE A CA 1
ATOM 2427 C C . ILE A 1 322 ? -0.057 -4.821 -7.961 1.00 86.88 322 ILE A C 1
ATOM 2429 O O . ILE A 1 322 ? -1.037 -4.274 -7.465 1.00 86.88 322 ILE A O 1
ATOM 2433 N N . SER A 1 323 ? 0.217 -4.760 -9.267 1.00 89.25 323 SER A N 1
ATOM 2434 C CA . SER A 1 323 ? -0.550 -3.974 -10.244 1.00 89.25 323 SER A CA 1
ATOM 2435 C C . SER A 1 323 ? -2.019 -4.400 -10.271 1.00 89.25 323 SER A C 1
ATOM 2437 O O . SER A 1 323 ? -2.913 -3.579 -10.066 1.00 89.25 323 SER A O 1
ATOM 2439 N N . HIS A 1 324 ? -2.264 -5.708 -10.403 1.00 93.75 324 HIS A N 1
ATOM 2440 C CA . HIS A 1 324 ? -3.616 -6.268 -10.371 1.00 93.75 324 HIS A CA 1
ATOM 2441 C C . HIS A 1 324 ? -4.300 -6.064 -9.017 1.00 93.75 324 HIS A C 1
ATOM 2443 O O . HIS A 1 324 ? -5.472 -5.702 -8.970 1.00 93.75 324 HIS A O 1
ATOM 2449 N N . THR A 1 325 ? -3.581 -6.239 -7.904 1.00 94.81 325 THR A N 1
ATOM 2450 C CA . THR A 1 325 ? -4.148 -6.021 -6.562 1.00 94.81 325 THR A CA 1
ATOM 2451 C C . THR A 1 325 ? -4.609 -4.574 -6.369 1.00 94.81 325 THR A C 1
ATOM 2453 O O . THR A 1 325 ? -5.684 -4.346 -5.815 1.00 94.81 325 THR A O 1
ATOM 2456 N N . ILE A 1 326 ? -3.834 -3.598 -6.853 1.00 94.44 326 ILE A N 1
ATOM 2457 C CA . ILE A 1 326 ? -4.205 -2.180 -6.794 1.00 94.44 326 ILE A CA 1
ATOM 2458 C C . ILE A 1 326 ? -5.425 -1.897 -7.677 1.00 94.44 326 ILE A C 1
ATOM 2460 O O . ILE A 1 326 ? -6.338 -1.199 -7.238 1.00 94.44 326 ILE A O 1
ATOM 2464 N N . LEU A 1 327 ? -5.481 -2.468 -8.884 1.00 96.44 327 LEU A N 1
ATOM 2465 C CA . LEU A 1 327 ? -6.631 -2.320 -9.779 1.00 96.44 327 LEU A CA 1
ATOM 2466 C C . LEU A 1 327 ? -7.919 -2.883 -9.150 1.00 96.44 327 LEU A C 1
ATOM 2468 O O . LEU A 1 327 ? -8.959 -2.224 -9.155 1.00 96.44 327 LEU A O 1
ATOM 2472 N N . ILE A 1 328 ? -7.840 -4.062 -8.524 1.00 96.56 328 ILE A N 1
ATOM 2473 C CA . ILE A 1 328 ? -8.958 -4.666 -7.783 1.00 96.56 328 ILE A CA 1
ATOM 2474 C C . ILE A 1 328 ? -9.396 -3.749 -6.631 1.00 96.56 328 ILE A C 1
ATOM 2476 O O . ILE A 1 328 ? -10.592 -3.519 -6.456 1.00 96.56 328 ILE A O 1
ATOM 2480 N N . GLU A 1 329 ? -8.456 -3.183 -5.865 1.00 94.38 329 GLU A N 1
ATOM 2481 C CA . GLU A 1 329 ? -8.755 -2.232 -4.783 1.00 94.38 329 GLU A CA 1
ATOM 2482 C C . GLU A 1 329 ? -9.409 -0.940 -5.311 1.00 94.38 329 GLU A C 1
ATOM 2484 O O . GLU A 1 329 ? -10.335 -0.425 -4.675 1.00 94.38 329 GLU A O 1
ATOM 2489 N N . ALA A 1 330 ? -8.992 -0.436 -6.479 1.00 95.56 330 ALA A N 1
ATOM 2490 C CA . ALA A 1 330 ? -9.602 0.725 -7.127 1.00 95.56 330 ALA A CA 1
ATOM 2491 C C . ALA A 1 330 ? -11.073 0.458 -7.482 1.00 95.56 330 ALA A C 1
ATOM 2493 O O . ALA A 1 330 ? -11.960 1.214 -7.073 1.00 95.56 330 ALA A O 1
ATOM 2494 N N . HIS A 1 331 ? -11.358 -0.662 -8.155 1.00 95.56 331 HIS A N 1
ATOM 2495 C CA . HIS A 1 331 ? -12.730 -1.074 -8.460 1.00 95.56 331 HIS A CA 1
ATOM 2496 C C . HIS A 1 331 ? -13.556 -1.337 -7.196 1.00 95.56 331 HIS A C 1
ATOM 2498 O O . HIS A 1 331 ? -14.717 -0.929 -7.128 1.00 95.56 331 HIS A O 1
ATOM 2504 N N . ALA A 1 332 ? -12.967 -1.962 -6.173 1.00 94.00 332 ALA A N 1
ATOM 2505 C CA . ALA A 1 332 ? -13.631 -2.224 -4.900 1.00 94.00 332 ALA A CA 1
ATOM 2506 C C . ALA A 1 332 ? -14.087 -0.930 -4.210 1.00 94.00 332 ALA A C 1
ATOM 2508 O O . ALA A 1 332 ? -15.210 -0.857 -3.710 1.00 94.00 332 ALA A O 1
ATOM 2509 N N . ARG A 1 333 ? -13.235 0.103 -4.198 1.00 92.31 333 ARG A N 1
ATOM 2510 C CA . ARG A 1 333 ? -13.550 1.417 -3.614 1.00 92.31 333 ARG A CA 1
ATOM 2511 C C . ARG A 1 333 ? -14.561 2.210 -4.430 1.00 92.31 333 ARG A C 1
ATOM 2513 O O . ARG A 1 333 ? -15.376 2.908 -3.836 1.00 92.31 333 ARG A O 1
ATOM 2520 N N . ALA A 1 334 ? -14.539 2.059 -5.751 1.00 91.81 334 ALA A N 1
ATOM 2521 C CA . ALA A 1 334 ? -15.537 2.637 -6.646 1.00 91.81 334 ALA A CA 1
ATOM 2522 C C . ALA A 1 334 ? -16.906 1.925 -6.573 1.00 91.81 334 ALA A C 1
ATOM 2524 O O . ALA A 1 334 ? -17.867 2.380 -7.184 1.00 91.81 334 ALA A O 1
ATOM 2525 N N . GLY A 1 335 ? -17.014 0.801 -5.849 1.00 90.50 335 GLY A N 1
ATOM 2526 C CA . GLY A 1 335 ? -18.237 -0.009 -5.771 1.00 90.50 335 GLY A CA 1
ATOM 2527 C C . GLY A 1 335 ? -18.468 -0.919 -6.985 1.00 90.50 335 GLY A C 1
ATOM 2528 O O . GLY A 1 335 ? -19.517 -1.552 -7.100 1.00 90.50 335 GLY A O 1
ATOM 2529 N N . ASN A 1 336 ? -17.481 -1.044 -7.874 1.00 93.06 336 ASN A N 1
ATOM 2530 C CA . ASN A 1 336 ? -17.564 -1.803 -9.120 1.00 93.06 336 ASN A CA 1
ATOM 2531 C C . ASN A 1 336 ? -17.192 -3.278 -8.901 1.00 93.06 336 ASN A C 1
ATOM 2533 O O . ASN A 1 336 ? -16.151 -3.744 -9.364 1.00 93.06 336 ASN A O 1
ATOM 2537 N N . ARG A 1 337 ? -18.047 -4.039 -8.202 1.00 94.06 337 ARG A N 1
ATOM 2538 C CA . ARG A 1 337 ? -17.778 -5.455 -7.867 1.00 94.06 337 ARG A CA 1
ATOM 2539 C C . ARG A 1 337 ? -17.451 -6.325 -9.084 1.00 94.06 337 ARG A C 1
ATOM 2541 O O . ARG A 1 337 ? -16.513 -7.108 -9.017 1.00 94.06 337 ARG A O 1
ATOM 2548 N N . ALA A 1 338 ? -18.224 -6.208 -10.164 1.00 94.75 338 ALA A N 1
ATOM 2549 C CA . ALA A 1 338 ? -18.037 -7.044 -11.352 1.00 94.75 338 ALA A CA 1
ATOM 2550 C C . ALA A 1 338 ? -16.647 -6.840 -11.977 1.00 94.75 338 ALA A C 1
ATOM 2552 O O . ALA A 1 338 ? -15.949 -7.813 -12.231 1.00 94.75 338 ALA A O 1
ATOM 2553 N N . ALA A 1 339 ? -16.211 -5.585 -12.112 1.00 94.88 339 ALA A N 1
ATOM 2554 C CA . ALA A 1 339 ? -14.889 -5.259 -12.642 1.00 94.88 339 ALA A CA 1
ATOM 2555 C C . ALA A 1 339 ? -13.751 -5.687 -11.695 1.00 94.88 339 ALA A C 1
ATOM 2557 O O . ALA A 1 339 ? -12.713 -6.154 -12.148 1.00 94.88 339 ALA A O 1
ATOM 2558 N N . ALA A 1 340 ? -13.952 -5.605 -10.373 1.00 96.12 340 ALA A N 1
ATOM 2559 C CA . ALA A 1 340 ? -12.987 -6.136 -9.404 1.00 96.12 340 ALA A CA 1
ATOM 2560 C C . ALA A 1 340 ? -12.803 -7.662 -9.541 1.00 96.12 340 ALA A C 1
ATOM 2562 O O . ALA A 1 340 ? -11.692 -8.168 -9.402 1.00 96.12 340 ALA A O 1
ATOM 2563 N N . GLU A 1 341 ? -13.880 -8.399 -9.821 1.00 94.88 341 GLU A N 1
ATOM 2564 C CA . GLU A 1 341 ? -13.832 -9.847 -10.065 1.00 94.88 341 GLU A CA 1
ATOM 2565 C C . GLU A 1 341 ? -13.208 -10.189 -11.413 1.00 94.88 341 GLU A C 1
ATOM 2567 O O . GLU A 1 341 ? -12.407 -11.112 -11.493 1.00 94.88 341 GLU A O 1
ATOM 2572 N N . GLU A 1 342 ? -13.519 -9.419 -12.451 1.00 95.62 342 GLU A N 1
ATOM 2573 C CA . GLU A 1 342 ? -12.899 -9.568 -13.766 1.00 95.62 342 GLU A CA 1
ATOM 2574 C C . GLU A 1 342 ? -11.385 -9.331 -13.699 1.00 95.62 342 GLU A C 1
ATOM 2576 O O . GLU A 1 342 ? -10.612 -10.157 -14.179 1.00 95.62 342 GLU A O 1
ATOM 2581 N N . ALA A 1 343 ? -10.941 -8.276 -13.007 1.00 95.12 343 ALA A N 1
ATOM 2582 C CA . ALA A 1 343 ? -9.522 -8.006 -12.782 1.00 95.12 343 ALA A CA 1
ATOM 2583 C C . ALA A 1 343 ? -8.824 -9.126 -11.984 1.00 95.12 343 ALA A C 1
ATOM 2585 O O . ALA A 1 343 ? -7.647 -9.417 -12.216 1.00 95.12 343 ALA A O 1
ATOM 2586 N N . PHE A 1 344 ? -9.543 -9.778 -11.066 1.00 95.94 344 PHE A N 1
ATOM 2587 C CA . PHE A 1 344 ? -9.047 -10.936 -10.326 1.00 95.94 344 PHE A CA 1
ATOM 2588 C C . PHE A 1 344 ? -8.945 -12.196 -11.192 1.00 95.94 344 PHE A C 1
ATOM 2590 O O . PHE A 1 344 ? -7.932 -12.891 -11.141 1.00 95.94 344 PHE A O 1
ATOM 2597 N N . GLU A 1 345 ? -9.940 -12.484 -12.028 1.00 95.69 345 GLU A N 1
ATOM 2598 C CA . GLU A 1 345 ? -9.866 -13.608 -12.966 1.00 95.69 345 GLU A CA 1
ATOM 2599 C C . GLU A 1 345 ? -8.812 -13.377 -14.056 1.00 95.69 345 GLU A C 1
ATOM 2601 O O . GLU A 1 345 ? -8.114 -14.315 -14.447 1.00 95.69 345 GLU A O 1
ATOM 2606 N N . ALA A 1 346 ? -8.606 -12.129 -14.486 1.00 92.25 346 ALA A N 1
ATOM 2607 C CA . ALA A 1 346 ? -7.501 -11.756 -15.363 1.00 92.25 346 ALA A CA 1
ATOM 2608 C C . ALA A 1 346 ? -6.141 -12.043 -14.703 1.00 92.25 346 ALA A C 1
ATOM 2610 O O . ALA A 1 346 ? -5.272 -12.652 -15.325 1.00 92.25 346 ALA A O 1
ATOM 2611 N N . MET A 1 347 ? -5.981 -11.699 -13.419 1.00 93.81 347 MET A N 1
ATOM 2612 C CA . MET A 1 347 ? -4.783 -12.023 -12.637 1.00 93.81 347 MET A CA 1
ATOM 2613 C C . MET A 1 347 ? -4.533 -13.541 -12.569 1.00 93.81 347 MET A C 1
ATOM 2615 O O . MET A 1 347 ? -3.410 -13.996 -12.794 1.00 93.81 347 MET A O 1
ATOM 2619 N N . ARG A 1 348 ? -5.579 -14.345 -12.330 1.00 92.12 348 ARG A N 1
ATOM 2620 C CA . ARG A 1 348 ? -5.474 -15.817 -12.323 1.00 92.12 348 ARG A CA 1
ATOM 2621 C C . ARG A 1 348 ? -5.148 -16.387 -13.701 1.00 92.12 348 ARG A C 1
ATOM 2623 O O . ARG A 1 348 ? -4.337 -17.305 -13.806 1.00 92.12 348 ARG A O 1
ATOM 2630 N N . SER A 1 349 ? -5.745 -15.831 -14.752 1.00 92.44 349 SER A N 1
ATOM 2631 C CA . SER A 1 349 ? -5.497 -16.228 -16.144 1.00 92.44 349 SER A CA 1
ATOM 2632 C C . SER A 1 349 ? -4.062 -15.919 -16.573 1.00 92.44 349 SER A C 1
ATOM 2634 O O . SER A 1 349 ? -3.454 -16.699 -17.305 1.00 92.44 349 SER A O 1
ATOM 2636 N N . ALA A 1 350 ? -3.482 -14.842 -16.037 1.00 83.69 350 ALA A N 1
ATOM 2637 C CA . ALA A 1 350 ? -2.069 -14.501 -16.173 1.00 83.69 350 ALA A CA 1
ATOM 2638 C C . ALA A 1 350 ? -1.131 -15.368 -15.304 1.00 83.69 350 ALA A C 1
ATOM 2640 O O . ALA A 1 350 ? 0.071 -15.123 -15.280 1.00 83.69 350 ALA A O 1
ATOM 2641 N N . ARG A 1 351 ? -1.656 -16.388 -14.603 1.00 91.00 351 ARG A N 1
ATOM 2642 C CA . ARG A 1 351 ? -0.921 -17.275 -13.680 1.00 91.00 351 ARG A CA 1
ATOM 2643 C C . ARG A 1 351 ? -0.222 -16.537 -12.532 1.00 91.00 351 ARG A C 1
ATOM 2645 O O . ARG A 1 351 ? 0.762 -17.028 -11.985 1.00 91.00 351 ARG A O 1
ATOM 2652 N N . LEU A 1 352 ? -0.743 -15.373 -12.146 1.00 87.81 352 LEU A N 1
ATOM 2653 C CA . LEU A 1 352 ? -0.259 -14.620 -10.995 1.00 87.81 352 LEU A CA 1
ATOM 2654 C C . LEU A 1 352 ? -0.989 -15.095 -9.738 1.00 87.81 352 LEU A C 1
ATOM 2656 O O . LEU A 1 352 ? -2.216 -15.028 -9.667 1.00 87.81 352 LEU A O 1
ATOM 2660 N N . GLU A 1 353 ? -0.237 -15.543 -8.734 1.00 89.88 353 GLU A N 1
ATOM 2661 C CA . GLU A 1 353 ? -0.803 -16.040 -7.479 1.00 89.88 353 GLU A CA 1
ATOM 2662 C C . GLU A 1 353 ? -1.343 -14.892 -6.608 1.00 89.88 353 GLU A C 1
ATOM 2664 O O . GLU A 1 353 ? -0.570 -14.031 -6.168 1.00 89.88 353 GLU A O 1
ATOM 2669 N N . PRO A 1 354 ? -2.660 -14.851 -6.320 1.00 90.69 354 PRO A N 1
ATOM 2670 C CA . PRO A 1 354 ? -3.225 -13.830 -5.449 1.00 90.69 354 PRO A CA 1
ATOM 2671 C C . PRO A 1 354 ? -2.733 -13.975 -4.012 1.00 90.69 354 PRO A C 1
ATOM 2673 O O . PRO A 1 354 ? -2.601 -15.085 -3.497 1.00 90.69 354 PRO A O 1
ATOM 2676 N N . ASN A 1 355 ? -2.508 -12.851 -3.335 1.00 89.50 355 ASN A N 1
ATOM 2677 C CA . ASN A 1 355 ? -2.090 -12.830 -1.935 1.00 89.50 355 ASN A CA 1
ATOM 2678 C C . ASN A 1 355 ? -3.220 -12.324 -1.021 1.00 89.50 355 ASN A C 1
ATOM 2680 O O . ASN A 1 355 ? -4.299 -11.946 -1.477 1.00 89.50 355 ASN A O 1
ATOM 2684 N N . GLU A 1 356 ? -2.981 -12.305 0.289 1.00 88.88 356 GLU A N 1
ATOM 2685 C CA . GLU A 1 356 ? -3.969 -11.894 1.300 1.00 88.88 356 GLU A CA 1
ATOM 2686 C C . GLU A 1 356 ? -4.525 -10.474 1.078 1.00 88.88 356 GLU A C 1
ATOM 2688 O O . GLU A 1 356 ? -5.679 -10.185 1.411 1.00 88.88 356 GLU A O 1
ATOM 2693 N N . VAL A 1 357 ? -3.719 -9.574 0.499 1.00 89.69 357 VAL A N 1
ATOM 2694 C CA . VAL A 1 357 ? -4.134 -8.203 0.170 1.00 89.69 357 VAL A CA 1
ATOM 2695 C C . VAL A 1 357 ? -5.127 -8.222 -0.990 1.00 89.69 357 VAL A C 1
ATOM 2697 O O . VAL A 1 357 ? -6.153 -7.548 -0.915 1.00 89.69 357 VAL A O 1
ATOM 2700 N N . THR A 1 358 ? -4.889 -9.055 -2.009 1.00 93.44 358 THR A N 1
ATOM 2701 C CA . THR A 1 358 ? -5.828 -9.274 -3.119 1.00 93.44 358 THR A CA 1
ATOM 2702 C C . THR A 1 358 ? -7.182 -9.779 -2.613 1.00 93.44 358 THR A C 1
ATOM 2704 O O . THR A 1 358 ? -8.229 -9.235 -2.968 1.00 93.44 358 THR A O 1
ATOM 2707 N N . TYR A 1 359 ? -7.177 -10.764 -1.710 1.00 94.62 359 TYR A N 1
ATOM 2708 C CA . TYR A 1 359 ? -8.405 -11.286 -1.100 1.00 94.62 359 TYR A CA 1
ATOM 2709 C C . TYR A 1 359 ? -9.125 -10.251 -0.231 1.00 94.62 359 TYR A C 1
ATOM 2711 O O . TYR A 1 359 ? -10.354 -10.181 -0.234 1.00 94.62 359 TYR A O 1
ATOM 2719 N N . THR A 1 360 ? -8.381 -9.397 0.473 1.00 93.56 360 THR A N 1
ATOM 2720 C CA . THR A 1 360 ? -8.958 -8.290 1.250 1.00 93.56 360 THR A CA 1
ATOM 2721 C C . THR A 1 360 ? -9.634 -7.246 0.349 1.00 93.56 360 THR A C 1
ATOM 2723 O O . THR A 1 360 ? -10.697 -6.728 0.705 1.00 93.56 360 THR A O 1
ATOM 2726 N N . ALA A 1 361 ? -9.072 -6.962 -0.829 1.00 94.12 361 ALA A N 1
ATOM 2727 C CA . ALA A 1 361 ? -9.671 -6.059 -1.814 1.00 94.12 361 ALA A CA 1
ATOM 2728 C C . ALA A 1 361 ? -10.965 -6.645 -2.415 1.00 94.12 361 ALA A C 1
ATOM 2730 O O . ALA A 1 361 ? -11.993 -5.966 -2.469 1.00 94.12 361 ALA A O 1
ATOM 2731 N N . LEU A 1 362 ? -10.969 -7.937 -2.763 1.00 95.31 362 LEU A N 1
ATOM 2732 C CA . LEU A 1 362 ? -12.184 -8.643 -3.193 1.00 95.31 362 LEU A CA 1
ATOM 2733 C C . LEU A 1 362 ? -13.275 -8.638 -2.120 1.00 95.31 362 LEU A C 1
ATOM 2735 O O . LEU A 1 362 ? -14.444 -8.372 -2.408 1.00 95.31 362 LEU A O 1
ATOM 2739 N N . LEU A 1 363 ? -12.895 -8.897 -0.868 1.00 95.38 363 LEU A N 1
ATOM 2740 C CA . LEU A 1 363 ? -13.807 -8.844 0.267 1.00 95.38 363 LEU A CA 1
ATOM 2741 C C . LEU A 1 363 ? -14.463 -7.463 0.382 1.00 95.38 363 LEU A C 1
ATOM 2743 O O . LEU A 1 363 ? -15.675 -7.367 0.577 1.00 95.38 363 LEU A O 1
ATOM 2747 N N . ARG A 1 364 ? -13.681 -6.389 0.211 1.00 93.75 364 ARG A N 1
ATOM 2748 C CA . ARG A 1 364 ? -14.188 -5.012 0.195 1.00 93.75 364 ARG A CA 1
ATOM 2749 C C . ARG A 1 364 ? -15.212 -4.799 -0.917 1.00 93.75 364 ARG A C 1
ATOM 2751 O O . ARG A 1 364 ? -16.280 -4.258 -0.637 1.00 93.75 364 ARG A O 1
ATOM 2758 N N . ALA A 1 365 ? -14.922 -5.256 -2.135 1.00 94.56 365 ALA A N 1
ATOM 2759 C CA . ALA A 1 365 ? -15.839 -5.142 -3.271 1.00 94.56 365 ALA A CA 1
ATOM 2760 C C . ALA A 1 365 ? -17.177 -5.858 -3.006 1.00 94.56 365 ALA A C 1
ATOM 2762 O O . ALA A 1 365 ? -18.249 -5.318 -3.281 1.00 94.56 365 ALA A O 1
ATOM 2763 N N . ARG A 1 366 ? -17.125 -7.059 -2.414 1.00 93.75 366 ARG A N 1
ATOM 2764 C CA . ARG A 1 366 ? -18.308 -7.855 -2.040 1.00 93.75 366 ARG A CA 1
ATOM 2765 C C . ARG A 1 366 ? -19.144 -7.172 -0.961 1.00 93.75 366 ARG A C 1
ATOM 2767 O O . ARG A 1 366 ? -20.360 -7.073 -1.108 1.00 93.75 366 ARG A O 1
ATOM 2774 N N . ILE A 1 367 ? -18.493 -6.656 0.083 1.00 92.69 367 ILE A N 1
ATOM 2775 C CA . ILE A 1 367 ? -19.147 -5.902 1.161 1.00 92.69 367 ILE A CA 1
ATOM 2776 C C . ILE A 1 367 ? -19.833 -4.648 0.606 1.00 92.69 367 ILE A C 1
ATOM 2778 O O . ILE A 1 367 ? -20.990 -4.400 0.937 1.00 92.69 367 ILE A O 1
ATOM 2782 N N . ALA A 1 368 ? -19.151 -3.883 -0.253 1.00 89.62 368 ALA A N 1
ATOM 2783 C CA . ALA A 1 368 ? -19.700 -2.668 -0.857 1.00 89.62 368 ALA A CA 1
ATOM 2784 C C . ALA A 1 368 ? -20.937 -2.952 -1.727 1.00 89.62 368 ALA A C 1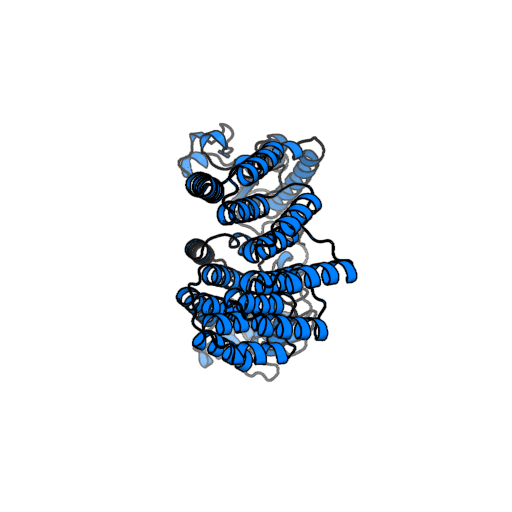
ATOM 2786 O O . ALA A 1 368 ? -21.888 -2.175 -1.720 1.00 89.62 368 ALA A O 1
ATOM 2787 N N . ALA A 1 369 ? -20.957 -4.093 -2.418 1.00 90.06 369 ALA A N 1
ATOM 2788 C CA . ALA A 1 369 ? -22.102 -4.552 -3.201 1.00 90.06 369 ALA A CA 1
ATOM 2789 C C . ALA A 1 369 ? -23.221 -5.211 -2.368 1.00 90.06 369 ALA A C 1
ATOM 2791 O O . ALA A 1 369 ? -24.236 -5.618 -2.930 1.00 90.06 369 ALA A O 1
ATOM 2792 N N . GLY A 1 370 ? -23.041 -5.367 -1.051 1.00 89.44 370 GLY A N 1
ATOM 2793 C CA . GLY A 1 370 ? -24.000 -6.046 -0.177 1.00 89.44 370 GLY A CA 1
ATOM 2794 C C . GLY A 1 370 ? -24.038 -7.575 -0.318 1.00 89.44 370 GLY A C 1
ATOM 2795 O O . GLY A 1 370 ? -24.937 -8.208 0.233 1.00 89.44 370 GLY A O 1
ATOM 2796 N N . ASP A 1 371 ? -23.073 -8.195 -1.008 1.00 90.75 371 ASP A N 1
ATOM 2797 C CA . ASP A 1 371 ? -22.979 -9.654 -1.157 1.00 90.75 371 ASP A CA 1
ATOM 2798 C C . ASP A 1 371 ? -22.375 -10.302 0.100 1.00 90.75 371 ASP A C 1
ATOM 2800 O O . ASP A 1 371 ? -21.220 -10.738 0.134 1.00 90.75 371 ASP A O 1
ATOM 2804 N N . GLN A 1 372 ? -23.177 -10.356 1.164 1.00 87.81 372 GLN A N 1
ATOM 2805 C CA . GLN A 1 372 ? -22.777 -10.952 2.439 1.00 87.81 372 GLN A CA 1
ATOM 2806 C C . GLN A 1 372 ? -22.431 -12.440 2.306 1.00 87.81 372 GLN A C 1
ATOM 2808 O O . GLN A 1 372 ? -21.468 -12.901 2.914 1.00 87.81 372 GLN A O 1
ATOM 2813 N N . ALA A 1 373 ? -23.183 -13.191 1.496 1.00 89.44 373 ALA A N 1
ATOM 2814 C CA . ALA A 1 373 ? -22.946 -14.619 1.302 1.00 89.44 373 ALA A CA 1
ATOM 2815 C C . ALA A 1 373 ? -21.603 -14.875 0.598 1.00 89.44 373 ALA A C 1
ATOM 2817 O O . ALA A 1 373 ? -20.861 -15.778 0.983 1.00 89.44 373 ALA A O 1
ATOM 2818 N N . GLY A 1 374 ? -21.262 -14.068 -0.411 1.00 91.00 374 GLY A N 1
ATOM 2819 C CA . GLY A 1 374 ? -19.952 -14.105 -1.055 1.00 91.00 374 GLY A CA 1
ATOM 2820 C C . GLY A 1 374 ? -18.820 -13.723 -0.108 1.00 91.00 374 GLY A C 1
ATOM 2821 O O . GLY A 1 374 ? -17.815 -14.428 -0.065 1.00 91.00 374 GLY A O 1
ATOM 2822 N N . ALA A 1 375 ? -19.001 -12.674 0.700 1.00 91.88 375 ALA A N 1
ATOM 2823 C CA . ALA A 1 375 ? -18.014 -12.262 1.698 1.00 91.88 375 ALA A CA 1
ATOM 2824 C C . ALA A 1 375 ? -17.723 -13.367 2.736 1.00 91.88 375 ALA A C 1
ATOM 2826 O O . ALA A 1 375 ? -16.565 -13.599 3.081 1.00 91.88 375 ALA A O 1
ATOM 2827 N N . GLN A 1 376 ? -18.751 -14.097 3.189 1.00 88.94 376 GLN A N 1
ATOM 2828 C CA . GLN A 1 376 ? -18.586 -15.241 4.098 1.00 88.94 376 GLN A CA 1
ATOM 2829 C C . GLN A 1 376 ? -17.855 -16.413 3.447 1.00 88.94 376 GLN A C 1
ATOM 2831 O O . GLN A 1 376 ? -16.972 -16.997 4.073 1.00 88.94 376 GLN A O 1
ATOM 2836 N N . ARG A 1 377 ? -18.203 -16.756 2.199 1.00 91.56 377 ARG A N 1
ATOM 2837 C CA . ARG A 1 377 ? -17.509 -17.818 1.457 1.00 91.56 377 ARG A CA 1
ATOM 2838 C C . ARG A 1 377 ? -16.026 -17.497 1.300 1.00 91.56 377 ARG A C 1
ATOM 2840 O O . ARG A 1 377 ? -15.202 -18.336 1.638 1.00 91.56 377 ARG A O 1
ATOM 2847 N N . LEU A 1 378 ? -15.706 -16.263 0.911 1.00 92.25 378 LEU A N 1
ATOM 2848 C CA . LEU A 1 378 ? -14.324 -15.809 0.757 1.00 92.25 378 LEU A CA 1
ATOM 2849 C C . LEU A 1 378 ? -13.537 -15.892 2.074 1.00 92.25 378 LEU A C 1
ATOM 2851 O O . LEU A 1 378 ? -12.372 -16.274 2.084 1.00 92.25 378 LEU A O 1
ATOM 2855 N N . ALA A 1 379 ? -14.175 -15.580 3.206 1.00 91.44 379 ALA A N 1
ATOM 2856 C CA . ALA A 1 379 ? -13.549 -15.737 4.517 1.00 91.44 379 ALA A CA 1
ATOM 2857 C C . ALA A 1 379 ? -13.322 -17.210 4.899 1.00 91.44 379 ALA A C 1
ATOM 2859 O O . ALA A 1 379 ? -12.315 -17.549 5.524 1.00 91.44 379 ALA A O 1
ATOM 2860 N N . ALA A 1 380 ? -14.233 -18.104 4.511 1.00 90.50 380 ALA A N 1
ATOM 2861 C CA . ALA A 1 380 ? -14.117 -19.538 4.770 1.00 90.50 380 ALA A CA 1
ATOM 2862 C C . ALA A 1 380 ? -12.993 -20.216 3.967 1.00 90.50 380 ALA A C 1
ATOM 2864 O O . ALA A 1 380 ? -12.490 -21.246 4.408 1.00 90.50 380 ALA A O 1
ATOM 2865 N N . GLU A 1 381 ? -12.558 -19.631 2.847 1.00 89.62 381 GLU A N 1
ATOM 2866 C CA . GLU A 1 381 ? -11.458 -20.151 2.017 1.00 89.62 381 GLU A CA 1
ATOM 2867 C C . GLU A 1 381 ? -10.086 -20.130 2.711 1.00 89.62 381 GLU A C 1
ATOM 2869 O O . GLU A 1 381 ? -9.148 -20.755 2.223 1.00 89.62 381 GLU A O 1
ATOM 2874 N N . GLY A 1 382 ? -9.939 -19.434 3.844 1.00 85.44 382 GLY A N 1
ATOM 2875 C CA . GLY A 1 382 ? -8.688 -19.452 4.609 1.00 85.44 382 GLY A CA 1
ATOM 2876 C C . GLY A 1 382 ? -7.579 -18.567 4.045 1.00 85.44 382 GLY A C 1
ATOM 2877 O O . GLY A 1 382 ? -6.419 -18.753 4.399 1.00 85.44 382 GLY A O 1
ATOM 2878 N N . ARG A 1 383 ? -7.913 -17.623 3.153 1.00 87.12 383 ARG A N 1
ATOM 2879 C CA . ARG A 1 383 ? -6.944 -16.747 2.463 1.00 87.12 383 ARG A CA 1
ATOM 2880 C C . ARG A 1 383 ? -6.940 -15.294 2.954 1.00 87.12 383 ARG A C 1
ATOM 2882 O O . ARG A 1 383 ? -6.247 -14.456 2.381 1.00 87.12 383 ARG A O 1
ATOM 2889 N N . LEU A 1 384 ? -7.725 -14.981 3.988 1.00 88.88 384 LEU A N 1
ATOM 2890 C CA . LEU A 1 384 ? -7.761 -13.659 4.620 1.00 88.88 384 LEU A CA 1
ATOM 2891 C C . LEU A 1 384 ? -6.795 -13.582 5.802 1.00 88.88 384 LEU A C 1
ATOM 2893 O O . LEU A 1 384 ? -6.687 -14.518 6.588 1.00 88.88 384 LEU A O 1
ATOM 2897 N N . ASN A 1 385 ? -6.192 -12.410 5.988 1.00 87.25 385 ASN A N 1
ATOM 2898 C CA . ASN A 1 385 ? -5.431 -12.079 7.191 1.00 87.25 385 ASN A CA 1
ATOM 2899 C C . ASN A 1 385 ? -6.266 -11.293 8.212 1.00 87.25 385 ASN A C 1
ATOM 2901 O O . ASN A 1 385 ? -7.461 -11.044 8.013 1.00 87.25 385 ASN A O 1
ATOM 2905 N N . GLU A 1 386 ? -5.640 -10.860 9.314 1.00 88.62 386 GLU A N 1
ATOM 2906 C CA . GLU A 1 386 ? -6.352 -10.128 10.371 1.00 88.62 386 GLU A CA 1
ATOM 2907 C C . GLU A 1 386 ? -7.024 -8.842 9.865 1.00 88.62 386 GLU A C 1
ATOM 2909 O O . GLU A 1 386 ? -8.067 -8.446 10.395 1.00 88.62 386 GLU A O 1
ATOM 2914 N N . VAL A 1 387 ? -6.453 -8.183 8.849 1.00 90.56 387 VAL A N 1
ATOM 2915 C CA . VAL A 1 387 ? -7.013 -6.958 8.258 1.00 90.56 387 VAL A CA 1
ATOM 2916 C C . VAL A 1 387 ? -8.301 -7.276 7.500 1.00 90.56 387 VAL A C 1
ATOM 2918 O O . VAL A 1 387 ? -9.311 -6.602 7.719 1.00 90.56 387 VAL A O 1
ATOM 2921 N N . GLY A 1 388 ? -8.300 -8.332 6.680 1.00 92.25 388 GLY A N 1
ATOM 2922 C CA . GLY A 1 388 ? -9.490 -8.820 5.979 1.00 92.25 388 GLY A CA 1
ATOM 2923 C C . GLY A 1 388 ? -10.613 -9.216 6.940 1.00 92.25 388 GLY A C 1
ATOM 2924 O O . GLY A 1 388 ? -11.746 -8.752 6.807 1.00 92.25 388 GLY A O 1
ATOM 2925 N N . PHE A 1 389 ? -10.302 -9.978 7.989 1.00 94.62 389 PHE A N 1
ATOM 2926 C CA . PHE A 1 389 ? -11.296 -10.322 9.010 1.00 94.62 389 PHE A CA 1
ATOM 2927 C C . PHE A 1 389 ? -11.823 -9.100 9.767 1.00 94.62 389 PHE A C 1
ATOM 2929 O O . PHE A 1 389 ? -13.028 -8.979 9.986 1.00 94.62 389 PHE A O 1
ATOM 2936 N N . THR A 1 390 ? -10.953 -8.154 10.129 1.00 94.38 390 THR A N 1
ATOM 2937 C CA . THR A 1 390 ? -11.372 -6.907 10.788 1.00 94.38 390 THR A CA 1
ATOM 2938 C C . THR A 1 390 ? -12.300 -6.082 9.889 1.00 94.38 390 THR A C 1
ATOM 2940 O O . THR A 1 390 ? -13.242 -5.462 10.390 1.00 94.38 390 THR A O 1
ATOM 2943 N N . LEU A 1 391 ? -12.082 -6.087 8.569 1.00 94.31 391 LEU A N 1
ATOM 2944 C CA . LEU A 1 391 ? -12.982 -5.465 7.594 1.00 94.31 391 LEU A CA 1
ATOM 2945 C C . LEU A 1 391 ? -14.359 -6.146 7.592 1.00 94.31 391 LEU A C 1
ATOM 2947 O O . LEU A 1 391 ? -15.370 -5.452 7.708 1.00 94.31 391 LEU A O 1
ATOM 2951 N N . LEU A 1 392 ? -14.403 -7.481 7.537 1.00 94.94 392 LEU A N 1
ATOM 2952 C CA . LEU A 1 392 ? -15.653 -8.249 7.569 1.00 94.94 392 LEU A CA 1
ATOM 2953 C C . LEU A 1 392 ? -16.449 -8.011 8.860 1.00 94.94 392 LEU A C 1
ATOM 2955 O O . LEU A 1 392 ? -17.644 -7.723 8.814 1.00 94.94 392 LEU A O 1
ATOM 2959 N N . ILE A 1 393 ? -15.785 -8.063 10.018 1.00 95.75 393 ILE A N 1
ATOM 2960 C CA . ILE A 1 393 ? -16.426 -7.828 11.318 1.00 95.75 393 ILE A CA 1
ATOM 2961 C C . ILE A 1 393 ? -16.967 -6.394 11.397 1.00 95.75 393 ILE A C 1
ATOM 2963 O O . ILE A 1 393 ? -18.088 -6.184 11.860 1.00 95.75 393 ILE A O 1
ATOM 2967 N N . ASN A 1 394 ? -16.215 -5.393 10.918 1.00 94.31 394 ASN A N 1
ATOM 2968 C CA . ASN A 1 394 ? -16.705 -4.012 10.876 1.00 94.31 394 ASN A CA 1
ATOM 2969 C C . ASN A 1 394 ? -17.914 -3.853 9.943 1.00 94.31 394 ASN A C 1
ATOM 2971 O O . ASN A 1 394 ? -18.822 -3.092 10.274 1.00 94.31 394 ASN A O 1
ATOM 2975 N N . ALA A 1 395 ? -17.959 -4.567 8.816 1.00 93.44 395 ALA A N 1
ATOM 2976 C CA . ALA A 1 395 ? -19.111 -4.539 7.919 1.00 93.44 395 ALA A CA 1
ATOM 2977 C C . ALA A 1 395 ? -20.383 -5.049 8.616 1.00 93.44 395 ALA A C 1
ATOM 2979 O O . ALA A 1 395 ? -21.414 -4.374 8.587 1.00 93.44 395 ALA A O 1
ATOM 2980 N N . TYR A 1 396 ? -20.287 -6.168 9.340 1.00 93.81 396 TYR A N 1
ATOM 2981 C CA . TYR A 1 396 ? -21.380 -6.659 10.184 1.00 93.81 396 TYR A CA 1
ATOM 2982 C C . TYR A 1 396 ? -21.722 -5.707 11.336 1.00 93.81 396 TYR A C 1
ATOM 2984 O O . TYR A 1 396 ? -22.891 -5.488 11.654 1.00 93.81 396 TYR A O 1
ATOM 2992 N N . ALA A 1 397 ? -20.721 -5.060 11.934 1.00 92.94 397 ALA A N 1
ATOM 2993 C CA . ALA A 1 397 ? -20.955 -4.058 12.967 1.00 92.94 397 ALA A CA 1
ATOM 2994 C C . ALA A 1 397 ? -21.740 -2.843 12.444 1.00 92.94 397 ALA A C 1
ATOM 2996 O O . ALA A 1 397 ? -22.553 -2.270 13.173 1.00 92.94 397 ALA A O 1
ATOM 2997 N N . MET A 1 398 ? -21.523 -2.445 11.186 1.00 89.44 398 MET A N 1
ATOM 2998 C CA . MET A 1 398 ? -22.256 -1.348 10.550 1.00 89.44 398 MET A CA 1
ATOM 2999 C C . MET A 1 398 ? -23.720 -1.709 10.277 1.00 89.44 398 MET A C 1
ATOM 3001 O O . MET A 1 398 ? -24.592 -0.865 10.515 1.00 89.44 398 MET A O 1
ATOM 3005 N N . SER A 1 399 ? -23.995 -2.949 9.854 1.00 85.94 399 SER A N 1
ATOM 3006 C CA . SER A 1 399 ? -25.361 -3.460 9.673 1.00 85.94 399 SER A CA 1
ATOM 3007 C C . SER A 1 399 ? -26.061 -3.810 10.994 1.00 85.94 399 SER A C 1
ATOM 3009 O O . SER A 1 399 ? -27.284 -3.907 11.025 1.00 85.94 399 SER A O 1
ATOM 3011 N N . GLY A 1 400 ? -25.314 -3.936 12.097 1.00 85.25 400 GLY A N 1
ATOM 3012 C CA . GLY A 1 400 ? -25.839 -4.358 13.400 1.00 85.25 400 GLY A CA 1
ATOM 3013 C C . GLY A 1 400 ? -26.045 -5.869 13.520 1.00 85.25 400 GLY A C 1
ATOM 3014 O O . GLY A 1 400 ? -26.680 -6.318 14.472 1.00 85.25 400 GLY A O 1
ATOM 3015 N N . ASP A 1 401 ? -25.508 -6.648 12.581 1.00 90.31 401 ASP A N 1
ATOM 3016 C CA . ASP A 1 401 ? -25.562 -8.106 12.601 1.00 90.31 401 ASP A CA 1
ATOM 3017 C C . ASP A 1 401 ? -24.494 -8.670 13.550 1.00 90.31 401 ASP A C 1
ATOM 3019 O O . ASP A 1 401 ? -23.355 -8.954 13.180 1.00 90.31 401 ASP A O 1
ATOM 3023 N N . VAL A 1 402 ? -24.869 -8.817 14.818 1.00 93.88 402 VAL A N 1
ATOM 3024 C CA . VAL A 1 402 ? -23.991 -9.369 15.860 1.00 93.88 402 VAL A CA 1
ATOM 3025 C C . VAL A 1 402 ? -23.616 -10.820 15.573 1.00 93.88 402 VAL A C 1
ATOM 3027 O O . VAL A 1 402 ? -22.496 -11.230 15.876 1.00 93.88 402 VAL A O 1
ATOM 3030 N N . ARG A 1 403 ? -24.530 -11.597 14.981 1.00 93.88 403 ARG A N 1
ATOM 3031 C CA . ARG A 1 403 ? -24.290 -13.010 14.692 1.00 93.88 403 ARG A CA 1
ATOM 3032 C C . ARG A 1 403 ? -23.213 -13.150 13.623 1.00 93.88 403 ARG A C 1
ATOM 3034 O O . ARG A 1 403 ? -22.217 -13.813 13.880 1.00 93.88 403 ARG A O 1
ATOM 3041 N N . GLY A 1 404 ? -23.355 -12.445 12.500 1.00 93.25 404 GLY A N 1
ATOM 3042 C CA . GLY A 1 404 ? -22.335 -12.417 11.451 1.00 93.25 404 GLY A CA 1
ATOM 3043 C C . GLY A 1 404 ? -20.980 -11.915 11.959 1.00 93.25 404 GLY A C 1
ATOM 3044 O O . GLY A 1 404 ? -19.945 -12.506 11.653 1.00 93.25 404 GLY A O 1
ATOM 3045 N N . ALA A 1 405 ? -20.973 -10.876 12.806 1.00 95.31 405 ALA A N 1
ATOM 3046 C CA . ALA A 1 405 ? -19.746 -10.370 13.426 1.00 95.31 405 ALA A CA 1
ATOM 3047 C C . ALA A 1 405 ? -19.056 -11.422 14.313 1.00 95.31 405 ALA A C 1
ATOM 3049 O O . ALA A 1 405 ? -17.831 -11.548 14.275 1.00 95.31 405 ALA A O 1
ATOM 3050 N N . LYS A 1 406 ? -19.830 -12.183 15.097 1.00 94.88 406 LYS A N 1
ATOM 3051 C CA . LYS A 1 406 ? -19.318 -13.253 15.958 1.00 94.88 406 LYS A CA 1
ATOM 3052 C C . LYS A 1 406 ? -18.806 -14.437 15.139 1.00 94.88 406 LYS A C 1
ATOM 3054 O O . LYS A 1 406 ? -17.684 -14.869 15.377 1.00 94.88 406 LYS A O 1
ATOM 3059 N N . ASP A 1 407 ? -19.566 -14.892 14.146 1.00 94.00 407 ASP A N 1
ATOM 3060 C CA . ASP A 1 407 ? -19.176 -15.999 13.265 1.00 94.00 407 ASP A CA 1
ATOM 3061 C C . ASP A 1 407 ? -17.859 -15.671 12.529 1.00 94.00 407 ASP A C 1
ATOM 3063 O O . ASP A 1 407 ? -16.938 -16.490 12.483 1.00 94.00 407 ASP A O 1
ATOM 3067 N N . ALA A 1 408 ? -17.713 -14.435 12.031 1.00 94.44 408 ALA A N 1
ATOM 3068 C CA . ALA A 1 408 ? -16.473 -13.957 11.416 1.00 94.44 408 ALA A CA 1
ATOM 3069 C C . ALA A 1 408 ? -15.302 -13.882 12.414 1.00 94.44 408 ALA A C 1
ATOM 3071 O O . ALA A 1 408 ? -14.168 -14.199 12.058 1.00 94.44 408 ALA A O 1
ATOM 3072 N N . PHE A 1 409 ? -15.556 -13.486 13.664 1.00 95.25 409 PHE A N 1
ATOM 3073 C CA . PHE A 1 409 ? -14.538 -13.436 14.716 1.00 95.25 409 PHE A CA 1
ATOM 3074 C C . PHE A 1 409 ? -14.084 -14.835 15.171 1.00 95.25 409 PHE A C 1
ATOM 3076 O O . PHE A 1 409 ? -12.900 -15.068 15.430 1.00 95.25 409 PHE A O 1
ATOM 3083 N N . GLU A 1 410 ? -15.008 -15.789 15.256 1.00 94.06 410 GLU A N 1
ATOM 3084 C CA . GLU A 1 410 ? -14.693 -17.189 15.541 1.00 94.06 410 GLU A CA 1
ATOM 3085 C C . GLU A 1 410 ? -13.868 -17.808 14.412 1.00 94.06 410 GLU A C 1
ATOM 3087 O O . GLU A 1 410 ? -12.905 -18.529 14.676 1.00 94.06 410 GLU A O 1
ATOM 3092 N N . LEU A 1 411 ? -14.205 -17.498 13.158 1.00 93.81 411 LEU A N 1
ATOM 3093 C CA . LEU A 1 411 ? -13.428 -17.935 12.004 1.00 93.81 411 LEU A CA 1
ATOM 3094 C C . LEU A 1 411 ? -12.026 -17.316 11.997 1.00 93.81 411 LEU A C 1
ATOM 3096 O O . LEU A 1 411 ? -11.057 -18.052 11.814 1.00 93.81 411 LEU A O 1
ATOM 3100 N N . LEU A 1 412 ? -11.909 -16.016 12.301 1.00 94.19 412 LEU A N 1
ATOM 3101 C CA . LEU A 1 412 ? -10.619 -15.362 12.531 1.00 94.19 412 LEU A CA 1
ATOM 3102 C C . LEU A 1 412 ? -9.823 -16.130 13.582 1.00 94.19 412 LEU A C 1
ATOM 3104 O O . LEU A 1 412 ? -8.692 -16.486 13.313 1.00 94.19 412 LEU A O 1
ATOM 3108 N N . SER A 1 413 ? -10.421 -16.444 14.732 1.00 91.94 413 SER A N 1
ATOM 3109 C CA . SER A 1 413 ? -9.738 -17.139 15.835 1.00 91.94 413 SER A CA 1
ATOM 3110 C C . SER A 1 413 ? -9.251 -18.548 15.472 1.00 91.94 413 SER A C 1
ATOM 3112 O O . SER A 1 413 ? -8.324 -19.054 16.101 1.00 91.94 413 SER A O 1
ATOM 3114 N N . LYS A 1 414 ? -9.883 -19.198 14.486 1.00 91.06 414 LYS A N 1
ATOM 3115 C CA . LYS A 1 414 ? -9.472 -20.511 13.964 1.00 91.06 414 LYS A CA 1
ATOM 3116 C C . LYS A 1 414 ? -8.340 -20.410 12.942 1.00 91.06 414 LYS A C 1
ATOM 3118 O O . LYS A 1 414 ? -7.548 -21.340 12.848 1.00 91.06 414 LYS A O 1
ATOM 3123 N N . GLN A 1 415 ? -8.300 -19.331 12.160 1.00 88.00 415 GLN A N 1
ATOM 3124 C CA . GLN A 1 415 ? -7.367 -19.174 11.040 1.00 88.00 415 GLN A CA 1
ATOM 3125 C C . GLN A 1 415 ? -6.144 -18.307 11.379 1.00 88.00 415 GLN A C 1
ATOM 3127 O O . GLN A 1 415 ? -5.072 -18.531 10.828 1.00 88.00 415 GLN A O 1
ATOM 3132 N N . SER A 1 416 ? -6.281 -17.335 12.283 1.00 86.75 416 SER A N 1
ATOM 3133 C CA . SER A 1 416 ? -5.205 -16.459 12.760 1.00 86.75 416 SER A CA 1
ATOM 3134 C C . SER A 1 416 ? -5.455 -15.981 14.205 1.00 86.75 416 SER A C 1
ATOM 3136 O O . SER A 1 416 ? -6.426 -16.352 14.865 1.00 86.75 416 SER A O 1
ATOM 3138 N N . ARG A 1 417 ? -4.556 -15.154 14.747 1.00 86.75 417 ARG A N 1
ATOM 3139 C CA . ARG A 1 417 ? -4.653 -14.595 16.097 1.00 86.75 417 ARG A CA 1
ATOM 3140 C C . ARG A 1 417 ? -5.442 -13.277 16.088 1.00 86.75 417 ARG A C 1
ATOM 3142 O O . ARG A 1 417 ? -4.985 -12.303 15.490 1.00 86.75 417 ARG A O 1
ATOM 3149 N N . PRO A 1 418 ? -6.569 -13.176 16.817 1.00 91.50 418 PRO A N 1
ATOM 3150 C CA . PRO A 1 418 ? -7.285 -11.915 16.944 1.00 91.50 418 PRO A CA 1
ATOM 3151 C C . PRO A 1 418 ? -6.432 -10.829 17.607 1.00 91.50 418 PRO A C 1
ATOM 3153 O O . PRO A 1 418 ? -5.780 -11.055 18.630 1.00 91.50 418 PRO A O 1
ATOM 3156 N N . ASN A 1 419 ? -6.479 -9.623 17.045 1.00 91.00 419 ASN A N 1
ATOM 3157 C CA . ASN A 1 419 ? -5.818 -8.433 17.578 1.00 91.00 419 ASN A CA 1
ATOM 3158 C C . ASN A 1 419 ? -6.837 -7.453 18.190 1.00 91.00 419 ASN A C 1
ATOM 3160 O O . ASN A 1 419 ? -8.053 -7.623 18.069 1.00 91.00 419 ASN A O 1
ATOM 3164 N N . LEU A 1 420 ? -6.358 -6.382 18.827 1.00 92.06 420 LEU A N 1
ATOM 3165 C CA . LEU A 1 420 ? -7.235 -5.407 19.487 1.00 92.06 420 LEU A CA 1
ATOM 3166 C C . LEU A 1 420 ? -8.234 -4.737 18.521 1.00 92.06 420 LEU A C 1
ATOM 3168 O O . LEU A 1 420 ? -9.353 -4.412 18.923 1.00 92.06 420 LEU A O 1
ATOM 3172 N N . ALA A 1 421 ? -7.868 -4.562 17.246 1.00 91.81 421 ALA A N 1
ATOM 3173 C CA . ALA A 1 421 ? -8.750 -3.978 16.237 1.00 91.81 421 ALA A CA 1
ATOM 3174 C C . ALA A 1 421 ? -9.945 -4.892 15.923 1.00 91.81 421 ALA A C 1
ATOM 3176 O O . ALA A 1 421 ? -11.078 -4.410 15.879 1.00 91.81 421 ALA A O 1
ATOM 3177 N N . SER A 1 422 ? -9.716 -6.203 15.795 1.00 93.38 422 SER A N 1
ATOM 3178 C CA . SER A 1 422 ? -10.776 -7.199 15.588 1.00 93.38 422 SER A CA 1
ATOM 3179 C C . SER A 1 422 ? -11.742 -7.284 16.780 1.00 93.38 422 SER A C 1
ATOM 3181 O O . SER A 1 422 ? -12.958 -7.257 16.588 1.00 93.38 422 SER A O 1
ATOM 3183 N N . TYR A 1 423 ? -11.228 -7.254 18.017 1.00 94.69 423 TYR A N 1
ATOM 3184 C CA . TYR A 1 423 ? -12.065 -7.184 19.220 1.00 94.69 423 TYR A CA 1
ATOM 3185 C C . TYR A 1 423 ? -12.868 -5.884 19.291 1.00 94.69 423 TYR A C 1
ATOM 3187 O O . TYR A 1 423 ? -14.055 -5.897 19.610 1.00 94.69 423 TYR A O 1
ATOM 3195 N N . THR A 1 424 ? -12.247 -4.749 18.956 1.00 93.69 424 THR A N 1
ATOM 3196 C CA . THR A 1 424 ? -12.942 -3.455 18.920 1.00 93.69 424 THR A CA 1
ATOM 3197 C C . THR A 1 424 ? -14.050 -3.458 17.862 1.00 93.69 424 THR A C 1
ATOM 3199 O O . THR A 1 424 ? -15.130 -2.926 18.112 1.00 93.69 424 THR A O 1
ATOM 3202 N N . ALA A 1 425 ? -13.827 -4.077 16.698 1.00 94.19 425 ALA A N 1
ATOM 3203 C CA . ALA A 1 425 ? -14.848 -4.242 15.663 1.00 94.19 425 ALA A CA 1
ATOM 3204 C C . ALA A 1 425 ? -16.025 -5.105 16.153 1.00 94.19 425 ALA A C 1
ATOM 3206 O O . ALA A 1 425 ? -17.180 -4.708 15.997 1.00 94.19 425 ALA A O 1
ATOM 3207 N N . LEU A 1 426 ? -15.748 -6.226 16.828 1.00 95.56 426 LEU A N 1
ATOM 3208 C CA . LEU A 1 426 ? -16.782 -7.069 17.434 1.00 95.56 426 LEU A CA 1
ATOM 3209 C C . LEU A 1 426 ? -17.579 -6.299 18.502 1.00 95.56 426 LEU A C 1
ATOM 3211 O O . LEU A 1 426 ? -18.809 -6.325 18.518 1.00 95.56 426 LEU A O 1
ATOM 3215 N N . MET A 1 427 ? -16.894 -5.525 19.345 1.00 94.56 427 MET A N 1
ATOM 3216 C CA . MET A 1 427 ? -17.523 -4.667 20.351 1.00 94.56 427 MET A CA 1
ATOM 3217 C C . MET A 1 427 ? -18.422 -3.590 19.722 1.00 94.56 427 MET A C 1
ATOM 3219 O O . MET A 1 427 ? -19.491 -3.292 20.259 1.00 94.56 427 MET A O 1
ATOM 3223 N N . LYS A 1 428 ? -18.047 -3.030 18.560 1.00 93.38 428 LYS A N 1
ATOM 3224 C CA . LYS A 1 428 ? -18.908 -2.104 17.800 1.00 93.38 428 LYS A CA 1
ATOM 3225 C C . LYS A 1 428 ? -20.203 -2.774 17.336 1.00 93.38 428 LYS A C 1
ATOM 3227 O O . LYS A 1 428 ? -21.235 -2.103 17.344 1.00 93.38 428 LYS A O 1
ATOM 3232 N N . ALA A 1 429 ? -20.171 -4.057 16.965 1.00 94.56 429 ALA A N 1
ATOM 3233 C CA . ALA A 1 429 ? -21.374 -4.792 16.573 1.00 94.56 429 ALA A CA 1
ATOM 3234 C C . ALA A 1 429 ? -22.364 -4.892 17.743 1.00 94.56 429 ALA A C 1
ATOM 3236 O O . ALA A 1 429 ? -23.517 -4.474 17.611 1.00 94.56 429 ALA A O 1
ATOM 3237 N N . TYR A 1 430 ? -21.890 -5.303 18.923 1.00 93.06 430 TYR A N 1
ATOM 3238 C CA . TYR A 1 430 ? -22.696 -5.304 20.150 1.00 93.06 430 TYR A CA 1
ATOM 3239 C C . TYR A 1 430 ? -23.207 -3.899 20.514 1.00 93.06 430 TYR A C 1
ATOM 3241 O O . TYR A 1 430 ? -24.387 -3.716 20.822 1.00 93.06 430 TYR A O 1
ATOM 3249 N N . ALA A 1 431 ? -22.363 -2.868 20.381 1.00 90.88 431 ALA A N 1
ATOM 3250 C CA . ALA A 1 431 ? -22.749 -1.476 20.615 1.00 90.88 431 ALA A CA 1
ATOM 3251 C C . ALA A 1 431 ? -23.874 -0.998 19.681 1.00 90.88 431 ALA A C 1
ATOM 3253 O O . ALA A 1 431 ? -24.730 -0.205 20.086 1.00 90.88 431 ALA A O 1
ATOM 3254 N N . LYS A 1 432 ? -23.864 -1.439 18.416 1.00 90.81 432 LYS A N 1
ATOM 3255 C CA . LYS A 1 432 ? -24.901 -1.126 17.425 1.00 90.81 432 LYS A CA 1
ATOM 3256 C C . LYS A 1 432 ? -26.217 -1.830 17.761 1.00 90.81 432 LYS A C 1
ATOM 3258 O O . LYS A 1 432 ? -27.261 -1.185 17.685 1.00 90.81 432 LYS A O 1
ATOM 3263 N N . ALA A 1 433 ? -26.150 -3.085 18.203 1.00 90.44 433 ALA A N 1
ATOM 3264 C CA . ALA A 1 433 ? -27.301 -3.869 18.653 1.00 90.44 433 ALA A CA 1
ATOM 3265 C C . ALA A 1 433 ? -27.821 -3.492 20.054 1.00 90.44 433 ALA A C 1
ATOM 3267 O O . ALA A 1 433 ? -28.860 -3.994 20.472 1.00 90.44 433 ALA A O 1
ATOM 3268 N N . ARG A 1 434 ? -27.139 -2.577 20.761 1.00 90.12 434 ARG A N 1
ATOM 3269 C CA . ARG A 1 434 ? -27.432 -2.176 22.153 1.00 90.12 434 ARG A CA 1
ATOM 3270 C C . ARG A 1 434 ? -27.325 -3.330 23.157 1.00 90.12 434 ARG A C 1
ATOM 3272 O O . ARG A 1 434 ? -27.959 -3.292 24.209 1.00 90.12 434 ARG A O 1
ATOM 3279 N N . ASP A 1 435 ? -26.491 -4.318 22.857 1.00 90.62 435 ASP A N 1
ATOM 3280 C CA . ASP A 1 435 ? -26.180 -5.411 23.769 1.00 90.62 435 ASP A CA 1
ATOM 3281 C C . ASP A 1 435 ? -24.955 -5.049 24.621 1.00 90.62 435 ASP A C 1
ATOM 3283 O O . ASP A 1 435 ? -23.802 -5.194 24.216 1.00 90.62 435 ASP A O 1
ATOM 3287 N N . ALA A 1 436 ? -25.223 -4.529 25.817 1.00 91.25 436 ALA A N 1
ATOM 3288 C CA . ALA A 1 436 ? -24.198 -4.183 26.798 1.00 91.25 436 ALA A CA 1
ATOM 3289 C C . ALA A 1 436 ? -23.417 -5.402 27.309 1.00 91.25 436 ALA A C 1
ATOM 3291 O O . ALA A 1 436 ? -22.215 -5.301 27.553 1.00 91.25 436 ALA A O 1
ATOM 3292 N N . ARG A 1 437 ? -24.092 -6.548 27.476 1.00 93.06 437 ARG A N 1
ATOM 3293 C CA . ARG A 1 437 ? -23.485 -7.743 28.076 1.00 93.06 437 ARG A CA 1
ATOM 3294 C C . ARG A 1 437 ? -22.449 -8.334 27.137 1.00 93.06 437 ARG A C 1
ATOM 3296 O O . ARG A 1 437 ? -21.311 -8.526 27.553 1.00 93.06 437 ARG A O 1
ATOM 3303 N N . GLY A 1 438 ? -22.807 -8.506 25.865 1.00 92.94 438 GLY A N 1
ATOM 3304 C CA . GLY A 1 438 ? -21.864 -8.963 24.848 1.00 92.94 438 GLY A CA 1
ATOM 3305 C C . GLY A 1 438 ? -20.652 -8.033 24.712 1.00 92.94 438 GLY A C 1
A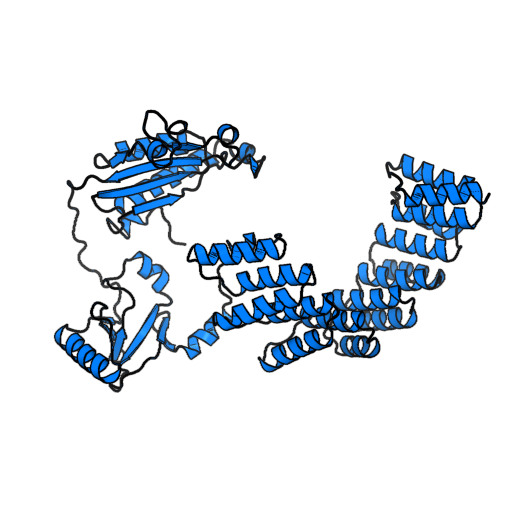TOM 3306 O O . GLY A 1 438 ? -19.523 -8.497 24.575 1.00 92.94 438 GLY A O 1
ATOM 3307 N N . ALA A 1 439 ? -20.842 -6.715 24.844 1.00 93.00 439 ALA A N 1
ATOM 3308 C CA . ALA A 1 439 ? -19.731 -5.764 24.815 1.00 93.00 439 ALA A CA 1
ATOM 3309 C C . ALA A 1 439 ? -18.778 -5.902 26.029 1.00 93.00 439 ALA A C 1
ATOM 3311 O O . ALA A 1 439 ? -17.560 -5.840 25.850 1.00 93.00 439 ALA A O 1
ATOM 3312 N N . ASP A 1 440 ? -19.298 -6.119 27.245 1.00 93.06 440 ASP A N 1
ATOM 3313 C CA . ASP A 1 440 ? -18.476 -6.398 28.438 1.00 93.06 440 ASP A CA 1
ATOM 3314 C C . ASP A 1 440 ? -17.758 -7.759 28.338 1.00 93.06 440 ASP A C 1
ATOM 3316 O O . ASP A 1 440 ? -16.587 -7.867 28.707 1.00 93.06 440 ASP A O 1
ATOM 3320 N N . GLU A 1 441 ? -18.413 -8.790 27.795 1.00 94.38 441 GLU A N 1
ATOM 3321 C CA . GLU A 1 441 ? -17.794 -10.104 27.562 1.00 94.38 441 GLU A CA 1
ATOM 3322 C C . GLU A 1 441 ? -16.566 -9.997 26.652 1.00 94.38 441 GLU A C 1
ATOM 3324 O O . GLU A 1 441 ? -15.534 -10.619 26.921 1.00 94.38 441 GLU A O 1
ATOM 3329 N N . VAL A 1 442 ? -16.637 -9.156 25.617 1.00 94.38 442 VAL A N 1
ATOM 3330 C CA . VAL A 1 442 ? -15.496 -8.874 24.739 1.00 94.38 442 VAL A CA 1
ATOM 3331 C C . VAL A 1 442 ? -14.336 -8.240 25.516 1.00 94.38 442 VAL A C 1
ATOM 3333 O O . VAL A 1 442 ? -13.189 -8.629 25.306 1.00 94.38 442 VAL A O 1
ATOM 3336 N N . LEU A 1 443 ? -14.590 -7.321 26.457 1.00 93.25 443 LEU A N 1
ATOM 3337 C CA . LEU A 1 443 ? -13.526 -6.747 27.297 1.00 93.25 443 LEU A CA 1
ATOM 3338 C C . LEU A 1 443 ? -12.839 -7.818 28.158 1.00 93.25 443 LEU A C 1
ATOM 3340 O O . LEU A 1 443 ? -11.611 -7.833 28.264 1.00 93.25 443 LEU A O 1
ATOM 3344 N N . VAL A 1 444 ? -13.615 -8.743 28.725 1.00 92.62 444 VAL A N 1
ATOM 3345 C CA . VAL A 1 444 ? -13.073 -9.877 29.489 1.00 92.62 444 VAL A CA 1
ATOM 3346 C C . VAL A 1 444 ? -12.212 -10.772 28.594 1.00 92.62 444 VAL A C 1
ATOM 3348 O O . VAL A 1 444 ? -11.151 -11.225 29.020 1.00 92.62 444 VAL A O 1
ATOM 3351 N N . GLN A 1 445 ? -12.621 -11.012 27.345 1.00 93.12 445 GLN A N 1
ATOM 3352 C CA . GLN A 1 445 ? -11.815 -11.770 26.383 1.00 93.12 445 GLN A CA 1
ATOM 3353 C C . GLN A 1 445 ? -10.498 -11.058 26.035 1.00 93.12 445 GLN A C 1
ATOM 3355 O O . GLN A 1 445 ? -9.462 -11.717 25.981 1.00 93.12 445 GLN A O 1
ATOM 3360 N N . ILE A 1 446 ? -10.505 -9.732 25.852 1.00 92.69 446 ILE A N 1
ATOM 3361 C CA . ILE A 1 446 ? -9.286 -8.934 25.614 1.00 92.69 446 ILE A CA 1
ATOM 3362 C C . ILE A 1 446 ? -8.295 -9.123 26.774 1.00 92.69 446 ILE A C 1
ATOM 3364 O O . ILE A 1 446 ? -7.126 -9.433 26.543 1.00 92.69 446 ILE A O 1
ATOM 3368 N N . GLN A 1 447 ? -8.777 -9.012 28.016 1.00 89.38 447 GLN A N 1
ATOM 3369 C CA . GLN A 1 447 ? -7.960 -9.186 29.222 1.00 89.38 447 GLN A CA 1
ATOM 3370 C C . GLN A 1 447 ? -7.431 -10.618 29.371 1.00 89.38 447 GLN A C 1
ATOM 3372 O O . GLN A 1 447 ? -6.255 -10.806 29.672 1.00 89.38 447 GLN A O 1
ATOM 3377 N N . LYS A 1 448 ? -8.271 -11.633 29.118 1.00 91.25 448 LYS A N 1
ATOM 3378 C CA . LYS A 1 448 ? -7.872 -13.053 29.155 1.00 91.25 448 LYS A CA 1
ATOM 3379 C C . LYS A 1 448 ? -6.778 -13.385 28.145 1.00 91.25 448 LYS A C 1
ATOM 3381 O O . LYS A 1 448 ? -5.919 -14.208 28.434 1.00 91.25 448 LYS A O 1
ATOM 3386 N N . HIS A 1 449 ? -6.795 -12.743 26.980 1.00 89.56 449 HIS A N 1
ATOM 3387 C CA . HIS A 1 449 ? -5.758 -12.906 25.961 1.00 89.56 449 HIS A CA 1
ATOM 3388 C C . HIS A 1 449 ? -4.540 -11.994 26.175 1.00 89.56 449 HIS A C 1
ATOM 3390 O O . HIS A 1 449 ? -3.710 -11.862 25.271 1.00 89.56 449 HIS A O 1
ATOM 3396 N N . SER A 1 450 ? -4.422 -11.377 27.356 1.00 87.88 450 SER A N 1
ATOM 3397 C CA . SER A 1 450 ? -3.317 -10.498 27.750 1.00 87.88 450 SER A CA 1
ATOM 3398 C C . SER A 1 450 ? -3.099 -9.314 26.800 1.00 87.88 450 SER A C 1
ATOM 3400 O O . SER A 1 450 ? -1.989 -8.794 26.686 1.00 87.88 450 SER A O 1
ATOM 3402 N N . LEU A 1 451 ? -4.154 -8.875 26.108 1.00 89.94 451 LEU A N 1
ATOM 3403 C CA . LEU A 1 451 ? -4.143 -7.656 25.309 1.00 89.94 451 LEU A CA 1
ATOM 3404 C C . LEU A 1 451 ? -4.510 -6.476 26.213 1.00 89.94 451 LEU A C 1
ATOM 3406 O O . LEU A 1 451 ? -5.443 -6.564 27.008 1.00 89.94 451 LEU A O 1
ATOM 3410 N N . GLN A 1 452 ? -3.792 -5.360 26.087 1.00 87.12 452 GLN A N 1
ATOM 3411 C CA . GLN A 1 452 ? -4.084 -4.151 26.858 1.00 87.12 452 GLN A CA 1
ATOM 3412 C C . GLN A 1 452 ? -5.157 -3.319 26.140 1.00 87.12 452 GLN A C 1
ATOM 3414 O O . GLN A 1 452 ? -4.903 -2.852 25.023 1.00 87.12 452 GLN A O 1
ATOM 3419 N N . PRO A 1 453 ? -6.350 -3.116 26.736 1.00 89.44 453 PRO A N 1
ATOM 3420 C CA . PRO A 1 453 ? -7.357 -2.233 26.167 1.00 89.44 453 PRO A CA 1
ATOM 3421 C C . PRO A 1 453 ? -6.805 -0.811 26.055 1.00 89.44 453 PRO A C 1
ATOM 3423 O O . PRO A 1 453 ? -6.277 -0.257 27.018 1.00 89.44 453 PRO A O 1
ATOM 3426 N N . ASN A 1 454 ? -6.947 -0.204 24.881 1.00 88.88 454 ASN A N 1
ATOM 3427 C CA . ASN A 1 454 ? -6.542 1.181 24.656 1.00 88.88 454 ASN A CA 1
ATOM 3428 C C . ASN A 1 454 ? -7.732 2.145 24.807 1.00 88.88 454 ASN A C 1
ATOM 3430 O O . ASN A 1 454 ? -8.883 1.739 24.992 1.00 88.88 454 ASN A O 1
ATOM 3434 N N . SER A 1 455 ? -7.461 3.441 24.672 1.00 86.06 455 SER A N 1
ATOM 3435 C CA . SER A 1 455 ? -8.477 4.496 24.748 1.00 86.06 455 SER A CA 1
ATOM 3436 C C . SER A 1 455 ? -9.639 4.295 23.761 1.00 86.06 455 SER A C 1
ATOM 3438 O O . SER A 1 455 ? -10.794 4.512 24.122 1.00 86.06 455 SER A O 1
ATOM 3440 N N . ALA A 1 456 ? -9.369 3.811 22.543 1.00 86.75 456 ALA A N 1
ATOM 3441 C CA . ALA A 1 456 ? -10.398 3.517 21.542 1.00 86.75 456 ALA A CA 1
ATOM 3442 C C . ALA A 1 456 ? -11.301 2.333 21.940 1.00 86.75 456 ALA A C 1
ATOM 3444 O O . ALA A 1 456 ? -12.507 2.355 21.672 1.00 86.75 456 ALA A O 1
ATOM 3445 N N . THR A 1 457 ? -10.737 1.326 22.613 1.00 90.88 457 THR A N 1
ATOM 3446 C CA . THR A 1 457 ? -11.477 0.173 23.149 1.00 90.88 457 THR A CA 1
ATOM 3447 C C . THR A 1 457 ? -12.456 0.639 24.225 1.00 90.88 457 THR A C 1
ATOM 3449 O O . THR A 1 457 ? -13.656 0.388 24.119 1.00 90.88 457 THR A O 1
ATOM 3452 N N . TYR A 1 458 ? -11.974 1.411 25.207 1.00 92.06 458 TYR A N 1
ATOM 3453 C CA . TYR A 1 458 ? -12.827 1.977 26.255 1.00 92.06 458 TYR A CA 1
ATOM 3454 C C . TYR A 1 458 ? -13.884 2.930 25.696 1.00 92.06 458 TYR A C 1
ATOM 3456 O O . TYR A 1 458 ? -15.048 2.819 26.070 1.00 92.06 458 TYR A O 1
ATOM 3464 N N . ALA A 1 459 ? -13.537 3.815 24.758 1.00 90.81 459 ALA A N 1
ATOM 3465 C CA . ALA A 1 459 ? -14.510 4.712 24.133 1.00 90.81 459 ALA A CA 1
ATOM 3466 C C . ALA A 1 459 ? -15.630 3.944 23.407 1.00 90.81 459 ALA A C 1
ATOM 3468 O O . ALA A 1 459 ? -16.802 4.318 23.502 1.00 90.81 459 ALA A O 1
ATOM 3469 N N . THR A 1 460 ? -15.289 2.844 22.726 1.00 91.75 460 THR A N 1
ATOM 3470 C CA . THR A 1 460 ? -16.269 1.967 22.069 1.00 91.75 460 THR A CA 1
ATOM 3471 C C . THR A 1 460 ? -17.181 1.297 23.095 1.00 91.75 460 THR A C 1
ATOM 3473 O O . THR A 1 460 ? -18.401 1.319 22.925 1.00 91.75 460 THR A O 1
ATOM 3476 N N . LEU A 1 461 ? -16.616 0.773 24.187 1.00 92.56 461 LEU A N 1
ATOM 3477 C CA . LEU A 1 461 ? -17.383 0.131 25.252 1.00 92.56 461 LEU A CA 1
ATOM 3478 C C . LEU A 1 461 ? -18.305 1.119 25.975 1.00 92.56 461 LEU A C 1
ATOM 3480 O O . LEU A 1 461 ? -19.489 0.848 26.140 1.00 92.56 461 LEU A O 1
ATOM 3484 N N . ILE A 1 462 ? -17.805 2.304 26.333 1.00 92.81 462 ILE A N 1
ATOM 3485 C CA . ILE A 1 462 ? -18.596 3.381 26.947 1.00 92.81 462 ILE A CA 1
ATOM 3486 C C . ILE A 1 462 ? -19.743 3.780 26.015 1.00 92.81 462 ILE A C 1
ATOM 3488 O O . ILE A 1 462 ? -20.877 3.923 26.466 1.00 92.81 462 ILE A O 1
ATOM 3492 N N . SER A 1 463 ? -19.487 3.895 24.707 1.00 90.50 463 SER A N 1
ATOM 3493 C CA . SER A 1 463 ? -20.537 4.148 23.714 1.00 90.50 463 SER A CA 1
ATOM 3494 C C . SER A 1 463 ? -21.579 3.025 23.663 1.00 90.50 463 SER A C 1
ATOM 3496 O O . SER A 1 463 ? -22.774 3.314 23.562 1.00 90.50 463 SER A O 1
ATOM 3498 N N . ALA A 1 464 ? -21.158 1.760 23.768 1.00 91.69 464 ALA A N 1
ATOM 3499 C CA . ALA A 1 464 ? -22.053 0.604 23.834 1.00 91.69 464 ALA A CA 1
ATOM 3500 C C . ALA A 1 464 ? -22.974 0.679 25.061 1.00 91.69 464 ALA A C 1
ATOM 3502 O O . ALA A 1 464 ? -24.198 0.658 24.917 1.00 91.69 464 ALA A O 1
ATOM 3503 N N . GLN A 1 465 ? -22.393 0.875 26.248 1.00 93.00 465 GLN A N 1
ATOM 3504 C CA . GLN A 1 465 ? -23.119 0.986 27.516 1.00 93.00 465 GLN A CA 1
ATOM 3505 C C . GLN A 1 465 ? -24.062 2.196 27.526 1.00 93.00 465 GLN A C 1
ATOM 3507 O O . GLN A 1 465 ? -25.234 2.083 27.886 1.00 93.00 465 GLN A O 1
ATOM 3512 N N . ALA A 1 466 ? -23.596 3.345 27.028 1.00 89.69 466 ALA A N 1
ATOM 3513 C CA . ALA A 1 466 ? -24.396 4.555 26.859 1.00 89.69 466 ALA A CA 1
ATOM 3514 C C . ALA A 1 466 ? -25.614 4.330 25.947 1.00 89.69 466 ALA A C 1
ATOM 3516 O O . ALA A 1 466 ? -26.710 4.817 26.231 1.00 89.69 466 ALA A O 1
ATOM 3517 N N . LYS A 1 467 ? -25.450 3.596 24.837 1.00 86.94 467 LYS A N 1
ATOM 3518 C CA . LYS A 1 467 ? -26.552 3.253 23.918 1.00 86.94 467 LYS A CA 1
ATOM 3519 C C . LYS A 1 467 ? -27.528 2.238 24.513 1.00 86.94 467 LYS A C 1
ATOM 3521 O O . LYS A 1 467 ? -28.714 2.320 24.199 1.00 86.94 467 LYS A O 1
ATOM 3526 N N . ALA A 1 468 ? -27.045 1.342 25.368 1.00 88.69 468 ALA A N 1
ATOM 3527 C CA . ALA A 1 468 ? -27.840 0.372 26.120 1.00 88.69 468 ALA A CA 1
ATOM 3528 C C . ALA A 1 468 ? -28.454 0.943 27.418 1.00 88.69 468 ALA A C 1
ATOM 3530 O O . ALA A 1 468 ? -29.079 0.207 28.174 1.00 88.69 468 ALA A O 1
ATOM 3531 N N . GLN A 1 469 ? -28.286 2.247 27.679 1.00 87.38 469 GLN A N 1
ATOM 3532 C CA . GLN A 1 469 ? -28.753 2.954 28.882 1.00 87.38 469 GLN A CA 1
ATOM 3533 C C . GLN A 1 469 ? -28.163 2.455 30.215 1.00 87.38 469 GLN A C 1
ATOM 3535 O O . GLN A 1 469 ? -28.699 2.746 31.282 1.00 87.38 469 GLN A O 1
ATOM 3540 N N . GLN A 1 470 ? -27.009 1.790 30.179 1.00 89.44 470 GLN A N 1
ATOM 3541 C CA . GLN A 1 470 ? -26.273 1.338 31.363 1.00 89.44 470 GLN A CA 1
ATOM 3542 C C . GLN A 1 470 ? -25.311 2.428 31.856 1.00 89.44 470 GLN A C 1
ATOM 3544 O O . GLN A 1 470 ? -24.088 2.304 31.775 1.00 89.44 470 GLN A O 1
ATOM 3549 N N . LEU A 1 471 ? -25.867 3.545 32.336 1.00 89.44 471 LEU A N 1
ATOM 3550 C CA . LEU A 1 471 ? -25.094 4.743 32.688 1.00 89.44 471 LEU A CA 1
ATOM 3551 C C . LEU A 1 471 ? -24.040 4.489 33.778 1.00 89.44 471 LEU A C 1
ATOM 3553 O O . LEU A 1 471 ? -22.909 4.945 33.638 1.00 89.44 471 LEU A O 1
ATOM 3557 N N . GLN A 1 472 ? -24.387 3.745 34.833 1.00 90.06 472 GLN A N 1
ATOM 3558 C CA . GLN A 1 472 ? -23.452 3.442 35.926 1.00 90.06 472 GLN A CA 1
ATOM 3559 C C . GLN A 1 472 ? -22.213 2.705 35.411 1.00 90.06 472 GLN A C 1
ATOM 3561 O O . GLN A 1 472 ? -21.083 3.117 35.662 1.00 90.06 472 GLN A O 1
ATOM 3566 N N . ARG A 1 473 ? -22.426 1.681 34.580 1.00 91.50 473 ARG A N 1
ATOM 3567 C CA . ARG A 1 473 ? -21.333 0.935 33.959 1.00 91.50 473 ARG A CA 1
ATOM 3568 C C . ARG A 1 473 ? -20.500 1.808 33.019 1.00 91.50 473 ARG A C 1
ATOM 3570 O O . ARG A 1 473 ? -19.275 1.726 33.021 1.00 91.50 473 ARG A O 1
ATOM 3577 N N . ALA A 1 474 ? -21.144 2.678 32.238 1.00 91.38 474 ALA A N 1
ATOM 3578 C CA . ALA A 1 474 ? -20.451 3.626 31.366 1.00 91.38 474 ALA A CA 1
ATOM 3579 C C . ALA A 1 474 ? -19.543 4.593 32.156 1.00 91.38 474 ALA A C 1
ATOM 3581 O O . ALA A 1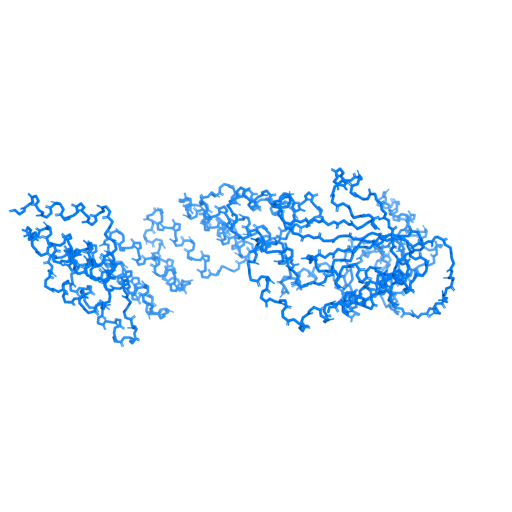 474 ? -18.435 4.883 31.707 1.00 91.38 474 ALA A O 1
ATOM 3582 N N . LEU A 1 475 ? -19.978 5.050 33.337 1.00 90.56 475 LEU A N 1
ATOM 3583 C CA . LEU A 1 475 ? -19.192 5.899 34.242 1.00 90.56 475 LEU A CA 1
ATOM 3584 C C . LEU A 1 475 ? -17.993 5.167 34.846 1.00 90.56 475 LEU A C 1
ATOM 3586 O O . LEU A 1 475 ? -16.897 5.724 34.890 1.00 90.56 475 LEU A O 1
ATOM 3590 N N . GLU A 1 476 ? -18.182 3.925 35.296 1.00 91.44 476 GLU A N 1
ATOM 3591 C CA . GLU A 1 476 ? -17.083 3.087 35.793 1.00 91.44 476 GLU A CA 1
ATOM 3592 C C . GLU A 1 476 ? -15.985 2.952 34.736 1.00 91.44 476 GLU A C 1
ATOM 3594 O O . GLU A 1 476 ? -14.815 3.217 35.004 1.00 91.44 476 GLU A O 1
ATOM 3599 N N . LEU A 1 477 ? -16.372 2.614 33.505 1.00 91.50 477 LEU A N 1
ATOM 3600 C CA . LEU A 1 477 ? -15.446 2.468 32.384 1.00 91.50 477 LEU A CA 1
ATOM 3601 C C . LEU A 1 477 ? -14.780 3.793 31.993 1.00 91.50 477 LEU A C 1
ATOM 3603 O O . LEU A 1 477 ? -13.598 3.806 31.654 1.00 91.50 477 LEU A O 1
ATOM 3607 N N . PHE A 1 478 ? -15.509 4.909 32.073 1.00 90.25 478 PHE A N 1
ATOM 3608 C CA . PHE A 1 478 ? -14.965 6.246 31.829 1.00 90.25 478 PHE A CA 1
ATOM 3609 C C . PHE A 1 478 ? -13.868 6.621 32.831 1.00 90.25 478 PHE A C 1
ATOM 3611 O O . PHE A 1 478 ? -12.918 7.305 32.462 1.00 90.25 478 PHE A O 1
ATOM 3618 N N . ARG A 1 479 ? -13.957 6.137 34.072 1.00 88.19 479 ARG A N 1
ATOM 3619 C CA . ARG A 1 479 ? -12.911 6.321 35.087 1.00 88.19 479 ARG A CA 1
ATOM 3620 C C . ARG A 1 479 ? -11.763 5.323 34.922 1.00 88.19 479 ARG A C 1
ATOM 3622 O O . ARG A 1 479 ? -10.608 5.690 35.113 1.00 88.19 479 ARG A O 1
ATOM 3629 N N . LEU A 1 480 ? -12.062 4.086 34.515 1.00 87.00 480 LEU A N 1
ATOM 3630 C CA . LEU A 1 480 ? -11.056 3.043 34.267 1.00 87.00 480 LEU A CA 1
ATOM 3631 C C . LEU A 1 480 ? -10.152 3.335 33.062 1.00 87.00 480 LEU A C 1
ATOM 3633 O O . LEU A 1 480 ? -9.011 2.883 33.045 1.00 87.00 480 LEU A O 1
ATOM 3637 N N . GLN A 1 481 ? -10.622 4.097 32.068 1.00 85.88 481 GLN A N 1
ATOM 3638 C CA . GLN A 1 481 ? -9.828 4.422 30.874 1.00 85.88 481 GLN A CA 1
ATOM 3639 C C . GLN A 1 481 ? -8.596 5.311 31.167 1.00 85.88 481 GLN A C 1
ATOM 3641 O O . GLN A 1 481 ? -7.765 5.512 30.282 1.00 85.88 481 GLN A O 1
ATOM 3646 N N . GLY A 1 482 ? -8.491 5.891 32.370 1.00 83.88 482 GLY A N 1
ATOM 3647 C CA . GLY A 1 482 ? -7.484 6.897 32.703 1.00 83.88 482 GLY A CA 1
ATOM 3648 C C . GLY A 1 482 ? -7.853 8.267 32.130 1.00 83.88 482 GLY A C 1
ATOM 3649 O O . GLY A 1 482 ? -8.887 8.828 32.485 1.00 83.88 482 GLY A O 1
ATOM 3650 N N . LYS A 1 483 ? -7.014 8.830 31.247 1.00 84.50 483 LYS A N 1
ATOM 3651 C CA . LYS A 1 483 ? -7.268 10.154 30.652 1.00 84.50 483 LYS A CA 1
ATOM 3652 C C . LYS A 1 483 ? -8.496 10.101 29.720 1.00 84.50 483 LYS A C 1
ATOM 3654 O O . LYS A 1 483 ? -8.479 9.318 28.766 1.00 84.50 483 LYS A O 1
ATOM 3659 N N . PRO A 1 484 ? -9.528 10.940 29.937 1.00 86.06 484 PRO A N 1
ATOM 3660 C CA . PRO A 1 484 ? -10.693 11.005 29.064 1.00 86.06 484 PRO A CA 1
ATOM 3661 C C . PRO A 1 484 ? -10.341 11.281 27.604 1.00 86.06 484 PRO A C 1
ATOM 3663 O O . PRO A 1 484 ? -9.393 12.005 27.300 1.00 86.06 484 PRO A O 1
ATOM 3666 N N . THR A 1 485 ? -11.159 10.757 26.692 1.00 89.62 485 THR A N 1
ATOM 3667 C CA . THR A 1 485 ? -11.125 11.132 25.273 1.00 89.62 485 THR A CA 1
ATOM 3668 C C . THR A 1 485 ? -12.37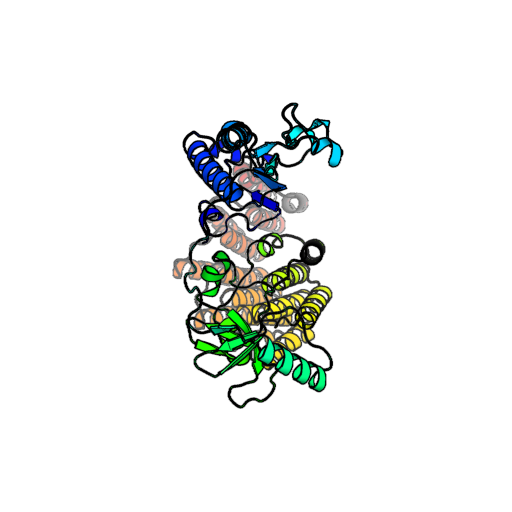3 11.926 24.916 1.00 89.62 485 THR A C 1
ATOM 3670 O O . THR A 1 485 ? -13.407 11.791 25.572 1.00 89.62 485 THR A O 1
ATOM 3673 N N . LEU A 1 486 ? -12.308 12.709 23.834 1.00 90.19 486 LEU A N 1
ATOM 3674 C CA . LEU A 1 486 ? -13.487 13.395 23.301 1.00 90.19 486 LEU A CA 1
ATOM 3675 C C . LEU A 1 486 ? -14.627 12.396 23.036 1.00 90.19 486 LEU A C 1
ATOM 3677 O O . LEU A 1 486 ? -15.741 12.598 23.503 1.00 90.19 486 LEU A O 1
ATOM 3681 N N . ALA A 1 487 ? -14.324 11.267 22.387 1.00 88.88 487 ALA A N 1
ATOM 3682 C CA . ALA A 1 487 ? -15.315 10.247 22.051 1.00 88.88 487 ALA A CA 1
ATOM 3683 C C . ALA A 1 487 ? -15.997 9.629 23.286 1.00 88.88 487 ALA A C 1
ATOM 3685 O O . ALA A 1 487 ? -17.221 9.474 23.295 1.00 88.88 487 ALA A O 1
ATOM 3686 N N . SER A 1 488 ? -15.234 9.288 24.332 1.00 90.94 488 SER A N 1
ATOM 3687 C CA . SER A 1 488 ? -15.801 8.714 25.558 1.00 90.94 488 SER A CA 1
ATOM 3688 C C . SER A 1 488 ? -16.624 9.729 26.352 1.00 90.94 488 SER A C 1
ATOM 3690 O O . SER A 1 488 ? -17.696 9.382 26.849 1.00 90.94 488 SER A O 1
ATOM 3692 N N . GLY A 1 489 ? -16.190 10.990 26.393 1.00 90.50 489 GLY A N 1
ATOM 3693 C CA . GLY A 1 489 ? -16.931 12.077 27.032 1.00 90.50 489 GLY A CA 1
ATOM 3694 C C . GLY A 1 489 ? -18.240 12.412 26.313 1.00 90.50 489 GLY A C 1
ATOM 3695 O O . GLY A 1 489 ? -19.304 12.434 26.933 1.00 90.50 489 GLY A O 1
ATOM 3696 N N . THR A 1 490 ? -18.206 12.560 24.984 1.00 91.31 490 THR A N 1
ATOM 3697 C CA . THR A 1 490 ? -19.407 12.799 24.167 1.00 91.31 490 THR A CA 1
ATOM 3698 C C . THR A 1 490 ? -20.420 11.657 24.290 1.00 91.31 490 THR A C 1
ATOM 3700 O O . THR A 1 490 ? -21.625 11.907 24.383 1.00 91.31 490 THR A O 1
ATOM 3703 N N . ALA A 1 491 ? -19.961 10.400 24.335 1.00 90.62 491 ALA A N 1
ATOM 3704 C CA . ALA A 1 491 ? -20.837 9.244 24.525 1.00 90.62 491 ALA A CA 1
ATOM 3705 C C . ALA A 1 491 ? -21.576 9.286 25.874 1.00 90.62 491 ALA A C 1
ATOM 3707 O O . ALA A 1 491 ? -22.779 9.012 25.925 1.00 90.62 491 ALA A O 1
ATOM 3708 N N . LEU A 1 492 ? -20.874 9.664 26.942 1.00 91.25 492 LEU A N 1
ATOM 3709 C CA . LEU A 1 492 ? -21.413 9.734 28.296 1.00 91.25 492 LEU A CA 1
ATOM 3710 C C . LEU A 1 492 ? -22.369 10.930 28.471 1.00 91.25 492 LEU A C 1
ATOM 3712 O O . LEU A 1 492 ? -23.469 10.761 28.991 1.00 91.25 492 LEU A O 1
ATOM 3716 N N . ILE A 1 493 ? -22.027 12.105 27.929 1.00 91.50 493 ILE A N 1
ATOM 3717 C CA . ILE A 1 493 ? -22.925 13.276 27.873 1.00 91.50 493 ILE A CA 1
ATOM 3718 C C . ILE A 1 493 ? -24.213 12.933 27.114 1.00 91.50 493 ILE A C 1
ATOM 3720 O O . ILE A 1 493 ? -25.312 13.257 27.563 1.00 91.50 493 ILE A O 1
ATOM 3724 N N . SER A 1 494 ? -24.111 12.205 25.998 1.00 88.81 494 SER A N 1
ATOM 3725 C CA . SER A 1 494 ? -25.284 11.728 25.256 1.00 88.81 494 SER A CA 1
ATOM 3726 C C . SER A 1 494 ? -26.117 10.699 26.043 1.00 88.81 494 SER A C 1
ATOM 3728 O O . SER A 1 494 ? -27.333 10.603 25.854 1.00 88.81 494 SER A O 1
ATOM 3730 N N . ALA A 1 495 ? -25.503 9.909 26.932 1.00 89.56 495 ALA A N 1
ATOM 3731 C CA . ALA A 1 495 ? -26.228 9.020 27.844 1.00 89.56 495 ALA A CA 1
ATOM 3732 C C . ALA A 1 495 ? -27.032 9.821 28.881 1.00 89.56 495 ALA A C 1
ATOM 3734 O O . ALA A 1 495 ? -28.240 9.618 29.000 1.00 89.56 495 ALA A O 1
ATOM 3735 N N . TYR A 1 496 ? -26.396 10.788 29.547 1.00 89.94 496 TYR A N 1
ATOM 3736 C CA . TYR A 1 496 ? -27.039 11.687 30.510 1.00 89.94 496 TYR A CA 1
ATOM 3737 C C . TYR A 1 496 ? -28.172 12.516 29.889 1.00 89.94 496 TYR A C 1
ATOM 3739 O O . TYR A 1 496 ? -29.267 12.596 30.445 1.00 89.94 496 TYR A O 1
ATOM 3747 N N . SER A 1 497 ? -27.961 13.035 28.675 1.00 88.06 497 SER A N 1
ATOM 3748 C CA . SER A 1 497 ? -28.976 13.757 27.894 1.00 88.06 497 SER A CA 1
ATOM 3749 C C . SER A 1 497 ? -30.242 12.928 27.633 1.00 88.06 497 SER A C 1
ATOM 3751 O O . SER A 1 497 ? -31.356 13.454 27.594 1.00 88.06 497 SER A O 1
ATOM 3753 N N . ARG A 1 498 ? -30.104 11.605 27.472 1.00 85.56 498 ARG A N 1
ATOM 3754 C CA . ARG A 1 498 ? -31.244 10.686 27.311 1.00 85.56 498 ARG A CA 1
ATOM 3755 C C . ARG A 1 498 ? -31.969 10.394 28.623 1.00 85.56 498 ARG A C 1
ATOM 3757 O O . ARG A 1 498 ? -33.161 10.113 28.576 1.00 85.56 498 ARG A O 1
ATOM 3764 N N . GLN A 1 499 ? -31.279 10.490 29.757 1.00 86.31 499 GLN A N 1
ATOM 3765 C CA . GLN A 1 499 ? -31.857 10.322 31.094 1.00 86.31 499 GLN A CA 1
ATOM 3766 C C . GLN A 1 499 ? -32.370 11.634 31.711 1.00 86.31 499 GLN A C 1
ATOM 3768 O O . GLN A 1 499 ? -32.858 11.612 32.834 1.00 86.31 499 GLN A O 1
ATOM 3773 N N . LYS A 1 500 ? -32.301 12.758 30.978 1.00 86.75 500 LYS A N 1
ATOM 3774 C CA . LYS A 1 500 ? -32.699 14.100 31.447 1.00 86.75 500 LYS A CA 1
ATOM 3775 C C . LYS A 1 500 ? -31.914 14.589 32.673 1.00 86.75 500 LYS A C 1
ATOM 3777 O O . LYS A 1 500 ? -32.401 15.414 33.434 1.00 86.75 500 LYS A O 1
ATOM 3782 N N . ASP A 1 501 ? -30.688 14.105 32.853 1.00 87.31 501 ASP A N 1
ATOM 3783 C CA . ASP A 1 501 ? -29.804 14.553 33.931 1.00 87.31 501 ASP A CA 1
ATOM 3784 C C . ASP A 1 501 ? -28.774 15.549 33.376 1.00 87.31 501 ASP A C 1
ATOM 3786 O O . ASP A 1 501 ? -27.692 15.191 32.898 1.00 87.31 501 ASP A O 1
ATOM 3790 N N . SER A 1 502 ? -29.144 16.830 33.411 1.00 89.50 502 SER A N 1
ATOM 3791 C CA . SER A 1 502 ? -28.299 17.936 32.952 1.00 89.50 502 SER A CA 1
ATOM 3792 C C . SER A 1 502 ? -27.091 18.177 33.866 1.00 89.50 502 SER A C 1
ATOM 3794 O O . SER A 1 502 ? -26.025 18.559 33.380 1.00 89.50 502 SER A O 1
ATOM 3796 N N . ALA A 1 503 ? -27.216 17.896 35.166 1.00 89.50 503 ALA A N 1
ATOM 3797 C CA . ALA A 1 503 ? -26.136 18.045 36.138 1.00 89.50 503 ALA A CA 1
ATOM 3798 C C . ALA A 1 503 ? -25.045 16.982 35.937 1.00 89.50 503 ALA A C 1
ATOM 3800 O O . ALA A 1 503 ? -23.853 17.279 36.005 1.00 89.50 503 ALA A O 1
ATOM 3801 N N . GLY A 1 504 ? -25.433 15.738 35.651 1.00 89.81 504 GLY A N 1
ATOM 3802 C CA . GLY A 1 504 ? -24.523 14.673 35.237 1.00 89.81 504 GLY A CA 1
ATOM 3803 C C . GLY A 1 504 ? -23.783 15.006 33.943 1.00 89.81 504 GLY A C 1
ATOM 3804 O O . GLY A 1 504 ? -22.557 14.913 33.901 1.00 89.81 504 GLY A O 1
ATOM 3805 N N . ALA A 1 505 ? -24.498 15.488 32.921 1.00 90.44 505 ALA A N 1
ATOM 3806 C CA . ALA A 1 505 ? -23.885 15.908 31.660 1.00 90.44 505 ALA A CA 1
ATOM 3807 C C . ALA A 1 505 ? -22.861 17.048 31.844 1.00 90.44 505 ALA A C 1
ATOM 3809 O O . ALA A 1 505 ? -21.788 17.007 31.242 1.00 90.44 505 ALA A O 1
ATOM 3810 N N . GLN A 1 506 ? -23.163 18.038 32.693 1.00 91.69 506 GLN A N 1
ATOM 3811 C CA . GLN A 1 506 ? -22.247 19.143 32.991 1.00 91.69 506 GLN A CA 1
ATOM 3812 C C . GLN A 1 506 ? -20.996 18.662 33.741 1.00 91.69 506 GLN A C 1
ATOM 3814 O O . GLN A 1 506 ? -19.893 19.036 33.359 1.00 91.69 506 GLN A O 1
ATOM 3819 N N . ARG A 1 507 ? -21.138 17.758 34.722 1.00 91.94 507 ARG A N 1
ATOM 3820 C CA . ARG A 1 507 ? -19.988 17.174 35.439 1.00 91.94 507 ARG A CA 1
ATOM 3821 C C . ARG 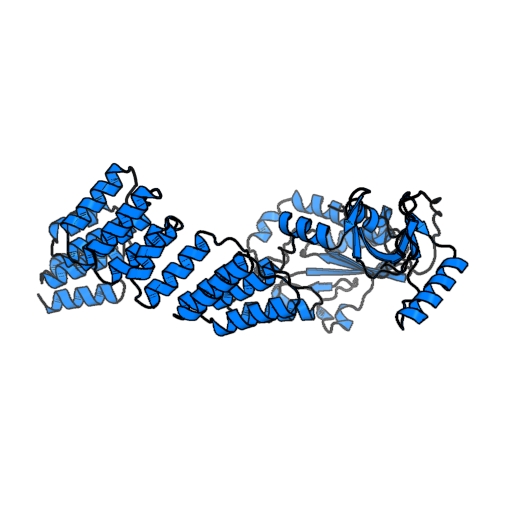A 1 507 ? -19.009 16.469 34.504 1.00 91.94 507 ARG A C 1
ATOM 3823 O O . ARG A 1 507 ? -17.805 16.655 34.635 1.00 91.94 507 ARG A O 1
ATOM 3830 N N . VAL A 1 508 ? -19.512 15.701 33.536 1.00 91.56 508 VAL A N 1
ATOM 3831 C CA . VAL A 1 508 ? -18.650 15.043 32.539 1.00 91.56 508 VAL A CA 1
ATOM 3832 C C . VAL A 1 508 ? -17.905 16.070 31.690 1.00 91.56 508 VAL A C 1
ATOM 3834 O O . VAL A 1 508 ? -16.725 15.878 31.404 1.00 91.56 508 VAL A O 1
ATOM 3837 N N . LEU A 1 509 ? -18.564 17.165 31.295 1.00 91.19 509 LEU A N 1
ATOM 3838 C CA . LEU A 1 509 ? -17.903 18.242 30.562 1.00 91.19 509 LEU A CA 1
ATOM 3839 C C . LEU A 1 509 ? -16.789 18.886 31.399 1.00 91.19 509 LEU A C 1
ATOM 3841 O O . LEU A 1 509 ? -15.694 19.103 30.885 1.00 91.19 509 LEU A O 1
ATOM 3845 N N . ASP A 1 510 ? -17.043 19.155 32.676 1.00 91.62 510 ASP A N 1
ATOM 3846 C CA . ASP A 1 510 ? -16.054 19.752 33.574 1.00 91.62 510 ASP A CA 1
ATOM 3847 C C . ASP A 1 510 ? -14.851 18.803 33.771 1.00 91.62 510 ASP A C 1
ATOM 3849 O O . ASP A 1 510 ? -13.698 19.236 33.695 1.00 91.62 510 ASP A O 1
ATOM 3853 N N . GLU A 1 511 ? -15.096 17.490 33.903 1.00 90.38 511 GLU A N 1
ATOM 3854 C CA . GLU A 1 511 ? -14.045 16.461 33.915 1.00 90.38 511 GLU A CA 1
ATOM 3855 C C . GLU A 1 511 ? -13.228 16.467 32.605 1.00 90.38 511 GLU A C 1
ATOM 3857 O O . GLU A 1 511 ? -11.995 16.454 32.649 1.00 90.38 511 GLU A O 1
ATOM 3862 N N . MET A 1 512 ? -13.873 16.568 31.435 1.00 92.06 512 MET A N 1
ATOM 3863 C CA . MET A 1 512 ? -13.183 16.680 30.138 1.00 92.06 512 MET A CA 1
ATOM 3864 C C . MET A 1 512 ? -12.310 17.939 30.042 1.00 92.06 512 MET A C 1
ATOM 3866 O O . MET A 1 512 ? -11.168 17.858 29.580 1.00 92.06 512 MET A O 1
ATOM 3870 N N . LEU A 1 513 ? -12.818 19.090 30.493 1.00 91.69 513 LEU A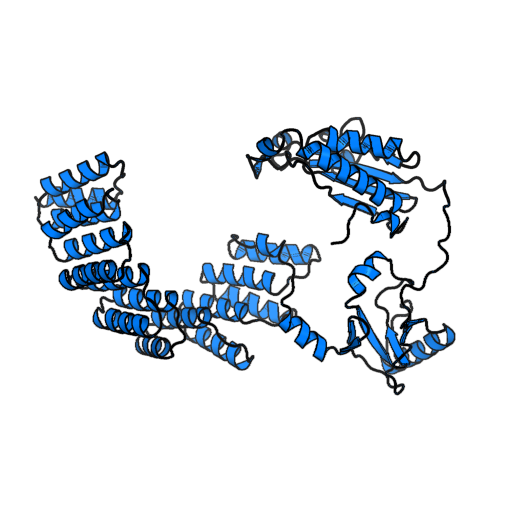 N 1
ATOM 3871 C CA . LEU A 1 513 ? -12.091 20.360 30.472 1.00 91.69 513 LEU A CA 1
ATOM 3872 C C . LEU A 1 513 ? -10.887 20.329 31.417 1.00 91.69 513 LEU A C 1
ATOM 3874 O O . LEU A 1 513 ? -9.805 20.774 31.035 1.00 91.69 513 LEU A O 1
ATOM 3878 N N . SER A 1 514 ? -11.045 19.735 32.603 1.00 90.94 514 SER A N 1
ATOM 3879 C CA . SER A 1 514 ? -9.950 19.553 33.565 1.00 90.94 514 SER A CA 1
ATOM 3880 C C . SER A 1 514 ? -8.819 18.671 33.014 1.00 90.94 514 SER A C 1
ATOM 3882 O O . SER A 1 514 ? -7.649 18.896 33.311 1.00 90.94 514 SER A O 1
ATOM 3884 N N . ALA A 1 515 ? -9.148 17.719 32.134 1.00 88.94 515 ALA A N 1
ATOM 3885 C CA . ALA A 1 515 ? -8.191 16.878 31.416 1.00 88.94 515 ALA A CA 1
ATOM 3886 C C . ALA A 1 515 ? -7.614 17.519 30.130 1.00 88.94 515 ALA A C 1
ATOM 3888 O O . ALA A 1 515 ? -6.929 16.836 29.355 1.00 88.94 515 ALA A O 1
ATOM 3889 N N . SER A 1 516 ? -7.883 18.807 29.884 1.00 90.25 516 SER A N 1
ATOM 3890 C CA . SER A 1 516 ? -7.495 19.557 28.678 1.00 90.25 516 SER A CA 1
ATOM 3891 C C . SER A 1 516 ? -8.066 18.992 27.369 1.00 90.25 516 SER A C 1
ATOM 3893 O O . SER A 1 516 ? -7.456 19.133 26.306 1.00 90.25 516 SER A O 1
ATOM 3895 N N . ILE A 1 517 ? -9.237 18.350 27.417 1.00 90.12 517 ILE A N 1
ATOM 3896 C CA . ILE A 1 517 ? -9.957 17.873 26.231 1.00 90.12 517 ILE A CA 1
ATOM 3897 C C . ILE A 1 517 ? -10.954 18.947 25.797 1.00 90.12 517 ILE A C 1
ATOM 3899 O O . ILE A 1 517 ? -11.891 19.274 26.525 1.00 90.12 517 ILE A O 1
ATOM 3903 N N . ARG A 1 518 ? -10.772 19.494 24.589 1.00 88.75 518 ARG A N 1
ATOM 3904 C CA . ARG A 1 518 ? -11.704 20.482 24.031 1.00 88.75 518 ARG A CA 1
ATOM 3905 C C . ARG A 1 518 ? -12.961 19.787 23.489 1.00 88.75 518 ARG A C 1
ATOM 3907 O O . ARG A 1 518 ? -12.816 18.901 22.646 1.00 88.75 518 ARG A O 1
ATOM 3914 N N . PRO A 1 519 ? -14.171 20.171 23.935 1.00 88.31 519 PRO A N 1
ATOM 3915 C CA . PRO A 1 519 ? -15.414 19.662 23.365 1.00 88.31 519 PRO A CA 1
ATOM 3916 C C . PRO A 1 519 ? -15.583 20.153 21.922 1.00 88.31 519 PRO A C 1
ATOM 3918 O O . PRO A 1 519 ? -15.240 21.290 21.596 1.00 88.31 519 PRO A O 1
ATOM 3921 N N . ASP A 1 520 ? -16.134 19.300 21.064 1.00 89.00 520 ASP A N 1
ATOM 3922 C CA . ASP A 1 520 ? -16.535 19.663 19.707 1.00 89.00 520 ASP A CA 1
ATOM 3923 C C . ASP A 1 520 ? -18.000 20.137 19.662 1.00 89.00 520 ASP A C 1
ATOM 3925 O O . ASP A 1 520 ? -18.737 20.092 20.654 1.00 89.00 520 ASP A O 1
ATOM 3929 N N . GLY A 1 521 ? -18.449 20.590 18.489 1.00 87.00 521 GLY A N 1
ATOM 3930 C CA . GLY A 1 521 ? -19.829 21.049 18.305 1.00 87.00 521 GLY A CA 1
ATOM 3931 C C . GLY A 1 521 ? -20.877 19.966 18.596 1.00 87.00 521 GLY A C 1
ATOM 3932 O O . GLY A 1 521 ? -21.980 20.283 19.039 1.00 87.00 521 GLY A O 1
ATOM 3933 N N . ILE A 1 522 ? -20.540 18.684 18.407 1.00 86.69 522 ILE A N 1
ATOM 3934 C CA . ILE A 1 522 ? -21.439 17.563 18.716 1.00 86.69 522 ILE A CA 1
ATOM 3935 C C . ILE A 1 522 ? -21.626 17.458 20.230 1.00 86.69 522 ILE A C 1
ATOM 3937 O O . ILE A 1 522 ? -22.759 17.376 20.704 1.00 86.69 522 ILE A O 1
ATOM 3941 N N . CYS A 1 523 ? -20.533 17.493 20.988 1.00 87.19 523 CYS A N 1
ATOM 3942 C CA . CYS A 1 523 ? -20.529 17.438 22.442 1.00 87.19 523 CYS A CA 1
ATOM 3943 C C . CYS A 1 523 ? -21.355 18.575 23.061 1.00 87.19 523 CYS A C 1
ATOM 3945 O O . CYS A 1 523 ? -22.228 18.316 23.892 1.00 87.19 523 CYS A O 1
ATOM 3947 N N . ILE A 1 524 ? -21.130 19.814 22.607 1.00 88.75 524 ILE A N 1
ATOM 3948 C CA . ILE A 1 524 ? -21.875 21.000 23.060 1.00 88.75 524 ILE A CA 1
ATOM 3949 C C . ILE A 1 524 ? -23.374 20.828 22.777 1.00 88.75 524 ILE A C 1
ATOM 3951 O O . ILE A 1 524 ? -24.198 20.974 23.678 1.00 88.75 524 ILE A O 1
ATOM 3955 N N . LYS A 1 525 ? -23.734 20.414 21.557 1.00 88.50 525 LYS A N 1
ATOM 3956 C CA . LYS A 1 525 ? -25.134 20.206 21.164 1.00 88.50 525 LYS A CA 1
ATOM 3957 C C . LYS A 1 525 ? -25.834 19.135 22.010 1.00 88.50 525 LYS A C 1
ATOM 3959 O O . LYS A 1 525 ? -27.004 19.281 22.356 1.00 88.50 525 LYS A O 1
ATOM 3964 N N . GLN A 1 526 ? -25.144 18.048 22.370 1.00 85.94 526 GLN A N 1
ATOM 3965 C CA . GLN A 1 526 ? -25.708 17.011 23.252 1.00 85.94 526 GLN A CA 1
ATOM 3966 C C . GLN A 1 526 ? -25.959 17.525 24.677 1.00 85.94 526 GLN A C 1
ATOM 3968 O O . GLN A 1 526 ? -26.949 17.129 25.300 1.00 85.94 526 GLN A O 1
ATOM 3973 N N . LEU A 1 527 ? -25.096 18.414 25.175 1.00 86.62 527 LEU A N 1
ATOM 3974 C CA . LEU A 1 527 ? -25.266 19.071 26.468 1.00 86.62 527 LEU A CA 1
ATOM 3975 C C . LEU A 1 527 ? -26.442 20.053 26.455 1.00 86.62 527 LEU A C 1
ATOM 3977 O O . LEU A 1 527 ? -27.245 20.051 27.385 1.00 86.62 527 LEU A O 1
ATOM 3981 N N . GLU A 1 528 ? -26.587 20.853 25.399 1.00 87.94 528 GLU A N 1
ATOM 3982 C CA . GLU A 1 528 ? -27.756 21.724 25.217 1.00 87.94 528 GLU A CA 1
ATOM 3983 C C . GLU A 1 528 ? -29.050 20.910 25.189 1.00 87.94 528 GLU A C 1
ATOM 3985 O O . GLU A 1 528 ? -29.998 21.235 25.902 1.00 87.94 528 GLU A O 1
ATOM 3990 N N . PHE A 1 529 ? -29.072 19.786 24.463 1.00 86.00 529 PHE A N 1
ATOM 3991 C CA . PHE A 1 529 ? -30.212 18.871 24.504 1.00 86.00 529 PHE A CA 1
ATOM 3992 C C . PHE A 1 529 ? -30.478 18.313 25.904 1.00 86.00 529 PHE A C 1
ATOM 3994 O O . PHE A 1 529 ? -31.640 18.129 26.252 1.00 86.00 529 PHE A O 1
ATOM 4001 N N . ALA A 1 530 ? -29.443 18.050 26.707 1.00 85.12 530 ALA A N 1
ATOM 4002 C CA . ALA A 1 530 ? -29.627 17.604 28.087 1.00 85.12 530 ALA A CA 1
ATOM 4003 C C . ALA A 1 530 ? -30.290 18.696 28.940 1.00 85.12 530 ALA A C 1
ATOM 4005 O O . ALA A 1 530 ? -31.199 18.396 29.705 1.00 85.12 530 ALA A O 1
ATOM 4006 N N . LYS A 1 531 ? -29.870 19.957 28.769 1.00 84.69 531 LYS A N 1
ATOM 4007 C CA . LYS A 1 531 ? -30.419 21.125 29.478 1.00 84.69 531 LYS A CA 1
ATOM 4008 C C . LYS A 1 531 ? -31.852 21.454 29.062 1.00 84.69 531 LYS A C 1
ATOM 4010 O O . LYS A 1 531 ? -32.636 21.835 29.911 1.00 84.69 531 LYS A O 1
ATOM 4015 N N . LEU A 1 532 ? -32.191 21.289 27.783 1.00 84.75 532 LEU A N 1
ATOM 4016 C CA . LEU A 1 532 ? -33.547 21.520 27.266 1.00 84.75 532 LEU A CA 1
ATOM 4017 C C . LEU A 1 532 ? -34.546 20.420 27.657 1.00 84.75 532 LEU A C 1
ATOM 4019 O O . LEU A 1 532 ? -35.752 20.640 27.595 1.00 84.75 532 LEU A O 1
ATOM 4023 N N . ARG A 1 533 ? -34.061 19.208 27.956 1.00 78.12 533 ARG A N 1
ATOM 4024 C CA . ARG A 1 533 ? -34.896 18.040 28.286 1.00 78.12 533 ARG A CA 1
ATOM 4025 C C . ARG A 1 533 ? -35.102 17.822 29.785 1.00 78.12 533 ARG A C 1
ATOM 4027 O O . ARG A 1 533 ? -36.010 17.058 30.126 1.00 78.12 533 ARG A O 1
ATOM 4034 N N . ALA A 1 534 ? -34.221 18.385 30.610 1.00 70.19 534 ALA A N 1
ATOM 4035 C CA . ALA A 1 534 ? -34.334 18.456 32.065 1.00 70.19 534 ALA A CA 1
ATOM 4036 C C . ALA A 1 534 ? -35.341 19.544 32.444 1.00 70.19 534 ALA A C 1
ATOM 4038 O O . ALA A 1 534 ? -36.126 19.290 33.382 1.00 70.19 534 ALA A O 1
#

Foldseek 3Di:
DDQLLQQLVQAFQNDQEEEAAADALQVLCCVVPVCSVVSPPDPVHVVSQVSLLSNLVSVNRNHHAFHKYKYKYNDPDCSNAVVSVVVSCVVAVQKDWDACPCVVVVNNVQADPVRKGWDDCVPPVHGIMIIIMITGHRDDDDDDPDDDDDLDPFKDWDDPVVVVVLLVVCCVVPVDDDDQFTWIAGPPFRWIWTDPDNDPPDRVVCSVVQCAKDWIQGQQGSVRDGDRWIWIQGNNDIDTPVRVVVVCVVVDDDDPPLLVVLAPDALVSLVVSVVVCVVVVHDDALSSLLSSLLNLLVVLNLVSNVVSVVVCVVSVHDHALSSLLSSLSSCLSVLNLVVSVVSVVVCVVVVHDHAQSSLLSNLSSCLSPVVLVVNVVSLVVLRHAQSSLLVQLLSLLVVLNLVSNVVSLVSNVVNHPHDLSSLLSSLSSLLSVLNLPSNVVSVVVCVVVVHDDALSSLLSSLLSCLSNLVLVVSVVSQVVNPQHALSSLLSNLLSLLVVLNLVSNVVSVVSCVVSVHDHDPSSVVSSVSSVVSD

Radius of gyration: 34.25 Å; chains: 1; bounding box: 86×63×85 Å

pLDDT: mean 78.01, std 16.77, range [31.97, 96.56]

Sequence (534 aa):
SLDGRRFGELCPEAFDAILVDAPCSGEGNIRKDPKAFDRWAGEDATSQCQVQSELLRSAWVALRPGGVIVYSTCTLNAFENENQSRSLLDDFPDAELQSGLGCQLGLAELETPEGFFRVWPHKLNVEGFFVACFRKKAGGGGVPQSKGSELWPQFQRLPETEASALRARAIEDLGSFPSSAPLLRERHQGDVWLCAFPCWPPPAAFARLSSLVQPGICIVDANGALTSEIRLVVGGSSLTSEEWLELHEKAGGGLGAKSLALRGLGAAGARRSLEEMRASLLTPDVVSYNTVLDAFAKEADAAGAQQVMDEMVETTLRPGVISHTILIEAHARAGNRAAAEEAFEAMRSARLEPNEVTYTALLRARIAAGDQAGAQRLAAEGRLNEVGFTLLINAYAMSGDVRGAKDAFELLSKQSRPNLASYTALMKAYAKARDARGADEVLVQIQKHSLQPNSATYATLISAQAKAQQLQRALELFRLQGKPTLASGTALISAYSRQKDSAGAQRVLDEMLSASIRPDGICIKQLEFAKLRA

Secondary structure (DSSP, 8-state):
---GGGHHHHSTT-EEEEEEE-----GGGTTT-GGGGGGGSSHHHHHHHHHHHHHHHHHHHHEEEEEEEEEEES---TTTTHHHHHHHHHH-TTEEEPP-HHHHTT-GGGB-TTS-EEE-HHHHSS--EEEEEEEE-SSS-----PPP--S-TTEEEPPHHHHHHHHHHHHHHHS---SSSPEEEETTT--EEE-SSSSSSPPHHHHHHSSS-EEEEEEE-TTS-B---EEEEETTEEEPHHHHHHHHHHH----HHHHGGGBTB-HHHHHHHHHHHHHTT----HHHHHHHHHHHHHTT-HHHHHHHHHHHHHTTPPP-HHHHHHHHHHHHHTT-HHHHHHHHHHHHHTTPPP-HHHHHHHHHHHHHTT-HHHHHHHHHTT---HHHHHHHHHHHHHHT-HHHHHHHHHHHHHHS---HHHHHHHHHHHHHHT-HHHHHHHHHHHHHTTPPP-HHHHHHHHHHHHHTT-HHHHHHHHHHTSS--HHHHHHHHHHHHHTT-HHHHHHHHHHHHHTTPPP-HHHHHHHHHHHHH-